Protein AF-A0A346Y794-F1 (afdb_monomer_lite)

Secondary structure (DSSP, 8-state):
--PPPP---------TT-PPPSTT-----TTTS--TTT-HHHHHS--EE-GGGTTTS-GGG--S------PPPPPPTTSHHHHHHHHHHHT-HHHHHHHHHHHHHSEEEHHHHHHHHT--GGGSHHHHHHHHHTTSEEEEEPPTT-TTSSS---EEEE--SHHHHHHHHHS-HHHHHHHHTTS--------S-HHHHHHHHHHHHHHHHH-TTEEEEEEGGG-SHHHHH--TT-------SEEEEETTS-EEEEEEE-SS-HHHHHHHHHHHHHHHTTS-HHHH-EEEEEEE---TTHHHHHHHHHHHHHHHSSTTTSEETTEEEE---HHHHHHHHHHEEEEEHHHHS-STT-B-HHHHTTEEEE-SSSSS-EEEESS-TTTS----SS------TTSB--TTTTSPPP--S-B-

Radius of gyration: 23.19 Å; chains: 1; bounding box: 61×59×86 Å

pLDDT: mean 78.86, std 18.99, range [26.39, 98.62]

Sequence (416 aa):
MSGPIATGRGTAEDSPDRYPPISAIDSYPYWKRPDPYWAAGYWSAPAVFSPRFTEHRDVDELTDATLWVQTTDLLDPASDEGAKAMRTCLRSPSVHRILSILDGLHHANTAQLVAWSASSASNRSLRFVPMFDVGLVERGRYAAGHKHVGKQTYLWKLHDGKPIRRYTGLLPPDTARRIFANLPPRHHAGGPHARHDLLTVEASLRLMEVQPAWIAASPEHATGPVALTNDKDDPGHYTGDIALWRDDGLRVVIEVCASRNLDHHAAKMEKWASWLAGRSIDDTGVVVVFLNAHRDNHRHVAGQLRKMHAEIISPGTLRRHSGQRPLADPEAVQRARSQVMVAAWEDWFPPHHAVSESAVDLVCAYTANGKTWGTVSLADAAAYPFRPTITAPKPHDWLLTPPWAGQAPLTTPNVA

Foldseek 3Di:
DDDDDDDDDDDDDDDPPDDDDPPDAPALAQLNDDDLLPQCLNVPDQWAWAVLLVVPPDPPPDPPVDDPRDDDDADDCPDPLLVVLLVLLQPDQLNLQLLLLQLQLVKEWLSLSCNLSSNHPVCSCVRVVSCCNLQQKTWIFGDPDRPPPPPGTIMIHGGPDDSNQVSLVPHDPVSSCLRNVPDPSDPCNPPSVNSQSHNLSSLQSNLQQLALQFFFKGGFCQQWQCNQQVPPPDPTPGTAGMWTAGPLGQIEGEHEDQDPPVVVVLVVLLLQLLSQLVDACQARSAAYEYEDSHDPPQVVVLVVSLLSLLQCLDAQRRAHNVDDGGHNDLSSSLRSQVRYWYHYPCVQCVDRSAGEVCSNQVKTWTDSNSPDIDIFRPSDCVRPPHNHPDDGPDDDSNTRGRPCRSHDRDPDPHHD

Structure (mmCIF, N/CA/C/O backbone):
data_AF-A0A346Y794-F1
#
_entry.id   AF-A0A346Y794-F1
#
loop_
_atom_site.group_PDB
_atom_site.id
_atom_site.type_symbol
_atom_site.label_atom_id
_atom_site.label_alt_id
_atom_site.label_comp_id
_atom_site.label_asym_id
_atom_site.label_entity_id
_atom_site.label_seq_id
_atom_site.pdbx_PDB_ins_code
_atom_site.Cartn_x
_atom_site.Cartn_y
_atom_site.Cartn_z
_atom_site.occupancy
_atom_site.B_iso_or_equiv
_atom_site.auth_seq_id
_atom_site.auth_comp_id
_atom_site.auth_asym_id
_atom_site.auth_atom_id
_atom_site.pdbx_PDB_model_num
ATOM 1 N N . MET A 1 1 ? -22.104 -35.289 -60.224 1.00 40.75 1 MET A N 1
ATOM 2 C CA . MET A 1 1 ? -21.773 -36.101 -59.036 1.00 40.75 1 MET A CA 1
ATOM 3 C C . MET A 1 1 ? -20.506 -35.522 -58.445 1.00 40.75 1 MET A C 1
ATOM 5 O O . MET A 1 1 ? -19.430 -35.772 -58.967 1.00 40.75 1 MET A O 1
ATOM 9 N N . SER A 1 2 ? -20.662 -34.677 -57.433 1.00 33.66 2 SER A N 1
ATOM 10 C CA . SER A 1 2 ? -19.569 -33.971 -56.766 1.00 33.66 2 SER A CA 1
ATOM 11 C C . SER A 1 2 ? -19.767 -34.229 -55.279 1.00 33.66 2 SER A C 1
ATOM 13 O O . SER A 1 2 ? -20.763 -33.786 -54.711 1.00 33.66 2 SER A O 1
ATOM 15 N N . GLY A 1 3 ? -18.913 -35.072 -54.700 1.00 35.12 3 GLY A N 1
ATOM 16 C CA . GLY A 1 3 ? -19.008 -35.470 -53.297 1.00 35.12 3 GLY A CA 1
ATOM 17 C C . GLY A 1 3 ? -18.611 -34.326 -52.355 1.00 35.12 3 GLY A C 1
ATOM 18 O O . GLY A 1 3 ? -17.775 -33.501 -52.730 1.00 35.12 3 GLY A O 1
ATOM 19 N N . PRO A 1 4 ? -19.192 -34.256 -51.145 1.00 35.06 4 PRO A N 1
ATOM 20 C CA . PRO A 1 4 ? -18.847 -33.236 -50.167 1.00 35.06 4 PRO A CA 1
ATOM 21 C C . PRO A 1 4 ? -17.506 -33.556 -49.494 1.00 35.06 4 PRO A C 1
ATOM 23 O O . PRO A 1 4 ? -17.241 -34.689 -49.091 1.00 35.06 4 PRO A O 1
ATOM 26 N N . ILE A 1 5 ? -16.670 -32.525 -49.372 1.00 36.62 5 ILE A N 1
ATOM 27 C CA . ILE A 1 5 ? -15.406 -32.553 -48.636 1.00 36.62 5 ILE A CA 1
ATOM 28 C C . ILE A 1 5 ? -15.714 -32.535 -47.136 1.00 36.62 5 ILE A C 1
ATOM 30 O O . ILE A 1 5 ? -16.509 -31.729 -46.653 1.00 36.62 5 ILE A O 1
ATOM 34 N N . ALA A 1 6 ? -15.076 -33.461 -46.426 1.00 31.72 6 ALA A N 1
ATOM 35 C CA . ALA A 1 6 ? -15.181 -33.675 -44.995 1.00 31.72 6 ALA A CA 1
ATOM 36 C C . ALA A 1 6 ? -14.823 -32.427 -44.169 1.00 31.72 6 ALA A C 1
ATOM 38 O O . ALA A 1 6 ? -13.842 -31.730 -44.431 1.00 31.72 6 ALA A O 1
ATOM 39 N N . THR A 1 7 ? -15.607 -32.205 -43.117 1.00 33.53 7 THR A N 1
ATOM 40 C CA . THR A 1 7 ? -15.394 -31.215 -42.063 1.00 33.53 7 THR A CA 1
ATOM 41 C C . THR A 1 7 ? -14.235 -31.639 -41.157 1.00 33.53 7 THR A C 1
ATOM 43 O O . THR A 1 7 ? -14.364 -32.501 -40.287 1.00 33.53 7 THR A O 1
ATOM 46 N N . GLY A 1 8 ? -13.072 -31.026 -41.378 1.00 28.38 8 GLY A N 1
ATOM 47 C CA . GLY A 1 8 ? -11.907 -31.119 -40.503 1.00 28.38 8 GLY A CA 1
ATOM 48 C C . GLY A 1 8 ? -12.020 -30.179 -39.300 1.00 28.38 8 GLY A C 1
ATOM 49 O O . GLY A 1 8 ? -12.382 -29.015 -39.435 1.00 28.38 8 GLY A O 1
ATOM 50 N N . ARG A 1 9 ? -11.708 -30.724 -38.122 1.00 34.09 9 ARG A N 1
ATOM 51 C CA . ARG A 1 9 ? -11.615 -30.064 -36.813 1.00 34.09 9 ARG A CA 1
ATOM 52 C C . ARG A 1 9 ? -10.536 -28.973 -36.758 1.00 34.09 9 ARG A C 1
ATOM 54 O O . ARG A 1 9 ? -9.456 -29.157 -37.308 1.00 34.09 9 ARG A O 1
ATOM 61 N N . GLY A 1 10 ? -10.786 -27.985 -35.900 1.00 26.39 10 GLY A N 1
ATOM 62 C CA . GLY A 1 10 ? -9.789 -27.145 -35.223 1.00 26.39 10 GLY A CA 1
ATOM 63 C C . GLY A 1 10 ? -10.201 -25.673 -35.233 1.00 26.39 10 GLY A C 1
ATOM 64 O O . GLY A 1 10 ? -10.697 -25.200 -36.242 1.00 26.39 10 GLY A O 1
ATOM 65 N N . THR A 1 11 ? -10.087 -24.883 -34.175 1.00 30.47 11 THR A N 1
ATOM 66 C CA . THR A 1 11 ? -9.674 -25.068 -32.776 1.00 30.47 11 THR A CA 1
ATOM 67 C C . THR A 1 11 ? -10.127 -23.799 -32.049 1.00 30.47 11 THR A C 1
ATOM 69 O O . THR A 1 11 ? -10.307 -22.759 -32.672 1.00 30.47 11 THR A O 1
ATOM 72 N N . ALA A 1 12 ? -10.332 -23.891 -30.739 1.00 35.06 12 ALA A N 1
ATOM 73 C CA . ALA A 1 12 ? -10.644 -22.763 -29.874 1.00 35.06 12 ALA A CA 1
ATOM 74 C C . ALA A 1 12 ? -9.556 -21.668 -29.925 1.00 35.06 12 ALA A C 1
ATOM 76 O O . ALA A 1 12 ? -8.529 -21.796 -29.269 1.00 35.06 12 ALA A O 1
ATOM 77 N N . GLU A 1 13 ? -9.806 -20.589 -30.659 1.00 34.88 13 GLU A N 1
ATOM 78 C CA . GLU A 1 13 ? -9.126 -19.298 -30.534 1.00 34.88 13 GLU A CA 1
ATOM 79 C C . GLU A 1 13 ? -10.203 -18.215 -30.645 1.00 34.88 13 GLU A C 1
ATOM 81 O O . GLU A 1 13 ? -10.857 -18.119 -31.676 1.00 34.88 13 GLU A O 1
ATOM 86 N N . ASP A 1 14 ? -10.450 -17.526 -29.525 1.00 30.42 14 ASP A N 1
ATOM 87 C CA . ASP A 1 14 ? -11.017 -16.165 -29.386 1.00 30.42 14 ASP A CA 1
ATOM 88 C C . ASP A 1 14 ? -11.800 -16.005 -28.073 1.00 30.42 14 ASP A C 1
ATOM 90 O O . ASP A 1 14 ? -12.976 -15.651 -28.023 1.00 30.42 14 ASP A O 1
ATOM 94 N N . SER A 1 15 ? -11.107 -16.227 -26.955 1.00 31.95 15 SER A N 1
ATOM 95 C CA . SER A 1 15 ? -11.447 -15.538 -25.712 1.00 31.95 15 SER A CA 1
ATOM 96 C C . SER A 1 15 ? -10.188 -14.829 -25.206 1.00 31.95 15 SER A C 1
ATOM 98 O O . SER A 1 15 ? -9.191 -15.506 -24.946 1.00 31.95 15 SER A O 1
ATOM 100 N N . PRO A 1 16 ? -10.201 -13.493 -25.051 1.00 30.28 16 PRO A N 1
ATOM 101 C CA . PRO A 1 16 ? -9.073 -12.734 -24.505 1.00 30.28 16 PRO A CA 1
ATOM 102 C C . PRO A 1 16 ? -8.803 -13.003 -23.007 1.00 30.28 16 PRO A C 1
ATOM 104 O O . PRO A 1 16 ? -7.878 -12.419 -22.447 1.00 30.28 16 PRO A O 1
ATOM 107 N N . ASP A 1 17 ? -9.554 -13.909 -22.366 1.00 35.59 17 ASP A N 1
ATOM 108 C CA . ASP A 1 17 ? -9.679 -13.988 -20.904 1.00 35.59 17 ASP A CA 1
ATOM 109 C C . ASP A 1 17 ? -9.124 -15.260 -20.241 1.00 35.59 17 ASP A C 1
ATOM 111 O O . ASP A 1 17 ? -9.475 -15.567 -19.101 1.00 35.59 17 ASP A O 1
ATOM 115 N N . ARG A 1 18 ? -8.220 -16.021 -20.873 1.00 31.45 18 ARG A N 1
ATOM 116 C CA . ARG A 1 18 ? -7.537 -17.126 -20.166 1.00 31.45 18 ARG A CA 1
ATOM 117 C C . ARG A 1 18 ? -6.029 -17.110 -20.362 1.00 31.45 18 ARG A C 1
ATOM 119 O O . ARG A 1 18 ? -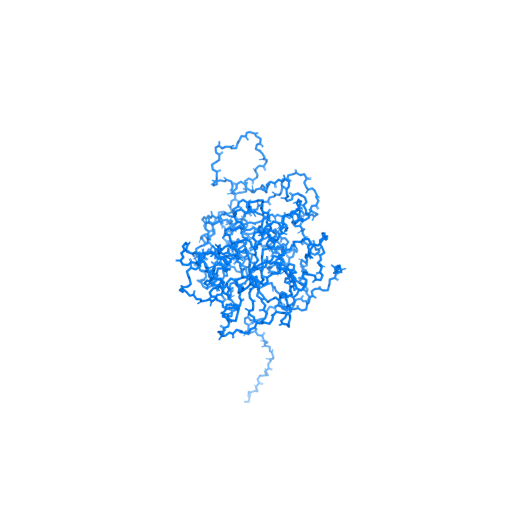5.489 -17.684 -21.302 1.00 31.45 18 ARG A O 1
ATOM 126 N N . TYR A 1 19 ? -5.351 -16.474 -19.407 1.00 36.75 19 TYR A N 1
ATOM 127 C CA . TYR A 1 19 ? -3.929 -16.695 -19.153 1.00 36.75 19 TYR A CA 1
ATOM 128 C C . TYR A 1 19 ? -3.662 -18.187 -18.880 1.00 36.75 19 TYR A C 1
ATOM 130 O O . TYR A 1 19 ? -4.534 -18.871 -18.332 1.00 36.75 19 TYR A O 1
ATOM 138 N N . PRO A 1 20 ? -2.477 -18.709 -19.246 1.00 27.05 20 PRO A N 1
ATOM 139 C CA . PRO A 1 20 ? -2.145 -20.106 -19.004 1.00 27.05 20 PRO A CA 1
ATOM 140 C C . PRO A 1 20 ? -2.235 -20.435 -17.502 1.00 27.05 20 PRO A C 1
ATOM 142 O O . PRO A 1 20 ? -1.861 -19.599 -16.674 1.00 27.05 20 PRO A O 1
ATOM 145 N N . PRO A 1 21 ? -2.714 -21.637 -17.134 1.00 31.05 21 PRO A N 1
ATOM 146 C CA . PRO A 1 21 ? -2.783 -22.065 -15.742 1.00 31.05 21 PRO A CA 1
ATOM 147 C C . PRO A 1 21 ? -1.400 -22.029 -15.072 1.00 31.05 21 PRO A C 1
ATOM 149 O O . PRO A 1 21 ? -0.384 -22.400 -15.659 1.00 31.05 21 PRO A O 1
ATOM 152 N N . ILE A 1 22 ? -1.392 -21.582 -13.813 1.00 40.31 22 ILE A N 1
ATOM 153 C CA . ILE A 1 22 ? -0.242 -21.219 -12.959 1.00 40.31 22 ILE A CA 1
ATOM 154 C C . ILE A 1 22 ? 0.614 -22.432 -12.532 1.00 40.31 22 ILE A C 1
ATOM 156 O O . ILE A 1 22 ? 1.449 -22.340 -11.643 1.00 40.31 22 ILE A O 1
ATOM 160 N N . SER A 1 23 ? 0.498 -23.591 -13.177 1.00 36.38 23 SER A N 1
ATOM 161 C CA . SER A 1 23 ? 1.198 -24.801 -12.727 1.00 36.38 23 SER A CA 1
ATOM 162 C C . SER A 1 23 ? 2.704 -24.842 -13.049 1.00 36.38 23 SER A C 1
ATOM 164 O O . SER A 1 23 ? 3.331 -25.870 -12.818 1.00 36.38 23 SER A O 1
ATOM 166 N N . ALA A 1 24 ? 3.305 -23.769 -13.584 1.00 39.31 24 ALA A N 1
ATOM 167 C CA . ALA A 1 24 ? 4.733 -23.748 -13.939 1.00 39.31 24 ALA A CA 1
ATOM 168 C C . ALA A 1 24 ? 5.420 -22.367 -13.881 1.00 39.31 24 ALA A C 1
ATOM 170 O O . ALA A 1 24 ? 6.543 -22.226 -14.369 1.00 39.31 24 ALA A O 1
ATOM 171 N N . ILE A 1 25 ? 4.784 -21.330 -13.323 1.00 46.94 25 ILE A N 1
ATOM 172 C CA . ILE A 1 25 ? 5.495 -20.063 -13.103 1.00 46.94 25 ILE A CA 1
ATOM 173 C C . ILE A 1 25 ? 6.346 -20.255 -11.852 1.00 46.94 25 ILE A C 1
ATOM 175 O O . ILE A 1 25 ? 5.801 -20.550 -10.791 1.00 46.94 25 ILE A O 1
ATOM 179 N N . ASP A 1 26 ? 7.663 -20.082 -11.986 1.00 56.00 26 ASP A N 1
ATOM 180 C CA . ASP A 1 26 ? 8.603 -19.876 -10.882 1.00 56.00 26 ASP A CA 1
ATOM 181 C C . ASP A 1 26 ? 8.125 -18.684 -10.034 1.00 56.00 26 ASP A C 1
ATOM 183 O O . ASP A 1 26 ? 8.599 -17.553 -10.189 1.00 56.00 26 ASP A O 1
ATOM 187 N N . SER A 1 27 ? 7.133 -18.911 -9.172 1.00 63.56 27 SER A N 1
ATOM 188 C CA . SER A 1 27 ? 6.670 -17.915 -8.225 1.00 63.56 27 SER A CA 1
ATOM 189 C C . SER A 1 27 ? 7.850 -17.549 -7.332 1.00 63.56 27 SER A C 1
ATOM 191 O O . SER A 1 27 ? 8.730 -18.368 -7.028 1.00 63.56 27 SER A O 1
ATOM 193 N N . TYR A 1 28 ? 7.907 -16.278 -6.953 1.00 79.56 28 TYR A N 1
ATOM 194 C CA . TYR A 1 28 ? 8.943 -15.755 -6.074 1.00 79.56 28 TYR A CA 1
ATOM 195 C C . TYR A 1 28 ? 8.303 -15.493 -4.712 1.00 79.56 28 TYR A C 1
ATOM 197 O O . TYR A 1 28 ? 8.065 -14.331 -4.395 1.00 79.56 28 TYR A O 1
ATOM 205 N N . PRO A 1 29 ? 7.958 -16.554 -3.951 1.00 85.81 29 PRO A N 1
ATOM 206 C CA . PRO A 1 29 ? 7.234 -16.447 -2.689 1.00 85.81 29 PRO A CA 1
ATOM 207 C C . PRO A 1 29 ? 8.049 -15.688 -1.645 1.00 85.81 29 PRO A C 1
ATOM 209 O 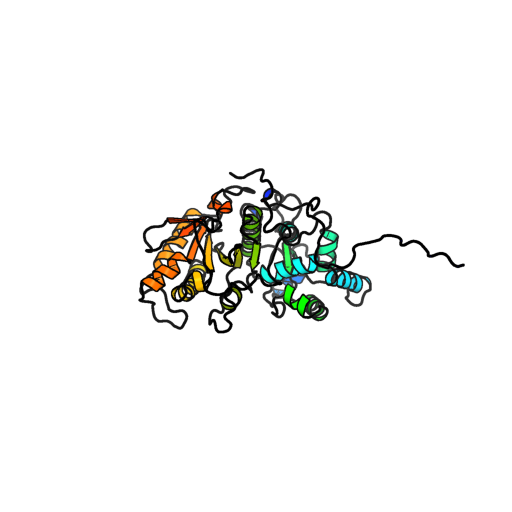O . PRO A 1 29 ? 9.271 -15.544 -1.787 1.00 85.81 29 PRO A O 1
ATOM 212 N N . TYR A 1 30 ? 7.392 -15.257 -0.566 1.00 88.25 30 TYR A N 1
ATOM 213 C CA . TYR A 1 30 ? 8.021 -14.449 0.481 1.00 88.25 30 TYR A CA 1
ATOM 214 C C . TYR A 1 30 ? 9.322 -15.029 1.032 1.00 88.25 30 TYR A C 1
ATOM 216 O O . TYR A 1 30 ? 10.261 -14.279 1.271 1.00 88.25 30 TYR A O 1
ATOM 224 N N . TRP A 1 31 ? 9.443 -16.354 1.149 1.00 86.75 31 TRP A N 1
ATOM 225 C CA . TRP A 1 31 ? 10.657 -16.995 1.667 1.00 86.75 31 TRP A CA 1
ATOM 226 C C . TRP A 1 31 ? 11.835 -17.048 0.685 1.00 86.75 31 TRP A C 1
ATOM 228 O O . TRP A 1 31 ? 12.934 -17.468 1.055 1.00 86.75 31 TRP A O 1
ATOM 238 N N . LYS A 1 32 ? 11.624 -16.657 -0.577 1.00 84.75 32 LYS A N 1
ATOM 239 C CA . LYS A 1 32 ? 12.682 -16.504 -1.588 1.00 84.75 32 LYS A CA 1
ATOM 240 C C . LYS A 1 32 ? 13.011 -15.036 -1.878 1.00 84.75 32 LYS A C 1
ATOM 242 O O . LYS A 1 32 ? 14.059 -14.778 -2.478 1.00 84.75 32 LYS A O 1
ATOM 247 N N . ARG A 1 33 ? 12.141 -14.086 -1.509 1.00 85.50 33 ARG A N 1
ATOM 248 C CA . ARG A 1 33 ? 12.360 -12.639 -1.688 1.00 85.50 33 ARG A CA 1
ATOM 249 C C . ARG A 1 33 ? 13.320 -12.099 -0.631 1.00 85.50 33 ARG A C 1
ATOM 251 O O . ARG A 1 33 ? 13.292 -12.586 0.483 1.00 85.50 33 ARG A O 1
ATOM 258 N N . PRO A 1 34 ? 14.134 -11.072 -0.927 1.00 81.88 34 PRO A N 1
ATOM 259 C CA . PRO A 1 34 ? 14.820 -10.333 0.126 1.00 81.88 34 PRO A CA 1
ATOM 260 C C . PRO A 1 34 ? 13.813 -9.768 1.126 1.00 81.88 34 PRO A C 1
ATOM 262 O O . PRO A 1 34 ? 12.819 -9.177 0.710 1.00 81.88 34 PRO A O 1
ATOM 265 N N . ASP A 1 35 ? 14.112 -9.880 2.415 1.00 86.94 35 ASP A N 1
ATOM 266 C CA . ASP A 1 35 ? 13.316 -9.273 3.475 1.00 86.94 35 ASP A CA 1
ATOM 267 C C . ASP A 1 35 ? 13.837 -7.858 3.796 1.00 86.94 35 ASP A C 1
ATOM 269 O O . ASP A 1 35 ? 14.871 -7.731 4.461 1.00 86.94 35 ASP A O 1
ATOM 273 N N . PRO A 1 36 ? 13.184 -6.777 3.323 1.00 85.81 36 PRO A N 1
ATOM 274 C CA . PRO A 1 36 ? 13.672 -5.416 3.537 1.00 85.81 36 PRO A CA 1
ATOM 275 C C . PRO A 1 36 ? 13.665 -5.008 5.016 1.00 85.81 36 PRO A C 1
ATOM 277 O O . PRO A 1 36 ? 14.462 -4.156 5.407 1.00 85.81 36 PRO A O 1
ATOM 280 N N . TYR A 1 37 ? 12.824 -5.624 5.853 1.00 88.31 37 TYR A N 1
ATOM 281 C CA . TYR A 1 37 ? 12.775 -5.327 7.282 1.00 88.31 37 TYR A CA 1
ATOM 282 C C . TYR A 1 37 ? 14.001 -5.880 8.009 1.00 88.31 37 TYR A C 1
ATOM 284 O O . TYR A 1 37 ? 14.687 -5.162 8.738 1.00 88.31 37 TYR A O 1
ATOM 292 N N . TRP A 1 38 ? 14.339 -7.141 7.750 1.00 85.12 38 TRP A N 1
ATOM 293 C CA . TRP A 1 38 ? 15.432 -7.825 8.443 1.00 85.12 38 TRP A CA 1
ATOM 294 C C . TRP A 1 38 ? 16.810 -7.609 7.802 1.00 85.12 38 TRP A C 1
ATOM 296 O O . TRP A 1 38 ? 17.843 -7.764 8.462 1.00 85.12 38 TRP A O 1
ATOM 306 N N . ALA A 1 39 ? 16.868 -7.205 6.534 1.00 79.00 39 ALA A N 1
ATOM 307 C CA . ALA A 1 39 ? 18.131 -6.973 5.852 1.00 79.00 39 ALA A CA 1
ATOM 308 C C . ALA A 1 39 ? 18.771 -5.644 6.296 1.00 79.00 39 ALA A C 1
ATOM 310 O O . ALA A 1 39 ? 18.463 -4.563 5.798 1.00 79.00 39 ALA A O 1
ATOM 311 N N . ALA A 1 40 ? 19.739 -5.735 7.215 1.00 64.75 40 ALA A N 1
ATOM 312 C CA . ALA A 1 40 ? 20.449 -4.590 7.800 1.00 64.75 40 ALA A CA 1
ATOM 313 C C . ALA A 1 40 ? 20.992 -3.584 6.765 1.00 64.75 40 ALA A C 1
ATOM 315 O O . ALA A 1 40 ? 20.998 -2.385 7.029 1.00 64.75 40 ALA A O 1
ATOM 316 N N . GLY A 1 41 ? 21.373 -4.057 5.573 1.00 61.94 41 GLY A N 1
ATOM 317 C CA . GLY A 1 41 ? 21.874 -3.208 4.491 1.00 61.94 41 GLY A CA 1
ATOM 318 C C . GLY A 1 41 ? 20.871 -2.213 3.911 1.00 61.94 41 GLY A C 1
ATOM 319 O O . GLY A 1 41 ? 21.288 -1.210 3.338 1.00 61.94 41 GLY A O 1
ATOM 320 N N . TYR A 1 42 ? 19.565 -2.439 4.087 1.00 66.06 42 TYR A N 1
ATOM 321 C CA . TYR A 1 42 ? 18.552 -1.448 3.719 1.00 66.06 42 TYR A CA 1
ATOM 322 C C . TYR A 1 42 ? 18.526 -0.271 4.694 1.00 66.06 42 TYR A C 1
ATOM 324 O O . TYR A 1 42 ? 18.141 0.824 4.298 1.00 66.06 42 TYR A O 1
ATOM 332 N N . TRP A 1 43 ? 18.951 -0.478 5.944 1.00 66.75 43 TRP A N 1
ATOM 333 C CA . TRP A 1 43 ? 18.789 0.465 7.055 1.00 66.75 43 TRP A CA 1
ATOM 334 C C . TRP A 1 43 ? 20.036 1.308 7.343 1.00 66.75 43 TRP A C 1
ATOM 336 O O . TRP A 1 43 ? 19.916 2.421 7.858 1.00 66.75 43 TRP A O 1
ATOM 346 N N . SER A 1 44 ? 21.220 0.824 6.970 1.00 58.59 44 SER A N 1
ATOM 347 C CA . SER A 1 44 ? 22.510 1.467 7.263 1.00 58.59 44 SER A CA 1
ATOM 348 C C . SER A 1 44 ? 22.923 2.560 6.276 1.00 58.59 44 SER A C 1
ATOM 350 O O . SER A 1 44 ? 23.664 3.458 6.660 1.00 58.59 44 SER A O 1
ATOM 352 N N . ALA A 1 45 ? 22.448 2.525 5.0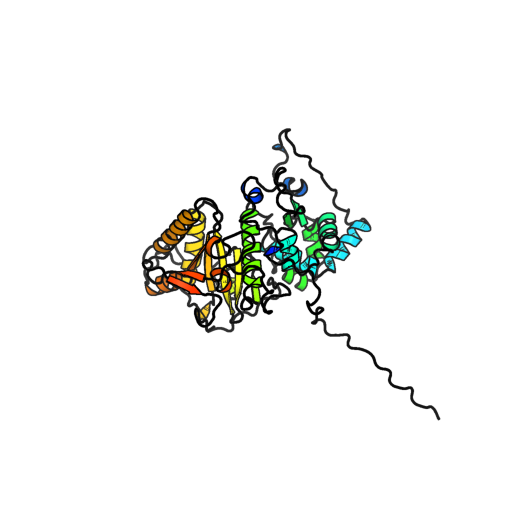29 1.00 61.19 45 ALA A N 1
ATOM 353 C CA . ALA A 1 45 ? 22.815 3.504 4.003 1.00 61.19 45 ALA A CA 1
ATOM 354 C C . ALA A 1 45 ? 21.607 3.892 3.131 1.00 61.19 45 ALA A C 1
ATOM 356 O O . ALA A 1 45 ? 20.671 3.092 2.997 1.00 61.19 45 ALA A O 1
ATOM 357 N N . PRO A 1 46 ? 21.579 5.107 2.551 1.00 61.38 46 PRO A N 1
ATOM 358 C CA . PRO A 1 46 ? 20.622 5.428 1.501 1.00 61.38 46 PRO A CA 1
ATOM 359 C C . PRO A 1 46 ? 20.898 4.565 0.260 1.00 61.38 46 PRO A C 1
ATOM 361 O O . PRO A 1 46 ? 22.037 4.171 -0.007 1.00 61.38 46 PRO A O 1
ATOM 364 N N . ALA A 1 47 ? 19.851 4.251 -0.504 1.00 61.03 47 ALA A N 1
ATOM 365 C CA . ALA A 1 47 ? 20.032 3.607 -1.799 1.00 61.03 47 ALA A CA 1
ATOM 366 C C . ALA A 1 47 ? 20.760 4.568 -2.750 1.00 61.03 47 ALA A C 1
ATOM 368 O O . ALA A 1 47 ? 20.390 5.739 -2.843 1.00 61.03 47 ALA A O 1
ATOM 369 N N . VAL A 1 48 ? 21.774 4.068 -3.461 1.00 62.88 48 VAL A N 1
ATOM 370 C CA . VAL A 1 48 ? 22.470 4.839 -4.493 1.00 62.88 48 VAL A CA 1
ATOM 371 C C . VAL A 1 48 ? 21.877 4.456 -5.833 1.00 62.88 48 VAL A C 1
ATOM 373 O O . VAL A 1 48 ? 21.971 3.321 -6.310 1.00 62.88 48 VAL A O 1
ATOM 376 N N . PHE A 1 49 ? 21.217 5.424 -6.432 1.00 62.78 49 PHE A N 1
ATOM 377 C CA . PHE A 1 49 ? 20.574 5.263 -7.712 1.00 62.78 49 PHE A CA 1
ATOM 378 C C . PHE A 1 49 ? 21.530 5.632 -8.855 1.00 62.78 49 PHE A C 1
ATOM 380 O O . PHE A 1 49 ? 22.514 6.336 -8.646 1.00 62.78 49 PHE A O 1
ATOM 387 N N . SER A 1 50 ? 21.296 5.080 -10.052 1.00 55.75 50 SER A N 1
ATOM 388 C CA . SER A 1 50 ? 22.051 5.437 -11.264 1.00 55.75 50 SER A CA 1
ATOM 389 C C . SER A 1 50 ? 22.108 6.969 -11.450 1.00 55.75 50 SER A C 1
ATOM 391 O O . SER A 1 50 ? 21.146 7.631 -11.078 1.00 55.75 50 SER A O 1
ATOM 393 N N . PRO A 1 51 ? 23.173 7.537 -12.050 1.00 45.12 51 PRO A N 1
ATOM 394 C CA . PRO A 1 51 ? 23.347 8.991 -12.217 1.00 45.12 51 PRO A CA 1
ATOM 395 C C . PRO A 1 51 ? 22.164 9.690 -12.894 1.00 45.12 51 PRO A C 1
ATOM 397 O O . PRO A 1 51 ? 21.886 10.846 -12.601 1.00 45.12 51 PRO A O 1
ATOM 400 N N . ARG A 1 52 ? 21.430 8.950 -13.738 1.00 49.09 52 ARG A N 1
ATOM 401 C CA . ARG A 1 52 ? 20.175 9.387 -14.366 1.00 49.09 52 ARG A CA 1
ATOM 402 C C . ARG A 1 52 ? 19.129 9.877 -13.345 1.00 49.09 52 ARG A C 1
ATOM 404 O O . ARG A 1 52 ? 18.382 10.798 -13.638 1.00 49.09 52 ARG A O 1
ATOM 411 N N . PHE A 1 53 ? 19.147 9.341 -12.122 1.00 51.72 53 PHE A N 1
ATOM 412 C CA . PHE A 1 53 ? 18.293 9.778 -11.015 1.00 51.72 53 PHE A CA 1
ATOM 413 C C . PHE A 1 53 ? 18.815 11.008 -10.271 1.00 51.72 53 PHE A C 1
ATOM 415 O O . PHE A 1 53 ? 18.054 11.640 -9.535 1.00 51.72 53 PHE A O 1
ATOM 422 N N . THR A 1 54 ? 20.114 11.289 -10.376 1.00 43.03 54 THR A N 1
ATOM 423 C CA . THR A 1 54 ? 20.797 12.376 -9.665 1.00 43.03 54 THR A CA 1
ATOM 424 C C . THR A 1 54 ? 20.808 13.665 -10.487 1.00 43.03 54 THR A C 1
ATOM 426 O O . THR A 1 54 ? 20.830 14.737 -9.898 1.00 43.03 54 THR A O 1
ATOM 429 N N . GLU A 1 55 ? 20.691 13.590 -11.820 1.00 41.59 55 GLU A N 1
ATOM 430 C CA . GLU A 1 55 ? 20.662 14.749 -12.739 1.00 41.59 55 GLU A CA 1
ATOM 431 C C . GLU A 1 55 ? 19.523 15.761 -12.484 1.00 41.59 55 GLU A C 1
ATOM 433 O O . GLU A 1 55 ? 19.515 16.841 -13.071 1.00 41.59 55 GLU A O 1
ATOM 438 N N . HIS A 1 56 ? 18.579 15.466 -11.583 1.00 44.78 56 HIS A N 1
ATOM 439 C CA . HIS A 1 56 ? 17.503 16.386 -11.191 1.00 44.78 56 HIS A CA 1
ATOM 440 C C . HIS A 1 56 ? 17.592 16.923 -9.751 1.00 44.78 56 HIS A C 1
ATOM 442 O O . HIS A 1 56 ? 16.663 17.583 -9.288 1.00 44.78 56 HIS A O 1
ATOM 448 N N . ARG A 1 57 ? 18.704 16.695 -9.042 1.00 40.19 57 ARG A N 1
ATOM 449 C CA . ARG A 1 57 ? 19.057 17.443 -7.824 1.00 40.19 57 ARG A CA 1
ATOM 450 C C . ARG A 1 57 ? 20.480 17.959 -7.990 1.00 40.19 57 ARG A C 1
ATOM 452 O O . ARG A 1 57 ? 21.402 17.176 -7.822 1.00 40.19 57 ARG A O 1
ATOM 459 N N . ASP A 1 58 ? 20.598 19.222 -8.400 1.00 38.78 58 ASP A N 1
ATOM 460 C CA . ASP A 1 58 ? 21.818 20.039 -8.497 1.00 38.78 58 ASP A CA 1
ATOM 461 C C . ASP A 1 58 ? 23.140 19.256 -8.470 1.00 38.78 58 ASP A C 1
ATOM 463 O O . ASP A 1 58 ? 23.708 18.935 -7.426 1.00 38.78 58 ASP A O 1
ATOM 467 N N . VAL A 1 59 ? 23.644 18.974 -9.672 1.00 44.53 59 VAL A N 1
ATOM 468 C CA . VAL A 1 59 ? 24.912 18.270 -9.930 1.00 44.53 59 VAL A CA 1
ATOM 469 C C . VAL A 1 59 ? 26.130 19.041 -9.377 1.00 44.53 59 VAL A C 1
ATOM 471 O O . VAL A 1 59 ? 27.214 18.474 -9.264 1.00 44.53 59 VAL A O 1
ATOM 474 N N . ASP A 1 60 ? 25.945 20.290 -8.943 1.00 42.97 60 ASP A N 1
ATOM 475 C CA . ASP A 1 60 ? 27.003 21.164 -8.429 1.00 42.97 60 ASP A CA 1
ATOM 476 C C . ASP A 1 60 ? 27.492 20.812 -7.003 1.00 42.97 60 ASP A C 1
ATOM 478 O O . ASP A 1 60 ? 28.491 21.368 -6.551 1.00 42.97 60 ASP A O 1
ATOM 482 N N . GLU A 1 61 ? 26.865 19.860 -6.292 1.00 42.69 61 GLU A N 1
ATOM 483 C CA . GLU A 1 61 ? 27.259 19.478 -4.916 1.00 42.69 61 GLU A CA 1
ATOM 484 C C . GLU A 1 61 ? 28.006 18.131 -4.790 1.00 42.69 61 GLU A C 1
ATOM 486 O O . GLU A 1 61 ? 28.395 17.722 -3.688 1.00 42.69 61 GLU A O 1
ATOM 491 N N . LEU A 1 62 ? 28.259 17.417 -5.892 1.00 45.31 62 LEU A N 1
ATOM 492 C CA . LEU A 1 62 ? 28.999 16.150 -5.853 1.00 45.31 62 LEU A CA 1
ATOM 493 C C . LEU A 1 62 ? 30.515 16.394 -5.752 1.00 45.31 62 LEU A C 1
ATOM 495 O O . LEU A 1 62 ? 31.238 16.385 -6.743 1.00 45.31 62 LEU A O 1
ATOM 499 N N . THR A 1 63 ? 30.994 16.588 -4.521 1.00 40.03 63 THR A N 1
ATOM 500 C CA . THR A 1 63 ? 32.430 16.636 -4.187 1.00 40.03 63 THR A CA 1
ATOM 501 C C . THR A 1 63 ? 33.160 15.320 -4.513 1.00 40.03 63 THR A C 1
ATOM 503 O O . THR A 1 63 ? 32.562 14.243 -4.481 1.00 40.03 63 THR A O 1
ATOM 506 N N . ASP A 1 64 ? 34.468 15.442 -4.792 1.00 37.53 64 ASP A N 1
ATOM 507 C CA . ASP A 1 64 ? 35.460 14.499 -5.370 1.00 37.53 64 ASP A CA 1
ATOM 508 C C . ASP A 1 64 ? 35.566 13.059 -4.805 1.00 37.53 64 ASP A C 1
ATOM 510 O O . ASP A 1 64 ? 36.445 12.289 -5.192 1.00 37.53 64 ASP A O 1
ATOM 514 N N . ALA A 1 65 ? 34.665 12.627 -3.924 1.00 37.91 65 ALA A N 1
ATOM 515 C CA . ALA A 1 65 ? 34.510 11.227 -3.519 1.00 37.91 65 ALA A CA 1
ATOM 516 C C . ALA A 1 65 ? 33.486 10.473 -4.396 1.00 37.91 65 ALA A C 1
ATOM 518 O O . ALA A 1 65 ? 32.864 9.499 -3.956 1.00 37.91 65 ALA A O 1
ATOM 519 N N . THR A 1 66 ? 33.276 10.938 -5.630 1.00 41.44 66 THR A N 1
ATOM 520 C CA . THR A 1 66 ? 32.276 10.455 -6.583 1.00 41.44 66 THR A CA 1
ATOM 521 C C . THR A 1 66 ? 32.575 9.019 -7.005 1.00 41.44 66 THR A C 1
ATOM 523 O O . THR A 1 66 ? 33.346 8.725 -7.915 1.00 41.44 66 THR A O 1
ATOM 526 N N . LEU A 1 67 ? 31.937 8.110 -6.264 1.00 39.69 67 LEU A N 1
ATOM 527 C CA . LEU A 1 67 ? 31.353 6.849 -6.706 1.00 39.69 67 LEU A CA 1
ATOM 528 C C . LEU A 1 67 ? 31.468 6.626 -8.216 1.00 39.69 67 LEU A C 1
ATOM 530 O O . LEU A 1 67 ? 31.014 7.447 -8.999 1.00 39.69 67 LEU A O 1
ATOM 534 N N . TRP A 1 68 ? 31.984 5.462 -8.603 1.00 35.69 68 TRP A N 1
ATOM 535 C CA . TRP A 1 68 ? 31.945 4.911 -9.957 1.00 35.69 68 TRP A CA 1
ATOM 536 C C . TRP A 1 68 ? 30.533 4.998 -10.564 1.00 35.69 68 TRP A C 1
ATOM 538 O O . TRP A 1 68 ? 29.699 4.099 -10.432 1.00 35.69 68 TRP A O 1
ATOM 548 N N . VAL A 1 69 ? 30.272 6.128 -11.207 1.00 40.66 69 VAL A N 1
ATOM 549 C CA . VAL A 1 69 ? 29.026 6.533 -11.842 1.00 40.66 69 VAL A CA 1
ATOM 550 C C . VAL A 1 69 ? 29.083 5.965 -13.254 1.00 40.66 69 VAL A C 1
ATOM 552 O O . VAL A 1 69 ? 29.738 6.499 -14.140 1.00 40.66 69 VAL A O 1
ATOM 555 N N . GLN A 1 70 ? 28.432 4.822 -13.462 1.00 42.38 70 GLN A N 1
ATOM 556 C CA . GLN A 1 70 ? 28.230 4.292 -14.806 1.00 42.38 70 GLN A CA 1
ATOM 557 C C . GLN A 1 70 ? 26.978 4.964 -15.379 1.00 42.38 70 GLN A C 1
ATOM 559 O O . GLN A 1 70 ? 25.854 4.500 -15.155 1.00 42.38 70 GLN A O 1
ATOM 564 N N . THR A 1 71 ? 27.158 6.091 -16.068 1.00 47.16 71 THR A N 1
ATOM 565 C CA . THR A 1 71 ? 26.146 6.599 -16.996 1.00 47.16 71 THR A CA 1
ATOM 566 C C . THR A 1 71 ? 26.004 5.554 -18.098 1.00 47.16 71 THR A C 1
ATOM 568 O O . THR A 1 71 ? 26.965 5.153 -18.745 1.00 47.16 71 THR A O 1
ATOM 571 N N . THR A 1 72 ? 24.813 4.981 -18.227 1.00 56.09 72 THR A N 1
ATOM 572 C CA . THR A 1 72 ? 24.462 4.253 -19.450 1.00 56.09 72 THR A CA 1
ATOM 573 C C . THR A 1 72 ? 23.755 5.274 -20.326 1.00 56.09 72 THR A C 1
ATOM 575 O O . THR A 1 72 ? 22.898 5.995 -19.807 1.00 56.09 72 THR A O 1
ATOM 578 N N . ASP A 1 73 ? 24.065 5.360 -21.612 1.00 66.12 73 ASP A N 1
ATOM 579 C CA . ASP A 1 73 ? 23.279 6.183 -22.534 1.00 66.12 73 ASP A CA 1
ATOM 580 C C . ASP A 1 73 ? 21.925 5.516 -22.780 1.00 66.12 73 ASP A C 1
ATOM 582 O O . ASP A 1 73 ? 21.810 4.287 -22.784 1.00 66.12 73 ASP A O 1
ATOM 586 N N . LEU A 1 74 ? 20.857 6.311 -22.856 1.00 74.50 74 LEU A N 1
ATOM 587 C CA . LEU A 1 74 ? 19.560 5.789 -23.287 1.00 74.50 74 LEU A CA 1
ATOM 588 C C . LEU A 1 74 ? 19.681 5.373 -24.749 1.00 74.50 74 LEU A C 1
ATOM 590 O O . LEU A 1 74 ? 20.331 6.067 -25.531 1.00 74.50 74 LEU A O 1
ATOM 594 N N . LEU A 1 75 ? 19.026 4.278 -25.132 1.00 78.25 75 LEU A N 1
ATOM 595 C CA . LEU A 1 75 ? 18.898 3.974 -26.551 1.00 78.25 75 LEU A CA 1
ATOM 596 C C . LEU A 1 75 ? 18.156 5.129 -27.215 1.00 78.25 75 LEU A C 1
ATOM 598 O O . LEU A 1 75 ? 17.050 5.481 -26.792 1.00 78.25 75 LEU A O 1
ATOM 602 N N . ASP A 1 76 ? 18.761 5.698 -28.259 1.00 79.25 76 ASP A N 1
ATOM 603 C CA . ASP A 1 76 ? 18.118 6.730 -29.061 1.00 79.25 76 ASP A CA 1
ATOM 604 C C . ASP A 1 76 ? 16.776 6.175 -29.561 1.00 79.25 76 ASP A C 1
ATOM 606 O O . ASP A 1 76 ? 16.757 5.157 -30.264 1.00 79.25 76 ASP A O 1
ATOM 610 N N . PRO A 1 77 ? 15.638 6.803 -29.226 1.00 77.19 77 PRO A N 1
ATOM 611 C CA . PRO A 1 77 ? 14.343 6.356 -29.708 1.00 77.19 77 PRO A CA 1
ATOM 612 C C . PRO A 1 77 ? 14.196 6.355 -31.237 1.00 77.19 77 PRO A C 1
ATOM 614 O O . PRO A 1 77 ? 13.237 5.759 -31.732 1.00 77.19 77 PRO A O 1
ATOM 617 N N . ALA A 1 78 ? 15.062 7.069 -31.967 1.00 80.62 78 ALA A N 1
ATOM 618 C CA . ALA A 1 78 ? 15.125 7.056 -33.428 1.00 80.62 78 ALA A CA 1
ATOM 619 C C . ALA A 1 78 ? 15.964 5.892 -33.986 1.00 80.62 78 ALA A C 1
ATOM 621 O O . ALA A 1 78 ? 15.816 5.553 -35.158 1.00 80.62 78 ALA A O 1
ATOM 622 N N . SER A 1 79 ? 16.799 5.252 -33.161 1.00 90.69 79 SER A N 1
ATOM 623 C CA . SER A 1 79 ? 17.531 4.045 -33.552 1.00 90.69 79 SER A CA 1
ATOM 624 C C . SER A 1 79 ? 16.602 2.831 -33.659 1.00 90.69 79 SER A C 1
ATOM 626 O O . SER A 1 79 ? 15.600 2.719 -32.943 1.00 90.69 79 SER A O 1
ATOM 628 N N . ASP A 1 80 ? 16.968 1.868 -34.509 1.00 91.69 80 ASP A N 1
ATOM 629 C CA . ASP A 1 80 ? 16.235 0.604 -34.647 1.00 91.69 80 ASP A CA 1
ATOM 630 C C . ASP A 1 80 ? 16.153 -0.170 -33.323 1.00 91.69 80 ASP A C 1
ATOM 632 O O . ASP A 1 80 ? 15.116 -0.765 -33.003 1.00 91.69 80 ASP A O 1
ATOM 636 N N . GLU A 1 81 ? 17.224 -0.133 -32.527 1.00 90.00 81 GLU A N 1
ATOM 637 C CA . GLU A 1 81 ? 17.302 -0.789 -31.221 1.00 90.00 81 GLU A CA 1
ATOM 638 C C . GLU A 1 81 ? 16.363 -0.133 -30.203 1.00 90.00 81 GLU A C 1
ATOM 640 O O . GLU A 1 81 ? 15.556 -0.829 -29.579 1.00 90.00 81 GLU A O 1
ATOM 645 N N . GLY A 1 82 ? 16.382 1.201 -30.095 1.00 89.00 82 GLY A N 1
ATOM 646 C CA . GLY A 1 82 ? 15.478 1.953 -29.221 1.00 89.00 82 GLY A CA 1
ATOM 647 C C . GLY A 1 82 ? 14.010 1.782 -29.616 1.00 89.00 82 GLY A C 1
ATOM 648 O O . GLY A 1 82 ? 13.156 1.507 -28.767 1.00 89.00 82 GLY A O 1
ATOM 649 N N . ALA A 1 83 ? 13.703 1.832 -30.916 1.00 91.06 83 ALA A N 1
ATOM 650 C CA . ALA A 1 83 ? 12.360 1.575 -31.430 1.00 91.06 83 ALA A CA 1
ATOM 651 C C . ALA A 1 83 ? 11.892 0.135 -31.144 1.00 91.06 83 ALA A C 1
ATOM 653 O O . ALA A 1 83 ? 10.736 -0.092 -30.770 1.00 91.06 83 ALA A O 1
ATOM 654 N N . LYS A 1 84 ? 12.775 -0.863 -31.287 1.00 93.94 84 LYS A N 1
ATOM 655 C CA . LYS A 1 84 ? 12.482 -2.268 -30.959 1.00 93.94 84 LYS A CA 1
ATOM 656 C C . LYS A 1 84 ? 12.234 -2.464 -29.462 1.00 93.94 84 LYS A C 1
ATOM 658 O O . LYS A 1 84 ? 11.261 -3.134 -29.103 1.00 93.94 84 LYS A O 1
ATOM 663 N N . ALA A 1 85 ? 13.058 -1.875 -28.601 1.00 92.25 85 ALA A N 1
ATOM 664 C CA . ALA A 1 85 ? 12.890 -1.948 -27.154 1.00 92.25 85 ALA A CA 1
ATOM 665 C C . ALA A 1 85 ? 11.580 -1.272 -26.705 1.00 92.25 85 ALA A C 1
ATOM 667 O O . ALA A 1 85 ? 10.788 -1.891 -25.995 1.00 92.25 85 ALA A O 1
ATOM 668 N N . MET A 1 86 ? 11.263 -0.080 -27.225 1.00 94.38 86 MET A N 1
ATOM 669 C CA . MET A 1 86 ? 10.003 0.618 -26.937 1.00 94.38 86 MET A CA 1
ATOM 670 C C . MET A 1 86 ? 8.775 -0.199 -27.371 1.00 94.38 86 MET A C 1
ATOM 672 O O . MET A 1 86 ? 7.837 -0.375 -26.593 1.00 94.38 86 MET A O 1
ATOM 676 N N . ARG A 1 87 ? 8.786 -0.773 -28.585 1.00 94.38 87 ARG A N 1
ATOM 677 C CA . ARG A 1 87 ? 7.709 -1.670 -29.055 1.00 94.38 87 ARG A CA 1
ATOM 678 C C . ARG A 1 87 ? 7.554 -2.907 -28.172 1.00 94.38 87 ARG A C 1
ATOM 680 O O . ARG A 1 87 ? 6.435 -3.373 -27.975 1.00 94.38 87 ARG A O 1
ATOM 687 N N . THR A 1 88 ? 8.662 -3.435 -27.654 1.00 92.94 88 THR A N 1
ATOM 688 C CA . THR A 1 88 ? 8.648 -4.566 -26.717 1.00 92.94 88 THR A CA 1
ATOM 689 C C . THR A 1 88 ? 7.945 -4.181 -25.417 1.00 92.94 88 THR A C 1
ATOM 691 O O . THR A 1 88 ? 7.104 -4.941 -24.941 1.00 92.94 88 THR A O 1
ATOM 694 N N . CYS A 1 89 ? 8.228 -2.990 -24.879 1.00 93.75 89 CYS A N 1
ATOM 695 C CA . CYS A 1 89 ? 7.562 -2.469 -23.686 1.00 93.75 89 CYS A CA 1
ATOM 696 C C . CYS A 1 89 ? 6.052 -2.280 -23.905 1.00 93.75 89 CYS A C 1
ATOM 698 O O . CYS A 1 89 ? 5.268 -2.815 -23.130 1.00 93.75 89 CYS A O 1
ATOM 700 N N . LEU A 1 90 ? 5.652 -1.613 -24.995 1.00 93.81 90 LEU A N 1
ATOM 701 C CA . LEU A 1 90 ? 4.245 -1.305 -25.316 1.00 93.81 90 LEU A CA 1
ATOM 702 C C . LEU A 1 90 ? 3.354 -2.542 -25.516 1.00 93.81 90 LEU A C 1
ATOM 704 O O . LEU A 1 90 ? 2.138 -2.467 -25.373 1.00 93.81 90 LEU A O 1
ATOM 708 N N . ARG A 1 91 ? 3.941 -3.677 -25.909 1.00 91.81 91 ARG A N 1
ATOM 709 C CA . ARG A 1 91 ? 3.209 -4.924 -26.192 1.00 91.81 91 ARG A CA 1
ATOM 710 C C . ARG A 1 91 ? 3.204 -5.901 -25.021 1.00 91.81 91 ARG A C 1
ATOM 712 O O . ARG A 1 91 ? 2.674 -6.998 -25.165 1.00 91.81 91 ARG A O 1
ATOM 719 N N . SER A 1 92 ? 3.837 -5.562 -23.898 1.00 89.69 92 SER A N 1
ATOM 720 C CA . SER A 1 92 ? 4.097 -6.508 -22.813 1.00 89.69 92 SER A CA 1
ATOM 721 C C . SER A 1 92 ? 3.188 -6.248 -21.606 1.00 89.69 92 SER A C 1
ATOM 723 O O . SER A 1 92 ? 3.443 -5.314 -20.842 1.00 89.69 92 SER A O 1
ATOM 725 N N . PRO A 1 93 ? 2.187 -7.113 -21.337 1.00 86.88 93 PRO A N 1
ATOM 726 C CA . PRO A 1 93 ? 1.338 -6.988 -20.150 1.00 86.88 93 PRO A CA 1
ATOM 727 C C . PRO A 1 93 ? 2.134 -6.989 -18.839 1.00 86.88 93 PRO A C 1
ATOM 729 O O . PRO A 1 93 ? 1.795 -6.277 -17.899 1.00 86.88 93 PRO A O 1
ATOM 732 N N . SER A 1 94 ? 3.235 -7.746 -18.774 1.00 85.38 94 SER A N 1
ATOM 733 C CA . SER A 1 94 ? 4.126 -7.750 -17.609 1.00 85.38 94 SER A CA 1
ATOM 734 C C . SER A 1 94 ? 4.806 -6.398 -17.394 1.00 85.38 94 SER A C 1
ATOM 736 O O . SER A 1 94 ? 4.944 -5.975 -16.253 1.00 85.38 94 SER A O 1
ATOM 738 N N . VAL A 1 95 ? 5.203 -5.705 -18.471 1.00 90.25 95 VAL A N 1
ATOM 739 C CA . VAL A 1 95 ? 5.766 -4.347 -18.371 1.00 90.25 95 VAL A CA 1
ATOM 740 C C . VAL A 1 95 ? 4.704 -3.389 -17.846 1.00 90.25 95 VAL A C 1
ATOM 742 O O . VAL A 1 95 ? 4.992 -2.625 -16.935 1.00 90.25 95 VAL A O 1
ATOM 745 N N . HIS A 1 96 ? 3.464 -3.485 -18.331 1.00 90.62 96 HIS A N 1
ATOM 746 C CA . HIS A 1 96 ? 2.357 -2.644 -17.859 1.00 90.62 96 HIS A CA 1
ATOM 747 C C . HIS A 1 96 ? 2.110 -2.824 -16.356 1.00 90.62 96 HIS A C 1
ATOM 749 O O . HIS A 1 96 ? 1.998 -1.840 -15.631 1.00 90.62 96 HIS A O 1
ATOM 755 N N . ARG A 1 97 ? 2.109 -4.075 -15.874 1.00 88.06 97 ARG A N 1
ATOM 756 C CA . ARG A 1 97 ? 1.994 -4.383 -14.439 1.00 88.06 97 ARG A CA 1
ATOM 757 C C . ARG A 1 97 ? 3.161 -3.813 -13.640 1.00 88.06 97 ARG A C 1
ATOM 759 O O . ARG A 1 97 ? 2.929 -3.169 -12.629 1.00 88.06 97 ARG A O 1
ATOM 766 N N . ILE A 1 98 ? 4.401 -4.007 -14.102 1.00 90.69 98 ILE A N 1
ATOM 767 C CA . ILE A 1 98 ? 5.597 -3.446 -13.450 1.00 90.69 98 ILE A CA 1
ATOM 768 C C . ILE A 1 98 ? 5.487 -1.925 -13.330 1.00 90.69 98 ILE A C 1
ATOM 770 O O . ILE A 1 98 ? 5.730 -1.387 -12.255 1.00 90.69 98 ILE A O 1
ATOM 774 N N . LEU A 1 99 ? 5.101 -1.240 -14.407 1.00 91.44 99 LEU A N 1
ATOM 775 C CA . LEU A 1 99 ? 4.945 0.212 -14.396 1.00 91.44 99 LEU A CA 1
ATOM 776 C C . LEU A 1 99 ? 3.826 0.660 -13.450 1.00 91.44 99 LEU A C 1
ATOM 778 O O . LEU A 1 99 ? 4.026 1.630 -12.737 1.00 91.44 99 LEU A O 1
ATOM 782 N N . SER A 1 100 ? 2.705 -0.064 -13.387 1.00 88.94 100 SER A N 1
ATOM 783 C CA . SER A 1 100 ? 1.602 0.237 -12.462 1.00 88.94 100 SER A CA 1
ATOM 784 C C . SER A 1 100 ? 2.015 0.089 -10.993 1.00 88.94 100 SER A C 1
ATOM 786 O O . SER A 1 100 ? 1.714 0.950 -10.170 1.00 88.94 100 SER A O 1
ATOM 788 N N . ILE A 1 101 ? 2.791 -0.950 -10.666 1.00 90.12 101 ILE A N 1
ATOM 789 C CA . ILE A 1 101 ? 3.346 -1.135 -9.316 1.00 90.12 101 ILE A CA 1
ATOM 790 C C . ILE A 1 101 ? 4.293 0.016 -8.966 1.00 90.12 101 ILE A C 1
ATOM 792 O O . ILE A 1 101 ? 4.234 0.540 -7.861 1.00 90.12 101 ILE A O 1
ATOM 796 N N . LEU A 1 102 ? 5.168 0.414 -9.894 1.00 90.94 102 LEU A N 1
ATOM 797 C CA . LEU A 1 102 ? 6.133 1.488 -9.654 1.00 90.94 102 LEU A CA 1
ATOM 798 C C . LEU A 1 102 ? 5.495 2.887 -9.654 1.00 90.94 102 LEU A C 1
ATOM 800 O O . LEU A 1 102 ? 6.006 3.758 -8.964 1.00 90.94 102 LEU A O 1
ATOM 804 N N . ASP A 1 103 ? 4.400 3.111 -10.383 1.00 88.75 103 ASP A N 1
ATOM 805 C CA . ASP A 1 103 ? 3.594 4.342 -10.290 1.00 88.75 103 ASP A CA 1
ATOM 806 C C . ASP A 1 103 ? 2.882 4.435 -8.939 1.00 88.75 103 ASP A C 1
ATOM 808 O O . ASP A 1 103 ? 2.770 5.498 -8.333 1.00 88.75 103 ASP A O 1
ATOM 812 N N . GLY A 1 104 ? 2.397 3.290 -8.467 1.00 87.69 104 GLY A N 1
ATOM 813 C CA . GLY A 1 104 ? 1.566 3.197 -7.286 1.00 87.69 104 GLY A CA 1
ATOM 814 C C . GLY A 1 104 ? 2.300 3.113 -5.954 1.00 87.69 104 GLY A C 1
ATOM 815 O O . GLY A 1 104 ? 1.782 3.593 -4.951 1.00 87.69 104 GLY A O 1
ATOM 816 N N . LEU A 1 105 ? 3.465 2.466 -5.942 1.00 89.00 105 LEU A N 1
ATOM 817 C CA . LEU A 1 105 ? 4.253 2.166 -4.741 1.00 89.00 105 LEU A CA 1
ATOM 818 C C . LEU A 1 105 ? 5.666 2.757 -4.808 1.00 89.00 105 LEU A C 1
ATOM 820 O O . LEU A 1 105 ? 6.466 2.507 -3.914 1.00 89.00 105 LEU A O 1
ATOM 824 N N . HIS A 1 106 ? 5.976 3.529 -5.857 1.00 88.50 106 HIS A N 1
ATOM 825 C CA . HIS A 1 106 ? 7.224 4.270 -6.108 1.00 88.50 106 HIS A CA 1
ATOM 826 C C . HIS A 1 106 ? 8.481 3.421 -6.288 1.00 88.50 106 HIS A C 1
ATOM 828 O O . HIS A 1 106 ? 9.152 3.521 -7.315 1.00 88.50 106 HIS A O 1
ATOM 834 N N . HIS A 1 107 ? 8.817 2.582 -5.309 1.00 88.88 107 HIS A N 1
ATOM 835 C CA . HIS A 1 107 ? 10.017 1.759 -5.296 1.00 88.88 107 HIS A CA 1
ATOM 836 C C . HIS A 1 107 ? 9.699 0.294 -5.025 1.00 88.88 107 HIS A C 1
ATOM 838 O O . HIS A 1 107 ? 9.011 -0.053 -4.072 1.00 88.88 107 HIS A O 1
ATOM 844 N N . ALA A 1 108 ? 10.309 -0.591 -5.808 1.00 90.31 108 ALA A N 1
ATOM 845 C CA . ALA A 1 108 ? 10.263 -2.022 -5.547 1.00 90.31 108 ALA A CA 1
ATOM 846 C C . ALA A 1 108 ? 11.568 -2.694 -5.969 1.00 90.31 108 ALA A C 1
ATOM 848 O O . ALA A 1 108 ? 12.247 -2.272 -6.913 1.00 90.31 108 ALA A O 1
ATOM 849 N N . ASN A 1 109 ? 11.937 -3.768 -5.276 1.00 87.62 109 ASN A N 1
ATOM 850 C CA . ASN A 1 109 ? 13.060 -4.586 -5.706 1.00 87.62 109 ASN A CA 1
ATOM 851 C C . ASN A 1 109 ? 12.639 -5.555 -6.826 1.00 87.62 109 ASN A C 1
ATOM 853 O O . ASN A 1 109 ? 11.461 -5.824 -7.066 1.00 87.62 109 ASN A O 1
ATOM 857 N N . THR A 1 110 ? 13.629 -6.112 -7.522 1.00 86.38 110 THR A N 1
ATOM 858 C CA . THR A 1 110 ? 13.390 -7.030 -8.654 1.00 86.38 110 THR A CA 1
ATOM 859 C C . THR A 1 110 ? 12.500 -8.226 -8.281 1.00 86.38 110 THR A C 1
ATOM 861 O O . THR A 1 110 ? 11.670 -8.643 -9.084 1.00 86.38 110 THR A O 1
ATOM 864 N N . ALA A 1 111 ? 12.672 -8.784 -7.080 1.00 86.19 111 ALA A N 1
ATOM 865 C CA . ALA A 1 111 ? 11.945 -9.967 -6.628 1.00 86.19 111 ALA A CA 1
ATOM 866 C C . ALA A 1 111 ? 10.474 -9.652 -6.311 1.00 86.19 111 ALA A C 1
ATOM 868 O O . ALA A 1 111 ? 9.588 -10.422 -6.672 1.00 86.19 111 ALA A O 1
ATOM 869 N N . GLN A 1 112 ? 10.213 -8.491 -5.713 1.00 90.56 112 GLN A N 1
ATOM 870 C CA . GLN A 1 112 ? 8.866 -7.979 -5.463 1.00 90.56 112 GLN A CA 1
ATOM 871 C C . GLN A 1 112 ? 8.114 -7.693 -6.767 1.00 90.56 112 GLN A C 1
ATOM 873 O O . GLN A 1 112 ? 6.968 -8.106 -6.922 1.00 90.56 112 GLN A O 1
ATOM 878 N N . LEU A 1 113 ? 8.770 -7.053 -7.742 1.00 90.38 113 LEU A N 1
ATOM 879 C CA . LEU A 1 113 ? 8.167 -6.787 -9.053 1.00 90.38 113 LEU A CA 1
ATOM 880 C C . LEU A 1 113 ? 7.845 -8.073 -9.810 1.00 90.38 113 LEU A C 1
ATOM 882 O O . LEU A 1 113 ? 6.807 -8.169 -10.460 1.00 90.38 113 LEU A O 1
ATOM 886 N N . VAL A 1 114 ? 8.717 -9.074 -9.718 1.00 87.31 114 VAL A N 1
ATOM 887 C CA . VAL A 1 114 ? 8.471 -10.416 -10.255 1.00 87.31 114 VAL A CA 1
ATOM 888 C C . VAL A 1 114 ? 7.241 -11.056 -9.596 1.00 87.31 114 VAL A C 1
ATOM 890 O O . VAL A 1 114 ? 6.363 -11.531 -10.318 1.00 87.31 114 VAL A O 1
ATOM 893 N N . ALA A 1 115 ? 7.140 -11.004 -8.262 1.00 87.31 115 ALA A N 1
ATOM 894 C CA . ALA A 1 115 ? 6.029 -11.586 -7.505 1.00 87.31 115 ALA A CA 1
ATOM 895 C C . ALA A 1 115 ? 4.676 -10.944 -7.853 1.00 87.31 115 ALA A C 1
ATOM 897 O O . ALA A 1 115 ? 3.718 -11.658 -8.150 1.00 87.31 115 ALA A O 1
ATOM 898 N N . TRP A 1 116 ? 4.619 -9.611 -7.906 1.00 87.25 116 TRP A N 1
ATOM 899 C CA . TRP A 1 116 ? 3.416 -8.870 -8.289 1.00 87.25 116 TRP A CA 1
ATOM 900 C C . TRP A 1 116 ? 3.022 -9.078 -9.758 1.00 87.25 116 TRP A C 1
ATOM 902 O O . TRP A 1 116 ? 1.850 -9.254 -10.082 1.00 87.25 116 TRP A O 1
ATOM 912 N N . SER A 1 117 ? 3.991 -9.039 -10.679 1.00 84.06 117 SER A N 1
ATOM 913 C CA . SER A 1 117 ? 3.698 -9.016 -12.122 1.00 84.06 117 SER A CA 1
ATOM 914 C C . SER A 1 117 ? 3.471 -10.392 -12.751 1.00 84.06 117 SER A C 1
ATOM 916 O O . SER A 1 117 ? 3.099 -10.448 -13.927 1.00 84.06 117 SER A O 1
ATOM 918 N N . ALA A 1 118 ? 3.684 -11.485 -12.005 1.00 74.31 118 ALA A N 1
ATOM 919 C CA . ALA A 1 118 ? 3.772 -12.852 -12.536 1.00 74.31 118 ALA A CA 1
ATOM 920 C C . ALA A 1 118 ? 4.947 -13.078 -13.505 1.00 74.31 118 ALA A C 1
ATOM 922 O O . ALA A 1 118 ? 4.945 -14.042 -14.273 1.00 74.31 118 ALA A O 1
ATOM 923 N N . SER A 1 119 ? 5.924 -12.170 -13.551 1.00 71.94 119 SER A N 1
ATOM 924 C CA . SER A 1 119 ? 7.048 -12.305 -14.479 1.00 71.94 119 SER A CA 1
ATOM 925 C C . SER A 1 119 ? 7.941 -13.457 -14.041 1.00 71.94 119 SER A C 1
ATOM 927 O O . SER A 1 119 ? 8.314 -13.525 -12.880 1.00 71.94 119 SER A O 1
ATOM 929 N N . SER A 1 120 ? 8.359 -14.336 -14.953 1.00 71.88 120 SER A N 1
ATOM 930 C CA . SER A 1 120 ? 9.339 -15.365 -14.586 1.00 71.88 120 SER A CA 1
ATOM 931 C C . SER A 1 120 ? 10.660 -14.728 -14.134 1.00 71.88 120 SER A C 1
ATOM 933 O O . SER A 1 120 ? 11.213 -13.857 -14.817 1.00 71.88 120 SER A O 1
ATOM 935 N N . ALA A 1 121 ? 11.206 -15.220 -13.020 1.00 67.38 121 ALA A N 1
ATOM 936 C CA . ALA A 1 121 ? 12.516 -14.816 -12.523 1.00 67.38 121 ALA A CA 1
ATOM 937 C C . ALA A 1 121 ? 13.642 -15.077 -13.537 1.00 67.38 121 ALA A C 1
ATOM 939 O O . ALA A 1 121 ? 14.589 -14.288 -13.613 1.00 67.38 121 ALA A O 1
ATOM 940 N N . SER A 1 122 ? 13.529 -16.143 -14.341 1.00 66.81 122 SER A N 1
ATOM 941 C CA . SER A 1 122 ? 14.500 -16.483 -15.389 1.00 66.81 122 SER A CA 1
ATOM 942 C C . SER A 1 122 ? 14.450 -15.517 -16.578 1.00 66.81 122 SER A C 1
ATOM 944 O O . SER A 1 122 ? 15.473 -15.275 -17.211 1.00 66.81 122 SER A O 1
ATOM 946 N N . ASN A 1 123 ? 13.304 -14.867 -16.809 1.00 70.31 123 ASN A N 1
ATOM 947 C CA . ASN A 1 123 ? 13.082 -13.933 -17.918 1.00 70.31 123 ASN A CA 1
ATOM 948 C C . ASN A 1 123 ? 13.155 -12.458 -17.507 1.00 70.31 123 ASN A C 1
ATOM 950 O O . ASN A 1 123 ? 12.785 -11.578 -18.286 1.00 70.31 123 ASN A O 1
ATOM 954 N N . ARG A 1 124 ? 13.643 -12.156 -16.299 1.00 74.19 124 ARG A N 1
ATOM 955 C CA . ARG A 1 124 ? 13.711 -10.780 -15.787 1.00 74.19 124 ARG A CA 1
ATOM 956 C C . ARG A 1 124 ? 14.457 -9.833 -16.738 1.00 74.19 124 ARG A C 1
ATOM 958 O O . ARG A 1 124 ? 13.991 -8.727 -16.995 1.00 74.19 124 ARG A O 1
ATOM 965 N N . SER A 1 125 ? 15.573 -10.266 -17.329 1.00 76.06 125 SER A N 1
ATOM 966 C CA . SER A 1 125 ? 16.349 -9.437 -18.263 1.00 76.06 125 SER A CA 1
ATOM 967 C C . SER A 1 125 ? 15.531 -9.029 -19.490 1.00 76.06 125 SER A C 1
ATOM 969 O O . SER A 1 125 ? 15.591 -7.872 -19.886 1.00 76.06 125 SER A O 1
ATOM 971 N N . LEU A 1 126 ? 14.678 -9.915 -20.017 1.00 81.12 126 LEU A N 1
ATOM 972 C CA . LEU A 1 126 ? 13.809 -9.652 -21.175 1.00 81.12 126 LEU A CA 1
ATOM 973 C C . LEU A 1 126 ? 12.731 -8.584 -20.922 1.00 81.12 126 LEU A C 1
ATOM 975 O O . LEU A 1 126 ? 12.001 -8.221 -21.846 1.00 81.12 126 LEU A O 1
ATOM 979 N N . ARG A 1 127 ? 12.571 -8.129 -19.675 1.00 84.81 127 ARG A N 1
ATOM 980 C CA . ARG A 1 127 ? 11.590 -7.111 -19.275 1.00 84.81 127 ARG A CA 1
ATOM 981 C C . ARG A 1 127 ? 12.279 -5.864 -18.746 1.00 84.81 127 ARG A C 1
ATOM 983 O O . ARG A 1 127 ? 12.064 -4.782 -19.274 1.00 84.81 127 ARG A O 1
ATOM 990 N N . PHE A 1 128 ? 13.162 -6.030 -17.767 1.00 87.00 128 PHE A N 1
ATOM 991 C CA . PHE A 1 128 ? 13.829 -4.909 -17.114 1.00 87.00 128 PHE A CA 1
ATOM 992 C C . PHE A 1 128 ? 14.854 -4.208 -18.007 1.00 87.00 128 PHE A C 1
ATOM 994 O O . PHE A 1 128 ? 14.967 -2.989 -17.924 1.00 87.00 128 PHE A O 1
ATOM 1001 N N . VAL A 1 129 ? 15.584 -4.943 -18.858 1.00 86.31 129 VAL A N 1
ATOM 1002 C CA . VAL A 1 129 ? 16.602 -4.338 -19.736 1.00 86.31 129 VAL A CA 1
ATOM 1003 C C . VAL A 1 129 ? 15.946 -3.407 -20.761 1.00 86.31 129 VAL A C 1
ATOM 1005 O O . VAL A 1 129 ? 16.256 -2.224 -20.713 1.00 86.31 129 VAL A O 1
ATOM 1008 N N . PRO A 1 130 ? 14.939 -3.831 -21.558 1.00 89.94 130 PRO A N 1
ATOM 1009 C CA . PRO A 1 130 ? 14.251 -2.912 -22.468 1.00 89.94 130 PRO A CA 1
ATOM 1010 C C . PRO A 1 130 ? 13.650 -1.682 -21.778 1.00 89.94 130 PRO A C 1
ATOM 1012 O O . PRO A 1 130 ? 13.738 -0.582 -22.313 1.00 89.94 130 PRO A O 1
ATOM 1015 N N . MET A 1 131 ? 13.059 -1.848 -20.586 1.00 91.25 131 MET A N 1
ATOM 1016 C CA . MET A 1 131 ? 12.492 -0.729 -19.824 1.00 91.25 131 MET A CA 1
ATOM 1017 C C . MET A 1 131 ? 13.569 0.266 -19.375 1.00 91.25 131 MET A C 1
ATOM 1019 O O . MET A 1 131 ? 13.330 1.470 -19.410 1.00 91.25 131 MET A O 1
ATOM 1023 N N . PHE A 1 132 ? 14.736 -0.223 -18.951 1.00 88.12 132 PHE A N 1
ATOM 1024 C CA . PHE A 1 132 ? 15.869 0.605 -18.538 1.00 88.12 132 PHE A CA 1
ATOM 1025 C C . PHE A 1 132 ? 16.552 1.292 -19.728 1.00 88.12 132 PHE A C 1
ATOM 1027 O O . PHE A 1 132 ? 16.896 2.474 -19.657 1.00 88.12 132 PHE A O 1
ATOM 1034 N N . ASP A 1 133 ? 16.719 0.561 -20.827 1.00 86.00 133 ASP A N 1
ATOM 1035 C CA . ASP A 1 133 ? 17.393 1.020 -22.040 1.00 86.00 133 ASP A CA 1
ATOM 1036 C C . ASP A 1 133 ? 16.632 2.168 -22.707 1.00 86.00 133 ASP A C 1
ATOM 1038 O O . ASP A 1 133 ? 17.243 3.137 -23.149 1.00 86.00 133 ASP A O 1
ATOM 1042 N N . VAL A 1 134 ? 15.295 2.101 -22.716 1.00 89.50 134 VAL A N 1
ATOM 1043 C CA . VAL A 1 134 ? 14.435 3.183 -23.230 1.00 89.50 134 VAL A CA 1
ATOM 1044 C C . VAL A 1 134 ? 13.985 4.170 -22.154 1.00 89.50 134 VAL A C 1
ATOM 1046 O O . VAL A 1 134 ? 13.150 5.025 -22.429 1.00 89.50 134 VAL A O 1
ATOM 1049 N N . GLY A 1 135 ? 14.515 4.063 -20.933 1.00 86.88 135 GLY A N 1
ATOM 1050 C CA . GLY A 1 135 ? 14.330 5.064 -19.880 1.00 86.88 135 GLY A CA 1
ATOM 1051 C C . GLY A 1 135 ? 12.930 5.134 -19.276 1.00 86.88 135 GLY A C 1
ATOM 1052 O O . GLY A 1 135 ? 12.528 6.201 -18.833 1.00 86.88 135 GLY A O 1
ATOM 1053 N N . LEU A 1 136 ? 12.166 4.039 -19.265 1.00 89.94 136 LEU A N 1
ATOM 1054 C CA . LEU A 1 136 ? 10.873 3.978 -18.558 1.00 89.94 136 LEU A CA 1
ATOM 1055 C C . LEU A 1 136 ? 11.055 3.800 -17.055 1.00 89.94 136 LEU A C 1
ATOM 1057 O O . LEU A 1 136 ? 10.276 4.306 -16.251 1.00 89.94 136 LEU A O 1
ATOM 1061 N N . VAL A 1 137 ? 12.082 3.042 -16.691 1.00 88.38 137 VAL A N 1
ATOM 1062 C CA . VAL A 1 137 ? 12.493 2.823 -15.312 1.00 88.38 137 VAL A CA 1
ATOM 1063 C C . VAL A 1 137 ? 13.949 3.154 -15.192 1.00 88.38 137 VAL A C 1
ATOM 1065 O O . VAL A 1 137 ? 14.713 3.120 -16.161 1.00 88.38 137 VAL A O 1
ATOM 1068 N N . GLU A 1 138 ? 14.354 3.370 -13.964 1.00 84.31 138 GLU A N 1
ATOM 1069 C CA . GLU A 1 138 ? 15.752 3.518 -13.670 1.00 84.31 138 GLU A CA 1
ATOM 1070 C C . GLU A 1 138 ? 16.144 2.595 -12.505 1.00 84.31 138 GLU A C 1
ATOM 1072 O O . GLU A 1 138 ? 15.304 2.047 -11.782 1.00 84.31 138 GLU A O 1
ATOM 1077 N N . ARG A 1 139 ? 17.440 2.287 -12.424 1.00 83.19 139 ARG A N 1
ATOM 1078 C CA . ARG A 1 139 ? 17.983 1.187 -11.622 1.00 83.19 139 ARG A CA 1
ATOM 1079 C C . ARG A 1 139 ? 18.891 1.696 -10.505 1.00 83.19 139 ARG A C 1
ATOM 1081 O O . ARG A 1 139 ? 19.865 2.397 -10.772 1.00 83.19 139 ARG A O 1
ATOM 1088 N N . GLY A 1 140 ? 18.613 1.298 -9.270 1.00 77.44 140 GLY A N 1
ATOM 1089 C CA . GLY A 1 140 ? 19.432 1.570 -8.092 1.00 77.44 140 GLY A CA 1
ATOM 1090 C C . GLY A 1 140 ? 20.149 0.342 -7.546 1.00 77.44 140 GLY A C 1
ATOM 1091 O O . GLY A 1 140 ? 19.766 -0.807 -7.796 1.00 77.44 140 GLY A O 1
ATOM 1092 N N . ARG A 1 141 ? 21.217 0.602 -6.790 1.00 71.62 141 ARG A N 1
ATOM 1093 C CA . ARG A 1 141 ? 21.985 -0.386 -6.031 1.00 71.62 141 ARG A CA 1
ATOM 1094 C C . ARG A 1 141 ? 22.065 0.054 -4.569 1.00 71.62 141 ARG A C 1
ATOM 1096 O O . ARG A 1 141 ? 22.085 1.239 -4.251 1.00 71.62 141 ARG A O 1
ATOM 1103 N N . TYR A 1 142 ? 22.148 -0.913 -3.667 1.00 67.25 142 TYR A N 1
ATOM 1104 C CA . TYR A 1 142 ? 22.481 -0.632 -2.272 1.00 67.25 142 TYR A CA 1
ATOM 1105 C C . TYR A 1 142 ? 23.976 -0.309 -2.158 1.00 67.25 142 TYR A C 1
ATOM 1107 O O . TYR A 1 142 ? 24.777 -0.824 -2.944 1.00 67.25 142 TYR A O 1
ATOM 1115 N N . ALA A 1 143 ? 24.349 0.549 -1.204 1.00 58.25 143 ALA A N 1
ATOM 1116 C CA . ALA A 1 143 ? 25.741 0.936 -0.987 1.00 58.25 143 ALA A CA 1
ATOM 1117 C C . ALA A 1 143 ? 26.656 -0.295 -0.791 1.00 58.25 143 ALA A C 1
ATOM 1119 O O . ALA A 1 143 ? 26.259 -1.310 -0.203 1.00 58.25 143 ALA A O 1
ATOM 1120 N N . ALA A 1 144 ? 27.878 -0.217 -1.330 1.00 46.69 144 ALA A N 1
ATOM 1121 C CA . ALA A 1 144 ? 28.844 -1.313 -1.338 1.00 46.69 144 ALA A CA 1
ATOM 1122 C C . ALA A 1 144 ? 29.215 -1.748 0.095 1.00 46.69 144 ALA A C 1
ATOM 1124 O O . ALA A 1 144 ? 29.582 -0.924 0.922 1.00 46.69 144 ALA A O 1
ATOM 1125 N N . GLY A 1 145 ? 29.122 -3.052 0.379 1.00 48.12 145 GLY A N 1
ATOM 1126 C CA . GLY A 1 145 ? 29.422 -3.640 1.697 1.00 48.12 145 GLY A CA 1
ATOM 1127 C C . GLY A 1 145 ? 28.405 -4.694 2.142 1.00 48.12 145 GLY A C 1
ATOM 1128 O O . GLY A 1 145 ? 28.741 -5.630 2.863 1.00 48.12 145 GLY A O 1
ATOM 1129 N N . HIS A 1 146 ? 27.180 -4.632 1.622 1.00 49.22 146 HIS A N 1
ATOM 1130 C CA . HIS A 1 146 ? 26.121 -5.578 1.970 1.00 49.22 146 HIS A CA 1
ATOM 1131 C C . HIS A 1 146 ? 26.095 -6.775 1.010 1.00 49.22 146 HIS A C 1
ATOM 1133 O O . HIS A 1 146 ? 25.238 -6.894 0.139 1.00 49.22 146 HIS A O 1
ATOM 1139 N N . LYS A 1 147 ? 27.051 -7.697 1.186 1.00 43.50 147 LYS A N 1
ATOM 1140 C CA . LYS A 1 147 ? 27.134 -8.975 0.445 1.00 43.50 147 LYS A CA 1
ATOM 1141 C C . LYS A 1 147 ? 26.028 -9.989 0.809 1.00 43.50 147 LYS A C 1
ATOM 1143 O O . LYS A 1 147 ? 26.028 -11.093 0.274 1.00 43.50 147 LYS A O 1
ATOM 1148 N N . HIS A 1 148 ? 25.095 -9.642 1.700 1.00 43.56 148 HIS A N 1
ATOM 1149 C CA . HIS A 1 148 ? 24.137 -10.590 2.286 1.00 43.56 148 HIS A CA 1
ATOM 1150 C C . HIS A 1 148 ? 22.785 -10.721 1.584 1.00 43.56 148 HIS A C 1
ATOM 1152 O O . HIS A 1 148 ? 22.033 -11.627 1.927 1.00 43.56 148 HIS A O 1
ATOM 1158 N N . VAL A 1 149 ? 22.479 -9.919 0.562 1.00 47.75 149 VAL A N 1
ATOM 1159 C CA . VAL A 1 149 ? 21.322 -10.225 -0.291 1.00 47.75 149 VAL A CA 1
ATOM 1160 C C . VAL A 1 149 ? 21.820 -11.116 -1.422 1.00 47.75 149 VAL A C 1
ATOM 1162 O O . VAL A 1 149 ? 22.306 -10.633 -2.446 1.00 47.75 149 VAL A O 1
ATOM 1165 N N . GLY A 1 150 ? 21.819 -12.428 -1.178 1.00 42.38 150 GLY A N 1
ATOM 1166 C CA . GLY A 1 150 ? 22.250 -13.434 -2.144 1.00 42.38 150 GLY A CA 1
ATOM 1167 C C . GLY A 1 150 ? 21.619 -13.168 -3.513 1.00 42.38 150 GLY A C 1
ATOM 1168 O O . GLY A 1 150 ? 20.404 -13.241 -3.656 1.00 42.38 150 GLY A O 1
ATOM 1169 N N . LYS A 1 151 ? 22.469 -12.869 -4.508 1.00 53.16 151 LYS A N 1
ATOM 1170 C CA . LYS A 1 151 ? 22.132 -12.349 -5.850 1.00 53.16 151 LYS A CA 1
ATOM 1171 C C . LYS A 1 151 ? 21.639 -10.895 -5.789 1.00 53.16 151 LYS A C 1
ATOM 1173 O O . LYS A 1 151 ? 20.533 -10.634 -5.341 1.00 53.16 151 LYS A O 1
ATOM 1178 N N . GLN A 1 152 ? 22.452 -9.957 -6.292 1.00 53.22 152 GLN A N 1
ATOM 1179 C CA . GLN A 1 152 ? 22.130 -8.524 -6.363 1.00 53.22 152 GLN A CA 1
ATOM 1180 C C . GLN A 1 152 ? 20.676 -8.292 -6.804 1.00 53.22 152 GLN A C 1
ATOM 1182 O O . GLN A 1 152 ? 20.328 -8.510 -7.967 1.00 53.22 152 GLN A O 1
ATOM 1187 N N . THR A 1 153 ? 19.827 -7.848 -5.883 1.00 64.81 153 THR A N 1
ATOM 1188 C CA . THR A 1 153 ? 18.505 -7.336 -6.225 1.00 64.81 153 THR A CA 1
ATOM 1189 C C . THR A 1 153 ? 18.645 -5.857 -6.516 1.00 64.81 153 THR A C 1
ATOM 1191 O O . THR A 1 153 ? 19.019 -5.083 -5.639 1.00 64.81 153 THR A O 1
ATOM 1194 N N . TYR A 1 154 ? 18.378 -5.464 -7.758 1.00 78.94 154 TYR A N 1
ATOM 1195 C CA . TYR A 1 154 ? 18.271 -4.052 -8.087 1.00 78.94 154 TYR A CA 1
ATOM 1196 C C . TYR A 1 154 ? 16.994 -3.477 -7.489 1.00 78.94 154 TYR A C 1
ATOM 1198 O O . TYR A 1 154 ? 15.965 -4.167 -7.432 1.00 78.94 154 TYR A O 1
ATOM 1206 N N . LEU A 1 155 ? 17.099 -2.218 -7.079 1.00 83.62 155 LEU A N 1
ATOM 1207 C CA . LEU A 1 155 ? 15.975 -1.363 -6.743 1.00 83.62 155 LEU A CA 1
ATOM 1208 C C . LEU A 1 155 ? 15.515 -0.652 -8.013 1.00 83.62 155 LEU A C 1
ATOM 1210 O O . LEU A 1 155 ? 16.351 -0.214 -8.804 1.00 83.62 155 LEU A O 1
ATOM 1214 N N . TRP A 1 156 ? 14.212 -0.538 -8.210 1.00 87.94 156 TRP A N 1
ATOM 1215 C CA . TRP A 1 156 ? 13.627 0.097 -9.384 1.00 87.94 156 TRP A CA 1
ATOM 1216 C C . TRP A 1 156 ? 12.634 1.165 -8.953 1.00 87.94 156 TRP A C 1
ATOM 1218 O O . TRP A 1 156 ? 11.966 0.997 -7.935 1.00 87.94 156 TRP A O 1
ATOM 1228 N N . LYS A 1 157 ? 12.533 2.224 -9.753 1.00 88.00 157 LYS A N 1
ATOM 1229 C CA . LYS A 1 157 ? 11.437 3.199 -9.724 1.00 88.00 157 LYS A CA 1
ATOM 1230 C C . LYS A 1 157 ? 11.148 3.685 -11.141 1.00 88.00 157 LYS A C 1
ATOM 1232 O O . LYS A 1 157 ? 11.959 3.452 -12.048 1.00 88.00 157 LYS A O 1
ATOM 1237 N N . LEU A 1 158 ? 10.001 4.329 -11.332 1.00 87.38 158 LEU A N 1
ATOM 1238 C CA . LEU A 1 158 ? 9.688 4.986 -12.598 1.00 87.38 158 LEU A CA 1
ATOM 1239 C C . LEU A 1 158 ? 10.651 6.139 -12.870 1.00 87.38 158 LEU A C 1
ATOM 1241 O O . LEU A 1 158 ? 11.019 6.882 -11.961 1.00 87.38 158 LEU A O 1
ATOM 1245 N N . HIS A 1 159 ? 11.019 6.287 -14.139 1.00 82.75 159 HIS A N 1
ATOM 1246 C CA . HIS A 1 159 ? 11.702 7.483 -14.601 1.00 82.75 159 HIS A CA 1
ATOM 1247 C C . HIS A 1 159 ? 10.712 8.646 -14.662 1.00 82.75 159 HIS A C 1
ATOM 1249 O O . HIS A 1 159 ? 9.665 8.522 -15.295 1.00 82.75 159 HIS A O 1
ATOM 1255 N N . ASP A 1 160 ? 11.072 9.807 -14.117 1.00 75.25 160 ASP A N 1
ATOM 1256 C CA . ASP A 1 160 ? 10.286 11.038 -14.276 1.00 75.25 160 ASP A CA 1
ATOM 1257 C C . ASP A 1 160 ? 10.870 11.897 -15.405 1.00 75.25 160 ASP A C 1
ATOM 1259 O O . ASP A 1 160 ? 11.731 12.747 -15.201 1.00 75.25 160 ASP A O 1
ATOM 1263 N N . GLY A 1 161 ? 10.487 11.612 -16.653 1.00 78.75 161 GLY A N 1
ATOM 1264 C CA . GLY A 1 161 ? 11.107 12.284 -17.795 1.00 78.75 161 GLY A CA 1
ATOM 1265 C C . GLY A 1 161 ? 10.396 12.136 -19.130 1.00 78.75 161 GLY A C 1
ATOM 1266 O O . GLY A 1 161 ? 9.289 11.611 -19.250 1.00 78.75 161 GLY A O 1
ATOM 1267 N N . LYS A 1 162 ? 11.047 12.635 -20.185 1.00 84.50 162 LYS A N 1
ATOM 1268 C CA . LYS A 1 162 ? 10.530 12.539 -21.559 1.00 84.50 162 LYS A CA 1
ATOM 1269 C C . LYS A 1 162 ? 10.215 11.095 -21.987 1.00 84.50 162 LYS A C 1
ATOM 1271 O O . LYS A 1 162 ? 9.195 10.931 -22.660 1.00 84.50 162 LYS A O 1
ATOM 1276 N N . PRO A 1 163 ? 11.000 10.060 -21.621 1.00 86.75 163 PRO A N 1
ATOM 1277 C CA . PRO A 1 163 ? 10.711 8.713 -22.094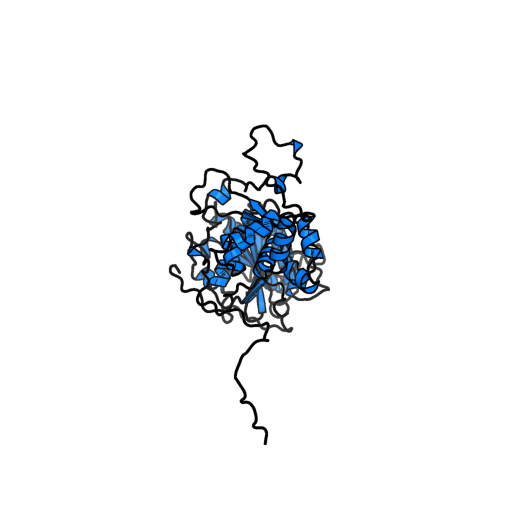 1.00 86.75 163 PRO A CA 1
ATOM 1278 C C . PRO A 1 163 ? 9.404 8.132 -21.543 1.00 86.75 163 PRO A C 1
ATOM 1280 O O . PRO A 1 163 ? 8.621 7.608 -22.336 1.00 86.75 163 PRO A O 1
ATOM 1283 N N . ILE A 1 164 ? 9.102 8.294 -20.244 1.00 86.12 164 ILE A N 1
ATOM 1284 C CA . ILE A 1 164 ? 7.820 7.824 -19.688 1.00 86.12 164 ILE A CA 1
ATOM 1285 C C . ILE A 1 164 ? 6.640 8.579 -20.312 1.00 86.12 164 ILE A C 1
ATOM 1287 O O . ILE A 1 164 ? 5.658 7.960 -20.703 1.00 86.12 164 ILE A O 1
ATOM 1291 N N . ARG A 1 165 ? 6.764 9.899 -20.534 1.00 86.12 165 ARG A N 1
ATOM 1292 C CA . ARG A 1 165 ? 5.718 10.699 -21.200 1.00 86.12 165 ARG A CA 1
ATOM 1293 C C . ARG A 1 165 ? 5.468 10.242 -22.635 1.00 86.12 165 ARG A C 1
ATOM 1295 O O . ARG A 1 165 ? 4.318 10.133 -23.053 1.00 86.12 165 ARG A O 1
ATOM 1302 N N . ARG A 1 166 ? 6.537 9.943 -23.380 1.00 89.12 166 ARG A N 1
ATOM 1303 C CA . ARG A 1 166 ? 6.440 9.374 -24.730 1.00 89.12 166 ARG A CA 1
ATOM 1304 C C . ARG A 1 166 ? 5.747 8.018 -24.699 1.00 89.12 166 ARG A C 1
ATOM 1306 O O . ARG A 1 166 ? 4.864 7.785 -25.510 1.00 89.12 166 ARG A O 1
ATOM 1313 N N . TYR A 1 167 ? 6.135 7.147 -23.774 1.00 91.94 167 TYR A N 1
ATOM 1314 C CA . TYR A 1 167 ? 5.511 5.840 -23.607 1.00 91.94 167 TYR A CA 1
ATOM 1315 C C . TYR A 1 167 ? 4.013 5.958 -23.317 1.00 91.94 167 TYR A C 1
ATOM 1317 O O . TYR A 1 167 ? 3.215 5.366 -24.036 1.00 91.94 167 TYR A O 1
ATOM 1325 N N . THR A 1 168 ? 3.619 6.791 -22.349 1.00 90.44 168 THR A N 1
ATOM 1326 C CA . THR A 1 168 ? 2.209 7.034 -22.017 1.00 90.44 168 THR A CA 1
ATOM 1327 C C . THR A 1 168 ? 1.430 7.590 -23.210 1.00 90.44 168 THR A C 1
ATOM 1329 O O . THR A 1 168 ? 0.320 7.136 -23.467 1.00 90.44 168 THR A O 1
ATOM 1332 N N . GLY A 1 169 ? 2.019 8.505 -23.990 1.00 90.69 169 GLY A N 1
ATOM 1333 C CA . GLY A 1 169 ? 1.399 9.053 -25.203 1.00 90.69 169 GLY A CA 1
ATOM 1334 C C . GLY A 1 169 ? 1.258 8.061 -26.366 1.00 90.69 169 GLY A C 1
ATOM 1335 O O . GLY A 1 169 ? 0.509 8.329 -27.300 1.00 90.69 169 GLY A O 1
ATOM 1336 N N . LEU A 1 170 ? 1.961 6.924 -26.324 1.00 93.06 170 LEU A N 1
ATOM 1337 C CA . LEU A 1 170 ? 1.860 5.849 -27.318 1.00 93.06 170 LEU A CA 1
ATOM 1338 C C . LEU A 1 170 ? 0.874 4.743 -26.911 1.00 93.06 170 LEU A C 1
ATOM 1340 O O . LEU A 1 170 ? 0.595 3.853 -27.717 1.00 93.06 170 LEU A O 1
ATOM 1344 N N . LEU A 1 171 ? 0.361 4.763 -25.679 1.00 92.88 171 LEU A N 1
ATOM 1345 C CA . LEU A 1 171 ? -0.603 3.777 -25.200 1.00 92.88 171 LEU A CA 1
ATOM 1346 C C . LEU A 1 171 ? -2.039 4.139 -25.608 1.00 92.88 171 LEU A C 1
ATOM 1348 O O . LEU A 1 171 ? -2.398 5.318 -25.623 1.00 92.88 171 LEU A O 1
ATOM 1352 N N . PRO A 1 172 ? -2.912 3.138 -25.837 1.00 91.62 172 PRO A N 1
ATOM 1353 C CA . PRO A 1 172 ? -4.351 3.370 -25.858 1.00 91.62 172 PRO A CA 1
ATOM 1354 C C . PRO A 1 172 ? -4.813 4.037 -24.548 1.00 91.62 172 PRO A C 1
ATOM 1356 O O . PRO A 1 172 ? -4.327 3.639 -23.481 1.00 91.62 172 PRO A O 1
ATOM 1359 N N . PRO A 1 173 ? -5.777 4.980 -24.581 1.00 88.06 173 PRO A N 1
ATOM 1360 C CA . PRO A 1 173 ? -6.220 5.707 -23.387 1.00 88.06 173 PRO A CA 1
ATOM 1361 C C . PRO A 1 173 ? -6.624 4.804 -22.215 1.00 88.06 173 PRO A C 1
ATOM 1363 O O . PRO A 1 173 ? -6.256 5.071 -21.073 1.00 88.06 173 PRO A O 1
ATOM 1366 N N . ASP A 1 174 ? -7.310 3.694 -22.489 1.00 86.06 174 ASP A N 1
ATOM 1367 C CA . ASP A 1 174 ? -7.728 2.750 -21.446 1.00 86.06 174 ASP A CA 1
ATOM 1368 C C . ASP A 1 174 ? -6.550 1.972 -20.852 1.00 86.06 174 ASP A C 1
ATOM 1370 O O . ASP A 1 174 ? -6.526 1.682 -19.659 1.00 86.06 174 ASP A O 1
ATOM 1374 N N . THR A 1 175 ? -5.525 1.676 -21.655 1.00 87.38 175 THR A N 1
ATOM 1375 C CA . THR A 1 175 ? -4.300 1.043 -21.148 1.00 87.38 175 THR A CA 1
ATOM 1376 C C . THR A 1 175 ? -3.498 2.015 -20.292 1.00 87.3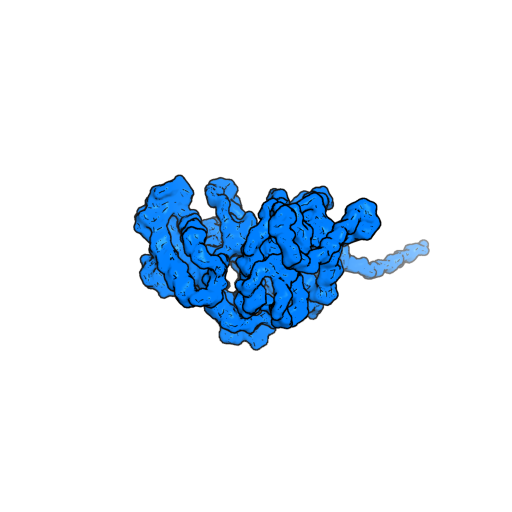8 175 THR A C 1
ATOM 1378 O O . THR A 1 175 ? -3.074 1.648 -19.201 1.00 87.38 175 THR A O 1
ATOM 1381 N N . ALA A 1 176 ? -3.341 3.266 -20.737 1.00 87.56 176 ALA A N 1
ATOM 1382 C CA . ALA A 1 176 ? -2.698 4.306 -19.938 1.00 87.56 176 ALA A CA 1
ATOM 1383 C C . ALA A 1 176 ? -3.429 4.509 -18.600 1.00 87.56 176 ALA A C 1
ATOM 1385 O O . ALA A 1 176 ? -2.794 4.543 -17.549 1.00 87.56 176 ALA A O 1
ATOM 1386 N N . ARG A 1 177 ? -4.768 4.543 -18.625 1.00 82.75 177 ARG A N 1
ATOM 1387 C CA . ARG A 1 177 ? -5.612 4.610 -17.425 1.00 82.75 177 ARG A CA 1
ATOM 1388 C C . ARG A 1 177 ? -5.394 3.439 -16.479 1.00 82.75 177 ARG A C 1
ATOM 1390 O O . ARG A 1 177 ? -5.360 3.653 -15.277 1.00 82.75 177 ARG A O 1
ATOM 1397 N N . ARG A 1 178 ? -5.271 2.216 -16.993 1.00 82.94 178 ARG A N 1
ATOM 1398 C CA . ARG A 1 178 ? -5.039 1.030 -16.156 1.00 82.94 178 ARG A CA 1
ATOM 1399 C C . ARG A 1 178 ? -3.668 1.038 -15.487 1.00 82.94 178 ARG A C 1
ATOM 1401 O O . ARG A 1 178 ? -3.533 0.506 -14.396 1.00 82.94 178 ARG A O 1
ATOM 1408 N N . ILE A 1 179 ? -2.665 1.633 -16.132 1.00 85.12 179 ILE A N 1
ATOM 1409 C CA . ILE A 1 179 ? -1.304 1.691 -15.588 1.00 85.12 179 ILE A CA 1
ATOM 1410 C C . ILE A 1 179 ? -1.156 2.841 -14.586 1.00 85.12 179 ILE A C 1
ATOM 1412 O O . ILE A 1 179 ? -0.573 2.628 -13.531 1.00 85.12 179 ILE A O 1
ATOM 1416 N N . PHE A 1 180 ? -1.691 4.023 -14.909 1.00 83.81 180 PHE A N 1
ATOM 1417 C CA . PHE A 1 180 ? -1.439 5.281 -14.186 1.00 83.81 180 PHE A CA 1
ATOM 1418 C C . PHE A 1 180 ? -2.700 5.883 -13.526 1.00 83.81 180 PHE A C 1
ATOM 1420 O O . PHE A 1 180 ? -2.731 7.061 -13.187 1.00 83.81 180 PHE A O 1
ATOM 1427 N N . ALA A 1 181 ? -3.800 5.127 -13.434 1.00 74.62 181 ALA A N 1
ATOM 1428 C CA . ALA A 1 181 ? -5.079 5.529 -12.824 1.00 74.62 181 ALA A CA 1
ATOM 1429 C C . ALA A 1 181 ? -5.648 6.897 -13.276 1.00 74.62 181 ALA A C 1
ATOM 1431 O O . ALA A 1 181 ? -6.193 7.648 -12.470 1.00 74.62 181 ALA A O 1
ATOM 1432 N N . ASN A 1 182 ? -5.554 7.229 -14.575 1.00 62.19 182 ASN A N 1
ATOM 1433 C CA . ASN A 1 182 ? -5.920 8.542 -15.163 1.00 62.19 182 ASN A CA 1
ATOM 1434 C C . ASN A 1 182 ? -5.144 9.744 -14.617 1.00 62.19 182 ASN A C 1
ATOM 1436 O O . ASN A 1 182 ? -5.466 10.891 -14.934 1.00 62.19 182 ASN A O 1
ATOM 1440 N N . LEU A 1 183 ? -4.122 9.506 -13.813 1.00 62.16 183 LEU A N 1
ATOM 1441 C CA . LEU A 1 183 ? -3.242 10.554 -13.364 1.00 62.16 183 LEU A CA 1
ATOM 1442 C C . LEU A 1 183 ? -2.189 10.727 -14.464 1.00 62.16 183 LEU A C 1
ATOM 1444 O O . LEU A 1 183 ? -1.712 9.731 -15.019 1.00 62.16 183 LEU A O 1
ATOM 1448 N N . PRO A 1 184 ? -1.823 11.967 -14.838 1.00 59.78 184 PRO A N 1
ATOM 1449 C CA . PRO A 1 184 ? -0.556 12.137 -15.536 1.00 59.78 184 PRO A CA 1
ATOM 1450 C C . PRO A 1 184 ? 0.499 11.422 -14.680 1.00 59.78 184 PRO A C 1
ATOM 1452 O O . PRO A 1 184 ? 0.424 11.607 -13.459 1.00 59.78 184 PRO A O 1
ATOM 1455 N N . PRO A 1 185 ? 1.392 10.585 -15.264 1.00 58.00 185 PRO A N 1
ATOM 1456 C CA . PRO A 1 185 ? 2.388 9.835 -14.499 1.00 58.00 185 PRO A CA 1
ATOM 1457 C C . PRO A 1 185 ? 3.000 10.804 -13.507 1.00 58.00 185 PRO A C 1
ATOM 1459 O O . PRO A 1 185 ? 3.539 11.843 -13.909 1.00 58.00 185 PRO A O 1
ATOM 1462 N N . ARG A 1 186 ? 2.699 10.577 -12.225 1.00 55.69 186 ARG A N 1
ATOM 1463 C CA . ARG A 1 186 ? 2.811 11.657 -11.255 1.00 55.69 186 ARG A CA 1
ATOM 1464 C C . ARG A 1 186 ? 4.288 12.007 -11.168 1.00 55.69 186 ARG A C 1
ATOM 1466 O O . ARG A 1 186 ? 5.124 11.124 -11.015 1.00 55.69 186 ARG A O 1
ATOM 1473 N N . HIS A 1 187 ? 4.597 13.301 -11.175 1.00 46.94 187 HIS A N 1
ATOM 1474 C CA . HIS A 1 187 ? 5.928 13.839 -10.867 1.00 46.94 187 HIS A CA 1
ATOM 1475 C C . HIS A 1 187 ? 6.351 13.590 -9.407 1.00 46.94 187 HIS A C 1
ATOM 1477 O O . HIS A 1 187 ? 7.179 14.302 -8.841 1.00 46.94 187 HIS A O 1
ATOM 1483 N N . HIS A 1 188 ? 5.777 12.581 -8.752 1.00 47.31 188 HIS A N 1
ATOM 1484 C CA . HIS A 1 188 ? 6.320 12.015 -7.536 1.00 47.31 188 HIS A CA 1
ATOM 1485 C C . HIS A 1 188 ? 7.507 11.155 -7.955 1.00 47.31 188 HIS A C 1
ATOM 1487 O O . HIS A 1 188 ? 7.471 9.932 -7.885 1.00 47.31 188 HIS A O 1
ATOM 1493 N N . ALA A 1 189 ? 8.567 11.814 -8.434 1.00 45.09 189 ALA A N 1
ATOM 1494 C CA . ALA A 1 189 ? 9.900 11.252 -8.424 1.00 45.09 189 ALA A CA 1
ATOM 1495 C C . ALA A 1 189 ? 10.074 10.638 -7.036 1.00 45.09 189 ALA A C 1
ATOM 1497 O O . ALA A 1 189 ? 10.102 11.387 -6.057 1.00 45.09 189 ALA A O 1
ATOM 1498 N N . GLY A 1 190 ? 10.050 9.298 -6.969 1.00 46.34 190 GLY A N 1
ATOM 1499 C CA . GLY A 1 190 ? 9.911 8.554 -5.722 1.00 46.34 190 GLY A CA 1
ATOM 1500 C C . GLY A 1 190 ? 10.716 9.231 -4.624 1.00 46.34 190 GLY A C 1
ATOM 1501 O O . GLY A 1 190 ? 11.921 9.460 -4.793 1.00 46.34 190 GLY A O 1
ATOM 1502 N N . GLY A 1 191 ? 10.023 9.649 -3.561 1.00 52.16 191 GLY A N 1
ATOM 1503 C CA . GLY A 1 191 ? 10.639 10.394 -2.471 1.00 52.16 191 GLY A CA 1
ATOM 1504 C C . GLY A 1 191 ? 11.823 9.622 -1.873 1.00 52.16 191 GLY A C 1
ATOM 1505 O O . GLY A 1 191 ? 12.039 8.450 -2.184 1.00 52.16 191 GLY A O 1
ATOM 1506 N N . PRO A 1 192 ? 12.595 10.211 -0.948 1.00 58.53 192 PRO A N 1
ATOM 1507 C CA . PRO A 1 192 ? 13.713 9.530 -0.276 1.00 58.53 192 PRO A CA 1
ATOM 1508 C C . PRO A 1 192 ? 13.280 8.333 0.608 1.00 58.53 192 PRO A C 1
ATOM 1510 O O . PRO A 1 192 ? 14.056 7.839 1.424 1.00 58.53 192 PRO A O 1
ATOM 1513 N N . HIS A 1 193 ? 12.045 7.854 0.462 1.00 78.75 193 HIS A N 1
ATOM 1514 C CA . HIS A 1 193 ? 11.371 6.886 1.309 1.00 78.75 193 HIS A CA 1
ATOM 1515 C C . HIS A 1 193 ? 11.412 5.460 0.749 1.00 78.75 193 HIS A C 1
ATOM 1517 O O . HIS A 1 193 ? 10.625 4.628 1.170 1.00 78.75 193 HIS A O 1
ATOM 1523 N N . ALA A 1 194 ? 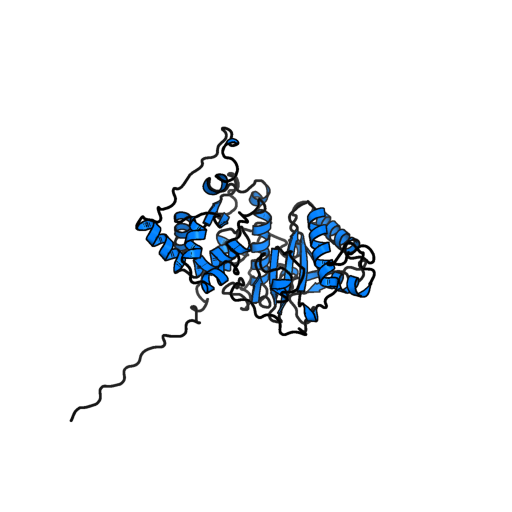12.390 5.119 -0.098 1.00 81.56 194 ALA A N 1
ATOM 1524 C CA . ALA A 1 194 ? 12.513 3.775 -0.675 1.00 81.56 194 ALA A CA 1
ATOM 1525 C C . ALA A 1 194 ? 12.412 2.629 0.355 1.00 81.56 194 ALA A C 1
ATOM 1527 O O . ALA A 1 194 ? 11.925 1.554 0.034 1.00 81.56 194 ALA A O 1
ATOM 1528 N N . ARG A 1 195 ? 12.849 2.836 1.607 1.00 83.31 195 ARG A N 1
ATOM 1529 C CA . ARG A 1 195 ? 12.666 1.853 2.695 1.00 83.31 195 ARG A CA 1
ATOM 1530 C C . ARG A 1 195 ? 11.191 1.616 3.022 1.00 83.31 195 ARG A C 1
ATOM 1532 O O . ARG A 1 195 ? 10.772 0.472 3.123 1.00 83.31 195 ARG A O 1
ATOM 1539 N N . HIS A 1 196 ? 10.439 2.698 3.194 1.00 88.06 196 HIS A N 1
ATOM 1540 C CA . HIS A 1 196 ? 9.002 2.694 3.472 1.00 88.06 196 HIS A CA 1
ATOM 1541 C C . HIS A 1 196 ? 8.234 2.002 2.347 1.00 88.06 196 HIS A C 1
ATOM 1543 O O . HIS A 1 196 ? 7.438 1.102 2.599 1.00 88.06 196 HIS A O 1
ATOM 1549 N N . ASP A 1 197 ? 8.568 2.339 1.108 1.00 90.62 197 ASP A N 1
ATOM 1550 C CA . ASP A 1 197 ? 7.951 1.770 -0.089 1.00 90.62 197 ASP A CA 1
ATOM 1551 C C . ASP A 1 197 ? 8.218 0.262 -0.189 1.00 90.62 197 ASP A C 1
ATOM 1553 O O . ASP A 1 197 ? 7.299 -0.539 -0.341 1.00 90.62 197 ASP A O 1
ATOM 1557 N N . LEU A 1 198 ? 9.471 -0.159 0.013 1.00 90.44 198 LEU A N 1
ATOM 1558 C CA . LEU A 1 198 ? 9.844 -1.574 0.010 1.00 90.44 198 LEU A CA 1
ATOM 1559 C C . LEU A 1 198 ? 9.130 -2.383 1.098 1.00 90.44 198 LEU A C 1
ATOM 1561 O O . LEU A 1 198 ? 8.779 -3.537 0.850 1.00 90.44 198 LEU A O 1
ATOM 1565 N N . LEU A 1 199 ? 8.936 -1.801 2.285 1.00 93.19 199 LEU A N 1
ATOM 1566 C CA . LEU A 1 199 ? 8.184 -2.422 3.378 1.00 93.19 199 LEU A CA 1
ATOM 1567 C C . LEU A 1 199 ? 6.697 -2.521 3.038 1.00 93.19 199 LEU A C 1
ATOM 1569 O O . LEU A 1 199 ? 6.105 -3.572 3.253 1.00 93.19 199 LEU A O 1
ATOM 1573 N N . THR A 1 200 ? 6.118 -1.477 2.448 1.00 94.94 200 THR A N 1
ATOM 1574 C CA . THR A 1 200 ? 4.721 -1.455 1.985 1.00 94.94 200 THR A CA 1
ATOM 1575 C C . THR A 1 200 ? 4.471 -2.541 0.936 1.00 94.94 200 THR A C 1
ATOM 1577 O O . THR A 1 200 ? 3.534 -3.339 1.049 1.00 94.94 200 THR A O 1
ATOM 1580 N N . VAL A 1 201 ? 5.357 -2.633 -0.061 1.00 94.31 201 VAL A N 1
ATOM 1581 C CA . VAL A 1 201 ? 5.312 -3.659 -1.110 1.00 94.31 201 VAL A CA 1
ATOM 1582 C C . VAL A 1 201 ? 5.459 -5.061 -0.514 1.00 94.31 201 VAL A C 1
ATOM 1584 O O . VAL A 1 201 ? 4.745 -5.975 -0.917 1.00 94.31 201 VAL A O 1
ATOM 1587 N N . GLU A 1 202 ? 6.376 -5.261 0.436 1.00 94.00 202 GLU A N 1
ATOM 1588 C CA . GLU A 1 202 ? 6.588 -6.585 1.026 1.00 94.00 202 GLU A CA 1
ATOM 1589 C C . GLU A 1 202 ? 5.438 -7.009 1.943 1.00 94.00 202 GLU A C 1
ATOM 1591 O O . GLU A 1 202 ? 5.010 -8.159 1.864 1.00 94.00 202 GLU A O 1
ATOM 1596 N N . ALA A 1 203 ? 4.924 -6.105 2.782 1.00 95.38 203 ALA A N 1
ATOM 1597 C CA . ALA A 1 203 ? 3.802 -6.400 3.668 1.00 95.38 203 ALA A CA 1
ATOM 1598 C C . ALA A 1 203 ? 2.571 -6.814 2.858 1.00 95.38 203 ALA A C 1
ATOM 1600 O O . ALA A 1 203 ? 1.999 -7.870 3.111 1.00 95.38 203 ALA A O 1
ATOM 1601 N N . SER A 1 204 ? 2.213 -6.031 1.838 1.00 95.19 204 SER A N 1
ATOM 1602 C CA . SER A 1 204 ? 1.069 -6.339 0.973 1.00 95.19 204 SER A CA 1
ATOM 1603 C C . SER A 1 204 ? 1.224 -7.670 0.240 1.00 95.19 204 SER A C 1
ATOM 1605 O O . SER A 1 204 ? 0.309 -8.488 0.292 1.00 95.19 204 SER A O 1
ATOM 1607 N N . LEU A 1 205 ? 2.390 -7.941 -0.364 1.00 93.69 205 LEU A N 1
ATOM 1608 C CA . LEU A 1 205 ? 2.659 -9.238 -0.992 1.00 93.69 205 LEU A CA 1
ATOM 1609 C C . LEU A 1 205 ? 2.498 -10.389 -0.003 1.00 93.69 205 LEU A C 1
ATOM 1611 O O . LEU A 1 205 ? 1.795 -11.343 -0.309 1.00 93.69 205 LEU A O 1
ATOM 1615 N N . ARG A 1 206 ? 3.130 -10.313 1.174 1.00 93.56 206 ARG A N 1
ATOM 1616 C CA . ARG A 1 206 ? 3.075 -11.395 2.167 1.00 93.56 206 ARG A CA 1
ATOM 1617 C C . ARG A 1 206 ? 1.658 -11.677 2.622 1.00 93.56 206 ARG A C 1
ATOM 1619 O O . ARG A 1 206 ? 1.257 -12.832 2.603 1.00 93.56 206 ARG A O 1
ATOM 1626 N N . LEU A 1 207 ? 0.920 -10.637 3.002 1.00 94.25 207 LEU A N 1
ATOM 1627 C CA . LEU A 1 207 ? -0.455 -10.767 3.479 1.00 94.25 207 LEU A CA 1
ATOM 1628 C C . LEU A 1 207 ? -1.345 -11.413 2.419 1.00 94.25 207 LEU A C 1
ATOM 1630 O O . LEU A 1 207 ? -2.074 -12.352 2.719 1.00 94.25 207 LEU A O 1
ATOM 1634 N N . MET A 1 208 ? -1.229 -10.971 1.166 1.00 92.88 208 MET A N 1
ATOM 1635 C CA . MET A 1 208 ? -1.978 -11.570 0.067 1.00 92.88 208 MET A CA 1
ATOM 1636 C C . MET A 1 208 ? -1.542 -13.022 -0.206 1.00 92.88 208 MET A C 1
ATOM 1638 O O . MET A 1 208 ? -2.388 -13.857 -0.506 1.00 92.88 208 MET A O 1
ATOM 1642 N N . GLU A 1 209 ? -0.248 -13.353 -0.107 1.00 90.62 209 GLU A N 1
ATOM 1643 C CA . GLU A 1 209 ? 0.267 -14.710 -0.386 1.00 90.62 209 GLU A CA 1
ATOM 1644 C C . GLU A 1 209 ? -0.234 -15.768 0.597 1.00 90.62 209 GLU A C 1
ATOM 1646 O O . GLU A 1 209 ? -0.343 -16.942 0.234 1.00 90.62 209 GLU A O 1
ATOM 1651 N N . VAL A 1 210 ? -0.484 -15.367 1.844 1.00 91.00 210 VAL A N 1
ATOM 1652 C CA . VAL A 1 210 ? -0.825 -16.291 2.933 1.00 91.00 210 VAL A CA 1
ATOM 1653 C C . VAL A 1 210 ? -2.312 -16.334 3.253 1.00 91.00 210 VAL A C 1
ATOM 1655 O O . VAL A 1 210 ? -2.742 -17.247 3.953 1.00 91.00 210 VAL A O 1
ATOM 1658 N N . GLN A 1 211 ? -3.096 -15.389 2.731 1.00 91.38 211 GLN A N 1
ATOM 1659 C CA . GLN A 1 211 ? -4.520 -15.284 3.017 1.00 91.38 211 GLN A CA 1
ATOM 1660 C C . GLN A 1 211 ? -5.339 -15.065 1.728 1.00 91.38 211 GLN A C 1
ATOM 1662 O O . GLN A 1 211 ? -5.334 -13.959 1.180 1.00 91.38 211 GLN A O 1
ATOM 1667 N N . PRO A 1 212 ? -6.080 -16.087 1.247 1.00 89.31 212 PRO A N 1
ATOM 1668 C CA . PRO A 1 212 ? -6.873 -16.015 0.017 1.00 89.31 212 PRO A CA 1
ATOM 1669 C C . PRO A 1 212 ? -8.019 -15.005 0.062 1.00 89.31 212 PRO A C 1
ATOM 1671 O O . PRO A 1 212 ? -8.492 -14.605 -0.999 1.00 89.31 212 PRO A O 1
ATOM 1674 N N . ALA A 1 213 ? -8.462 -14.581 1.250 1.00 90.31 213 ALA A N 1
ATOM 1675 C CA . ALA A 1 213 ? -9.509 -13.570 1.374 1.00 90.31 213 ALA A CA 1
ATOM 1676 C C . ALA A 1 213 ? -9.122 -12.242 0.692 1.00 90.31 213 ALA A C 1
ATOM 1678 O O . ALA A 1 213 ? -10.002 -11.496 0.265 1.00 90.31 213 ALA A O 1
ATOM 1679 N N . TRP A 1 214 ? -7.822 -11.950 0.546 1.00 92.62 214 TRP A N 1
ATOM 1680 C CA . TRP A 1 214 ? -7.340 -10.755 -0.145 1.00 92.62 214 TRP A CA 1
ATOM 1681 C C . TRP A 1 214 ? -7.278 -10.969 -1.661 1.00 92.62 214 TRP A C 1
ATOM 1683 O O . TRP A 1 214 ? -6.413 -11.674 -2.185 1.00 92.62 214 TRP A O 1
ATOM 1693 N N . ILE A 1 215 ? -8.176 -10.306 -2.386 1.00 91.12 215 ILE A N 1
ATOM 1694 C CA . ILE A 1 215 ? -8.341 -10.486 -3.835 1.00 91.12 215 ILE A CA 1
ATOM 1695 C C . ILE A 1 215 ? -7.598 -9.436 -4.670 1.00 91.12 215 ILE A C 1
ATOM 1697 O O . ILE A 1 215 ? -7.329 -9.657 -5.852 1.00 91.12 215 ILE A O 1
ATOM 1701 N N . ALA A 1 216 ? -7.263 -8.285 -4.084 1.00 91.62 216 ALA A N 1
ATOM 1702 C CA . ALA A 1 216 ? -6.592 -7.187 -4.776 1.00 91.62 216 ALA A CA 1
ATOM 1703 C C . ALA A 1 216 ? -5.938 -6.204 -3.794 1.00 91.62 216 ALA A C 1
ATOM 1705 O O . ALA A 1 216 ? -6.228 -6.224 -2.596 1.00 91.62 216 ALA A O 1
ATOM 1706 N N . ALA A 1 217 ? -5.105 -5.301 -4.315 1.00 93.00 217 ALA A N 1
ATOM 1707 C CA . ALA A 1 217 ? -4.620 -4.140 -3.584 1.00 93.00 217 ALA A CA 1
ATOM 1708 C C . ALA A 1 217 ? -4.721 -2.841 -4.399 1.00 93.00 217 ALA A C 1
ATOM 1710 O O . ALA A 1 217 ? -4.410 -2.812 -5.591 1.00 93.00 217 ALA A O 1
ATOM 1711 N N . SER A 1 218 ? -5.112 -1.749 -3.742 1.00 91.31 218 SER A N 1
ATOM 1712 C CA . SER A 1 218 ? -5.019 -0.392 -4.278 1.00 91.31 218 SER A CA 1
ATOM 1713 C C . SER A 1 218 ? -3.636 0.195 -4.010 1.00 91.31 218 SER A C 1
ATOM 1715 O O . SER A 1 218 ? -3.238 0.239 -2.845 1.00 91.31 218 SER A O 1
ATOM 1717 N N . PRO A 1 219 ? -2.933 0.709 -5.030 1.00 90.06 219 PRO A N 1
ATOM 1718 C CA . PRO A 1 219 ? -1.725 1.504 -4.819 1.00 90.06 219 PRO A CA 1
ATOM 1719 C C . PRO A 1 219 ? -2.023 2.842 -4.125 1.00 90.06 219 PRO A C 1
ATOM 1721 O O . PRO A 1 219 ? -3.181 3.257 -4.074 1.00 90.06 219 PRO A O 1
ATOM 1724 N N . GLU A 1 220 ? -0.990 3.558 -3.661 1.00 90.75 220 GLU A N 1
ATOM 1725 C CA . GLU A 1 220 ? -1.122 4.774 -2.839 1.00 90.75 220 GLU A CA 1
ATOM 1726 C C . GLU A 1 220 ? -2.086 5.806 -3.442 1.00 90.75 220 GLU A C 1
ATOM 1728 O O . GLU A 1 220 ? -2.989 6.301 -2.774 1.00 90.75 220 GLU A O 1
ATOM 1733 N N . HIS A 1 221 ? -1.969 6.114 -4.735 1.00 85.00 221 HIS A N 1
ATOM 1734 C CA . HIS A 1 221 ? -2.812 7.127 -5.383 1.00 85.00 221 HIS A CA 1
ATOM 1735 C C . HIS A 1 221 ? -4.313 6.777 -5.414 1.00 85.00 221 HIS A C 1
ATOM 1737 O O . HIS A 1 221 ? -5.139 7.610 -5.787 1.00 85.00 221 HIS A O 1
ATOM 1743 N N . ALA A 1 222 ? -4.651 5.552 -5.030 1.00 87.31 222 ALA A N 1
ATOM 1744 C CA . ALA A 1 222 ? -5.957 4.934 -5.089 1.00 87.31 222 ALA A CA 1
ATOM 1745 C C . ALA A 1 222 ? -6.475 4.457 -3.717 1.00 87.31 222 ALA A C 1
ATOM 1747 O O . ALA A 1 222 ? -7.474 3.738 -3.632 1.00 87.31 222 ALA A O 1
ATOM 1748 N N . THR A 1 223 ? -5.808 4.847 -2.635 1.00 91.69 223 THR A N 1
ATOM 1749 C CA . THR A 1 223 ? -6.238 4.562 -1.259 1.00 91.69 223 THR A CA 1
ATOM 1750 C C . THR A 1 223 ? -6.972 5.733 -0.615 1.00 91.69 223 THR A C 1
ATOM 1752 O O . THR A 1 223 ? -7.339 5.651 0.550 1.00 91.69 223 THR A O 1
ATOM 1755 N N . GLY A 1 224 ? -7.157 6.849 -1.324 1.00 90.75 224 GLY A N 1
ATOM 1756 C CA . GLY A 1 224 ? -7.866 8.001 -0.775 1.00 90.75 224 GLY A CA 1
ATOM 1757 C C . GLY A 1 224 ? -9.376 7.761 -0.662 1.00 90.75 224 GLY A C 1
ATOM 1758 O O . GLY A 1 224 ? -9.913 6.944 -1.415 1.00 90.75 224 GLY A O 1
ATOM 1759 N N . PRO A 1 225 ? -10.085 8.499 0.213 1.00 90.75 225 PRO A N 1
ATOM 1760 C CA . PRO A 1 225 ? -11.529 8.368 0.411 1.00 90.75 225 PRO A CA 1
ATOM 1761 C C . PRO A 1 225 ? -12.353 8.261 -0.874 1.00 90.75 225 PRO A C 1
ATOM 1763 O O . PRO A 1 225 ? -13.060 7.274 -1.052 1.00 90.75 225 PRO A O 1
ATOM 1766 N N . VAL A 1 226 ? -12.172 9.197 -1.814 1.00 88.44 226 VAL A N 1
ATOM 1767 C CA . VAL A 1 226 ? -12.866 9.207 -3.116 1.00 88.44 226 VAL A CA 1
ATOM 1768 C C . VAL A 1 226 ? -12.664 7.899 -3.889 1.00 88.44 226 VAL A C 1
ATOM 1770 O O . VAL A 1 226 ? -13.605 7.364 -4.468 1.00 88.44 226 VAL A O 1
ATOM 1773 N N . ALA A 1 227 ? -11.438 7.368 -3.911 1.00 86.25 227 ALA A N 1
ATOM 1774 C CA . ALA A 1 227 ? -11.116 6.147 -4.648 1.00 86.25 227 ALA A CA 1
ATOM 1775 C C . ALA A 1 227 ? -11.680 4.892 -3.964 1.00 86.25 227 ALA A C 1
ATOM 1777 O O . ALA A 1 227 ? -12.087 3.952 -4.642 1.00 86.25 227 ALA A O 1
ATOM 1778 N N . LEU A 1 228 ? -11.735 4.880 -2.630 1.00 88.56 228 LEU A N 1
ATOM 1779 C CA . LEU A 1 228 ? -12.248 3.745 -1.865 1.00 88.56 228 LEU A CA 1
ATOM 1780 C C . LEU A 1 228 ? -13.780 3.690 -1.858 1.00 88.56 228 LEU A C 1
ATOM 1782 O O . LEU A 1 228 ? -14.350 2.605 -1.938 1.00 88.56 228 LEU A O 1
ATOM 1786 N N . THR A 1 229 ? -14.468 4.830 -1.797 1.00 87.00 229 THR A N 1
ATOM 1787 C CA . THR A 1 229 ? -15.939 4.875 -1.713 1.00 87.00 229 THR A CA 1
ATOM 1788 C C . THR A 1 229 ? -16.623 5.149 -3.050 1.00 87.00 229 THR A C 1
ATOM 1790 O O . THR A 1 229 ? -17.825 4.924 -3.162 1.00 87.00 229 THR A O 1
ATOM 1793 N N . ASN A 1 230 ? -15.880 5.597 -4.070 1.00 84.12 230 ASN A N 1
ATOM 1794 C CA . ASN A 1 230 ? -16.416 6.149 -5.322 1.00 84.12 230 ASN A CA 1
ATOM 1795 C C . ASN A 1 230 ? -17.333 7.376 -5.102 1.00 84.12 230 ASN A C 1
ATOM 1797 O O . ASN A 1 230 ? -18.119 7.739 -5.981 1.00 84.12 230 ASN A O 1
ATOM 1801 N N . ASP A 1 231 ? -17.221 8.027 -3.941 1.00 85.75 231 ASP A N 1
ATOM 1802 C CA . ASP A 1 231 ? -17.884 9.291 -3.636 1.00 85.75 231 ASP A CA 1
ATOM 1803 C C . ASP A 1 231 ? -17.027 10.450 -4.159 1.00 85.75 231 ASP A C 1
ATOM 1805 O O . ASP A 1 231 ? -16.006 10.812 -3.575 1.00 85.75 231 ASP A O 1
ATOM 1809 N N . LYS A 1 232 ? -17.424 11.010 -5.305 1.00 83.94 232 LYS A N 1
ATOM 1810 C CA . LYS A 1 232 ? -16.697 12.104 -5.971 1.00 83.94 232 LYS A CA 1
ATOM 1811 C C . LYS A 1 232 ? -16.767 13.423 -5.211 1.00 83.94 232 LYS A C 1
ATOM 1813 O O . LYS A 1 232 ? -15.923 14.283 -5.455 1.00 83.94 232 LYS A O 1
ATOM 1818 N N . ASP A 1 233 ? -17.749 13.564 -4.328 1.00 84.25 233 ASP A N 1
ATOM 1819 C CA . ASP A 1 233 ? -17.948 14.763 -3.524 1.00 84.25 233 ASP A CA 1
ATOM 1820 C C . ASP A 1 233 ? -17.240 14.645 -2.163 1.00 84.25 233 ASP A C 1
ATOM 1822 O O . ASP A 1 233 ? -17.327 15.556 -1.334 1.00 84.25 233 ASP A O 1
ATOM 1826 N N . ASP A 1 234 ? -16.498 13.551 -1.927 1.00 83.75 234 ASP A N 1
ATOM 1827 C CA . ASP A 1 234 ? -15.767 13.368 -0.682 1.00 83.75 234 ASP A CA 1
ATOM 1828 C C . ASP A 1 234 ? -14.619 14.397 -0.565 1.00 83.75 234 ASP A C 1
ATOM 1830 O O . ASP A 1 234 ? -13.719 14.452 -1.411 1.00 83.75 234 ASP A O 1
ATOM 1834 N N . PRO A 1 235 ? -14.596 15.209 0.507 1.00 78.25 235 PRO A N 1
ATOM 1835 C CA . PRO A 1 235 ? -13.575 16.236 0.719 1.00 78.25 235 PRO A CA 1
ATOM 1836 C C . PRO A 1 235 ? -12.200 15.673 1.138 1.00 78.25 235 PRO A C 1
ATOM 1838 O O . PRO A 1 235 ? -11.298 16.433 1.501 1.00 78.25 235 PRO A O 1
ATOM 1841 N N . GLY A 1 236 ? -12.031 14.353 1.223 1.00 77.69 236 GLY A N 1
ATOM 1842 C CA . GLY A 1 236 ? -10.781 13.698 1.592 1.00 77.69 236 GLY A CA 1
ATOM 1843 C C . GLY A 1 236 ? -9.757 13.677 0.454 1.00 77.69 236 GLY A C 1
ATOM 1844 O O . GLY A 1 236 ? -9.858 12.875 -0.469 1.00 77.69 236 GLY A O 1
ATOM 1845 N N . HIS A 1 237 ? -8.715 14.510 0.552 1.00 80.31 237 HIS A N 1
ATOM 1846 C CA . HIS A 1 237 ? -7.616 14.583 -0.431 1.00 80.31 237 HIS A CA 1
ATOM 1847 C C . HIS A 1 237 ? -6.296 13.969 0.061 1.00 80.31 237 HIS A C 1
ATOM 1849 O O . HIS A 1 237 ? -5.213 14.431 -0.293 1.00 80.31 237 HIS A O 1
ATOM 1855 N N . TYR A 1 238 ? -6.369 12.960 0.922 1.00 88.31 238 TYR A N 1
ATOM 1856 C CA . TYR A 1 238 ? -5.200 12.249 1.434 1.00 88.31 238 TYR A CA 1
ATOM 1857 C C . TYR A 1 238 ? -5.267 10.769 1.054 1.00 88.31 238 TYR A C 1
ATOM 1859 O O . TYR A 1 238 ? -6.326 10.262 0.690 1.00 88.31 238 TYR A O 1
ATOM 1867 N N . THR A 1 239 ? -4.124 10.100 1.127 1.00 92.12 239 THR A N 1
ATOM 1868 C CA . THR A 1 239 ? -3.920 8.706 0.731 1.00 92.12 239 THR A CA 1
ATOM 1869 C C . THR A 1 239 ? -3.199 7.958 1.846 1.00 92.12 239 THR A C 1
ATOM 1871 O O . THR A 1 239 ? -2.405 8.552 2.580 1.00 92.12 239 THR A O 1
ATOM 1874 N N . GLY A 1 240 ? -3.492 6.665 1.972 1.00 94.25 240 GLY A N 1
ATOM 1875 C CA . GLY A 1 240 ? -2.643 5.710 2.683 1.00 94.25 240 GLY A CA 1
ATOM 1876 C C . GLY A 1 240 ? -1.688 4.989 1.737 1.00 94.25 240 GLY A C 1
ATOM 1877 O O . GLY A 1 240 ? -1.800 5.126 0.521 1.00 94.25 240 GLY A O 1
ATOM 1878 N N . ASP A 1 241 ? -0.756 4.210 2.275 1.00 94.75 241 ASP A N 1
ATOM 1879 C CA . ASP A 1 241 ? 0.345 3.667 1.469 1.00 94.75 241 ASP A CA 1
ATOM 1880 C C . ASP A 1 241 ? -0.109 2.536 0.525 1.00 94.75 241 ASP A C 1
ATOM 1882 O O . ASP A 1 241 ? 0.339 2.443 -0.617 1.00 94.75 241 ASP A O 1
ATOM 1886 N N . ILE A 1 242 ? -1.034 1.686 0.979 1.00 95.69 242 ILE A N 1
ATOM 1887 C CA . ILE A 1 242 ? -1.675 0.623 0.187 1.00 95.69 242 ILE A CA 1
ATOM 1888 C C . ILE A 1 242 ? -3.031 0.266 0.803 1.00 95.69 242 ILE A C 1
ATOM 1890 O O . ILE A 1 242 ? -3.217 0.456 2.001 1.00 95.69 242 ILE A O 1
ATOM 1894 N N . ALA A 1 243 ? -3.984 -0.254 0.027 1.00 96.38 243 ALA A N 1
ATOM 1895 C CA . ALA A 1 243 ? -5.224 -0.804 0.584 1.00 96.38 243 ALA A CA 1
ATOM 1896 C C . ALA A 1 243 ? -5.482 -2.224 0.086 1.00 96.38 243 ALA A C 1
ATOM 1898 O O . ALA A 1 243 ? -5.553 -2.435 -1.118 1.00 96.38 243 ALA A O 1
ATOM 1899 N N . LEU A 1 244 ? -5.640 -3.191 0.987 1.00 96.19 244 LEU A N 1
ATOM 1900 C CA . LEU A 1 244 ? -5.991 -4.571 0.644 1.00 96.19 244 LEU A CA 1
ATOM 1901 C C . LEU A 1 244 ? -7.507 -4.724 0.538 1.00 96.19 244 LEU A C 1
ATOM 1903 O O . LEU A 1 244 ? -8.237 -4.204 1.378 1.00 96.19 244 LEU A O 1
ATOM 1907 N N . TRP A 1 245 ? -7.970 -5.453 -0.472 1.00 94.19 245 TRP A N 1
ATOM 1908 C CA . TRP A 1 245 ? -9.386 -5.723 -0.709 1.00 94.19 245 TRP A CA 1
ATOM 1909 C C . TRP A 1 245 ? -9.723 -7.147 -0.311 1.00 94.19 245 TRP A C 1
ATOM 1911 O O . TRP A 1 245 ? -9.174 -8.089 -0.889 1.00 94.19 245 TRP A O 1
ATOM 1921 N N . ARG A 1 246 ? -10.637 -7.290 0.645 1.00 93.94 246 ARG A N 1
ATOM 1922 C CA . ARG A 1 246 ? -11.263 -8.564 0.983 1.00 93.94 246 ARG A CA 1
ATOM 1923 C C . ARG A 1 246 ? -12.333 -8.911 -0.055 1.00 93.94 246 ARG A C 1
ATOM 1925 O O . ARG A 1 246 ? -12.877 -8.024 -0.717 1.00 93.94 246 ARG A O 1
ATOM 1932 N N . ASP A 1 247 ? -12.628 -10.191 -0.212 1.00 91.25 247 ASP A N 1
ATOM 1933 C CA . ASP A 1 247 ? -13.623 -10.708 -1.157 1.00 91.25 247 ASP A CA 1
ATOM 1934 C C . ASP A 1 247 ? -15.052 -10.173 -0.933 1.00 91.25 247 ASP A C 1
ATOM 1936 O O . ASP A 1 247 ? -15.798 -9.994 -1.897 1.00 91.25 247 ASP A O 1
ATOM 1940 N N . ASP A 1 248 ? -15.409 -9.840 0.308 1.00 91.56 248 ASP A N 1
ATOM 1941 C CA . ASP A 1 248 ? -16.678 -9.204 0.682 1.00 91.56 248 ASP A CA 1
ATOM 1942 C C . ASP A 1 248 ? -16.719 -7.679 0.460 1.00 91.56 248 ASP A C 1
ATOM 1944 O O . ASP A 1 248 ? -17.745 -7.035 0.688 1.00 91.56 248 ASP A O 1
ATOM 1948 N N . GLY A 1 249 ? -15.618 -7.095 -0.017 1.00 91.44 249 GLY A N 1
ATOM 1949 C CA . GLY A 1 249 ? -15.499 -5.674 -0.321 1.00 91.44 249 GLY A CA 1
ATOM 1950 C C . GLY A 1 249 ? -14.954 -4.813 0.817 1.00 91.44 249 GLY A C 1
ATOM 1951 O O . GLY A 1 249 ? -14.846 -3.603 0.615 1.00 91.44 249 GLY A O 1
ATOM 1952 N N . LEU A 1 250 ? -14.578 -5.381 1.972 1.00 94.94 250 LEU A N 1
ATOM 1953 C CA . LEU A 1 250 ? -13.822 -4.648 2.994 1.00 94.94 250 LEU A CA 1
ATOM 1954 C C . LEU A 1 250 ? -12.473 -4.183 2.413 1.00 94.94 250 LEU A C 1
ATOM 1956 O O . LEU A 1 250 ? -11.757 -4.955 1.777 1.00 94.94 250 LEU A O 1
ATOM 1960 N N . ARG A 1 251 ? -12.097 -2.927 2.662 1.00 95.75 251 ARG A N 1
ATOM 1961 C CA . ARG A 1 251 ? -10.800 -2.346 2.307 1.00 95.75 251 ARG A CA 1
ATOM 1962 C C . ARG A 1 251 ? -10.013 -2.023 3.560 1.00 95.75 251 ARG A C 1
ATOM 1964 O O . ARG A 1 251 ? -10.433 -1.202 4.376 1.00 95.75 251 ARG A O 1
ATOM 1971 N N . VAL A 1 252 ? -8.838 -2.625 3.672 1.00 97.88 252 VAL A N 1
ATOM 1972 C CA . VAL A 1 252 ? -7.903 -2.362 4.761 1.00 97.88 252 VAL A CA 1
ATOM 1973 C C . VAL A 1 252 ? -6.768 -1.499 4.237 1.00 97.88 252 VAL A C 1
ATOM 1975 O O . VAL A 1 252 ? -5.867 -1.990 3.560 1.00 97.88 252 VAL A O 1
ATOM 1978 N N . VAL A 1 253 ? -6.822 -0.205 4.536 1.00 98.12 253 VAL A N 1
ATOM 1979 C CA . VAL A 1 253 ? -5.737 0.740 4.264 1.00 98.12 253 VAL A CA 1
ATOM 1980 C C . VAL A 1 253 ? -4.609 0.480 5.253 1.00 98.12 253 VAL A C 1
ATOM 1982 O O . VAL A 1 253 ? -4.837 0.460 6.457 1.00 98.12 253 VAL A O 1
ATOM 1985 N N . ILE A 1 254 ? -3.391 0.305 4.763 1.00 98.25 254 ILE A N 1
ATOM 1986 C CA . ILE A 1 254 ? -2.192 0.129 5.577 1.00 98.25 254 ILE A CA 1
ATOM 1987 C C . ILE A 1 254 ? -1.354 1.402 5.477 1.00 98.25 254 ILE A C 1
ATOM 1989 O O . ILE A 1 254 ? -1.027 1.867 4.387 1.00 98.25 254 ILE A O 1
ATOM 1993 N N . GLU A 1 255 ? -1.005 1.940 6.640 1.00 97.56 255 GLU A N 1
ATOM 1994 C CA . GLU A 1 255 ? -0.088 3.060 6.833 1.00 97.56 255 GLU A CA 1
ATOM 1995 C C . GLU A 1 255 ? 1.174 2.530 7.519 1.00 97.56 255 GLU A C 1
ATOM 1997 O O . GLU A 1 255 ? 1.153 2.154 8.693 1.00 97.56 255 GLU A O 1
ATOM 2002 N N . VAL A 1 256 ? 2.286 2.459 6.795 1.00 96.12 256 VAL A N 1
ATOM 2003 C CA . VAL A 1 256 ? 3.553 1.931 7.298 1.00 96.12 256 VAL A CA 1
ATOM 2004 C C . VAL A 1 256 ? 4.270 2.992 8.134 1.00 96.12 256 VAL A C 1
ATOM 2006 O O . VAL A 1 256 ? 4.755 4.019 7.668 1.00 96.12 256 VAL A O 1
ATOM 2009 N N . CYS A 1 257 ? 4.421 2.728 9.424 1.00 94.12 257 CYS A N 1
ATOM 2010 C CA . CYS A 1 257 ? 5.132 3.595 10.352 1.00 94.12 257 CYS A CA 1
ATOM 2011 C C . CYS A 1 257 ? 6.601 3.168 10.475 1.00 94.12 257 CYS A C 1
ATOM 2013 O O . CYS A 1 257 ? 6.996 2.551 11.464 1.00 94.12 257 CYS A O 1
ATOM 2015 N N . ALA A 1 258 ? 7.422 3.490 9.469 1.00 87.62 258 ALA A N 1
ATOM 2016 C CA . ALA A 1 258 ? 8.871 3.223 9.491 1.00 87.62 258 ALA A CA 1
ATOM 2017 C C . ALA A 1 258 ? 9.722 4.420 9.978 1.00 87.62 258 ALA A C 1
ATOM 2019 O O . ALA A 1 258 ? 10.895 4.261 10.317 1.00 87.62 258 ALA A O 1
ATOM 2020 N N . SER A 1 259 ? 9.149 5.630 10.009 1.00 81.75 259 SER A N 1
ATOM 2021 C CA . SER A 1 259 ? 9.823 6.865 10.445 1.00 81.75 259 SER A CA 1
ATOM 2022 C C . SER A 1 259 ? 9.683 7.112 11.950 1.00 81.75 259 SER A C 1
ATOM 2024 O O . SER A 1 259 ? 8.656 6.782 12.542 1.00 81.75 259 SER A O 1
ATOM 2026 N N . ARG A 1 260 ? 10.683 7.780 12.547 1.00 75.12 260 ARG A N 1
ATOM 2027 C CA . ARG A 1 260 ? 10.643 8.303 13.930 1.00 75.12 260 ARG A CA 1
ATOM 2028 C C . ARG A 1 260 ? 9.809 9.579 14.080 1.00 75.12 260 ARG A C 1
ATOM 2030 O O . ARG A 1 260 ? 9.601 10.030 15.201 1.00 75.12 260 ARG A O 1
ATOM 2037 N N . ASN A 1 261 ? 9.363 10.180 12.976 1.00 84.81 261 ASN A N 1
ATOM 2038 C CA . ASN A 1 261 ? 8.530 11.378 13.013 1.00 84.81 261 ASN A CA 1
ATOM 2039 C C . ASN A 1 261 ? 7.093 11.018 13.427 1.00 84.81 261 ASN A C 1
ATOM 2041 O O . ASN A 1 261 ? 6.251 10.711 12.585 1.00 84.81 261 ASN A O 1
ATOM 2045 N N . LEU A 1 262 ? 6.840 11.042 14.735 1.00 85.88 262 LEU A N 1
ATOM 2046 C CA . LEU A 1 262 ? 5.529 10.754 15.315 1.00 85.88 262 LEU A CA 1
ATOM 2047 C C . LEU A 1 262 ? 4.472 11.798 14.937 1.00 85.88 262 LEU A C 1
ATOM 2049 O O . LEU A 1 262 ? 3.310 11.430 14.794 1.00 85.88 262 LEU A O 1
ATOM 2053 N N . ASP A 1 263 ? 4.853 13.056 14.710 1.00 88.69 263 ASP A N 1
ATOM 2054 C CA . ASP A 1 263 ? 3.907 14.120 14.348 1.00 88.69 263 ASP A CA 1
ATOM 2055 C C . ASP A 1 263 ? 3.274 13.864 12.975 1.00 88.69 263 ASP A C 1
ATOM 2057 O O . ASP A 1 263 ? 2.087 14.113 12.764 1.00 88.69 263 ASP A O 1
ATOM 2061 N N . HIS A 1 264 ? 4.044 13.295 12.043 1.00 88.81 264 HIS A N 1
ATOM 2062 C CA . HIS A 1 264 ? 3.521 12.874 10.741 1.00 88.81 264 HIS A CA 1
ATOM 2063 C C . HIS A 1 264 ? 2.493 11.744 10.871 1.00 88.81 264 HIS A C 1
ATOM 2065 O O . HIS A 1 264 ? 1.431 11.798 10.247 1.00 88.81 264 HIS A O 1
ATOM 2071 N N . HIS A 1 265 ? 2.775 10.746 11.716 1.00 91.94 265 HIS A N 1
ATOM 2072 C CA . HIS A 1 265 ? 1.837 9.649 11.991 1.00 91.94 265 HIS A CA 1
ATOM 2073 C C . HIS A 1 265 ? 0.570 10.168 12.671 1.00 91.94 265 HIS A C 1
ATOM 2075 O O . HIS A 1 265 ? -0.530 9.792 12.275 1.00 91.94 265 HIS A O 1
ATOM 2081 N N . ALA A 1 266 ? 0.717 11.094 13.622 1.00 93.56 266 ALA A N 1
ATOM 2082 C CA . ALA A 1 266 ? -0.389 11.757 14.299 1.00 93.56 266 ALA A CA 1
ATOM 2083 C C . ALA A 1 266 ? -1.291 12.501 13.307 1.00 93.56 266 ALA A C 1
ATOM 2085 O O . ALA A 1 266 ? -2.506 12.314 13.315 1.00 93.56 266 ALA A O 1
ATOM 2086 N N . ALA A 1 267 ? -0.703 13.280 12.396 1.00 92.19 267 ALA A N 1
ATOM 2087 C CA . ALA A 1 267 ? -1.451 14.016 11.384 1.00 92.19 267 ALA A CA 1
ATOM 2088 C C . ALA A 1 267 ? -2.207 13.090 10.414 1.00 92.19 267 ALA A C 1
ATOM 2090 O O . ALA A 1 267 ? -3.347 13.383 10.048 1.00 92.19 267 ALA A O 1
ATOM 2091 N N . LYS A 1 268 ? -1.606 11.966 9.992 1.00 93.88 268 LYS A N 1
ATOM 2092 C CA . LYS A 1 268 ? -2.297 10.949 9.176 1.00 93.88 268 LYS A CA 1
ATOM 2093 C C . LYS A 1 268 ? -3.440 10.290 9.957 1.00 93.88 268 LYS A C 1
ATOM 2095 O O . LYS A 1 268 ? -4.544 10.161 9.434 1.00 93.88 268 LYS A O 1
ATOM 2100 N N . MET A 1 269 ? -3.197 9.926 11.214 1.00 96.12 269 MET A N 1
ATOM 2101 C CA . MET A 1 269 ? -4.188 9.297 12.088 1.00 96.12 269 MET A CA 1
ATOM 2102 C C . MET A 1 269 ? -5.383 10.210 12.356 1.00 96.12 269 MET A C 1
ATOM 2104 O O . MET A 1 269 ? -6.523 9.763 12.252 1.00 96.12 269 MET A O 1
ATOM 2108 N N . GLU A 1 270 ? -5.141 11.494 12.624 1.00 94.75 270 GLU A N 1
ATOM 2109 C CA . GLU A 1 270 ? -6.197 12.491 12.794 1.00 94.75 270 GLU A CA 1
ATOM 2110 C C . GLU A 1 270 ? -7.042 12.625 11.523 1.00 94.75 270 GLU A C 1
ATOM 2112 O O . GLU A 1 270 ? -8.267 12.594 11.615 1.00 94.75 270 GLU A O 1
ATOM 2117 N N . LYS A 1 271 ? -6.427 12.716 10.335 1.00 93.38 271 LYS A N 1
ATOM 2118 C CA . LYS A 1 271 ? -7.151 12.815 9.052 1.00 93.38 271 LYS A CA 1
ATOM 2119 C C . LYS A 1 271 ? -8.080 11.623 8.821 1.00 93.38 271 LYS A C 1
ATOM 2121 O O . LYS A 1 271 ? -9.269 11.824 8.567 1.00 93.38 271 LYS A O 1
ATOM 2126 N N . TRP A 1 272 ? -7.555 10.406 8.963 1.00 95.94 272 TRP A N 1
ATOM 2127 C CA . TRP A 1 272 ? -8.334 9.176 8.818 1.00 95.94 272 TRP A CA 1
ATOM 2128 C C . TRP A 1 272 ? -9.465 9.096 9.842 1.00 95.94 272 TRP A C 1
ATOM 2130 O O . TRP A 1 272 ? -10.624 8.905 9.476 1.00 95.94 272 TRP A O 1
ATOM 2140 N N . ALA A 1 273 ? -9.158 9.319 11.121 1.00 95.25 273 ALA A N 1
ATOM 2141 C CA . ALA A 1 273 ? -10.149 9.285 12.190 1.00 95.25 273 ALA A CA 1
ATOM 2142 C C . ALA A 1 273 ? -11.253 10.336 11.992 1.00 95.25 273 ALA A C 1
ATOM 2144 O O . ALA A 1 273 ? -12.429 10.044 12.195 1.00 95.25 273 ALA A O 1
ATOM 2145 N N . SER A 1 274 ? -10.892 11.542 11.549 1.00 93.12 274 SER A N 1
ATOM 2146 C CA . SER A 1 274 ? -11.834 12.643 11.303 1.00 93.12 274 SER A CA 1
ATOM 2147 C C . SER A 1 274 ? -12.827 12.310 10.191 1.00 93.12 274 SER A C 1
ATOM 2149 O O . SER A 1 274 ? -13.993 12.702 10.256 1.00 93.12 274 SER A O 1
ATOM 2151 N N . TRP A 1 275 ? -12.371 11.593 9.163 1.00 92.62 275 TRP A N 1
ATOM 2152 C CA . TRP A 1 275 ? -13.208 11.145 8.052 1.00 92.62 275 TRP A CA 1
ATOM 2153 C C . TRP A 1 275 ? -14.116 9.972 8.439 1.00 92.62 275 TRP A C 1
ATOM 2155 O O . TRP A 1 275 ? -15.311 10.000 8.129 1.00 92.62 275 TRP A O 1
ATOM 2165 N N . LEU A 1 276 ? -13.570 8.995 9.172 1.00 93.62 276 LEU A N 1
ATOM 2166 C CA . LEU A 1 276 ? -14.286 7.807 9.650 1.00 93.62 276 LEU A CA 1
ATOM 2167 C C . LEU A 1 276 ? -15.317 8.134 10.735 1.00 93.62 276 LEU A C 1
ATOM 2169 O O . LEU A 1 276 ? -16.343 7.473 10.828 1.00 93.62 276 LEU A O 1
ATOM 2173 N N . ALA A 1 277 ? -15.106 9.183 11.533 1.00 93.06 277 ALA A N 1
ATOM 2174 C CA . ALA A 1 277 ? -16.026 9.540 12.612 1.00 93.06 277 ALA A CA 1
ATOM 2175 C C . ALA A 1 277 ? -17.474 9.765 12.133 1.00 93.06 277 ALA A C 1
ATOM 2177 O O . ALA A 1 277 ? -18.429 9.447 12.843 1.00 93.06 277 ALA A O 1
ATOM 2178 N N . GLY A 1 278 ? -17.640 10.297 10.920 1.00 87.00 278 GLY A N 1
ATOM 2179 C CA . GLY A 1 278 ? -18.947 10.571 10.323 1.00 87.00 278 GLY A CA 1
ATOM 2180 C C . GLY A 1 278 ? -19.521 9.441 9.468 1.00 87.00 278 GLY A C 1
ATOM 2181 O O . GLY A 1 278 ? -20.538 9.671 8.822 1.00 87.00 278 GLY A O 1
ATOM 2182 N N . ARG A 1 279 ? -18.874 8.271 9.394 1.00 89.69 279 ARG A N 1
ATOM 2183 C CA . ARG A 1 279 ? -19.210 7.223 8.419 1.00 89.69 279 ARG A CA 1
ATOM 2184 C C . ARG A 1 279 ? -19.213 5.849 9.069 1.00 89.69 279 ARG A C 1
ATOM 2186 O O . ARG A 1 279 ? -18.280 5.507 9.785 1.00 89.69 279 ARG A O 1
ATOM 2193 N N . SER A 1 280 ? -20.256 5.057 8.837 1.00 90.81 280 SER A N 1
ATOM 2194 C CA . SER A 1 280 ? -20.267 3.686 9.341 1.00 90.81 280 SER A CA 1
ATOM 2195 C C . SER A 1 280 ? -19.332 2.787 8.526 1.00 90.81 280 SER A C 1
ATOM 2197 O O . SER A 1 280 ? -18.974 3.089 7.378 1.00 90.81 280 SER A O 1
ATOM 2199 N N . ILE A 1 281 ? -18.931 1.665 9.128 1.00 92.38 281 ILE A N 1
ATOM 2200 C CA . ILE A 1 281 ? -18.197 0.626 8.408 1.00 92.38 281 ILE A CA 1
ATOM 2201 C C . ILE A 1 281 ? -19.039 0.062 7.264 1.00 92.38 281 ILE A C 1
ATOM 2203 O O . ILE A 1 281 ? -18.491 -0.167 6.198 1.00 92.38 281 ILE A O 1
ATOM 2207 N N . ASP A 1 282 ? -20.355 -0.067 7.434 1.00 91.88 282 ASP A N 1
ATOM 2208 C CA . ASP A 1 282 ? -21.251 -0.603 6.406 1.00 91.88 282 ASP A CA 1
ATOM 2209 C C . ASP A 1 282 ? -21.380 0.334 5.189 1.00 91.88 282 ASP A C 1
ATOM 2211 O O . ASP A 1 282 ? -21.548 -0.137 4.064 1.00 91.88 282 ASP A O 1
ATOM 2215 N N . ASP A 1 283 ? -21.216 1.647 5.387 1.00 89.12 283 ASP A N 1
ATOM 2216 C CA . ASP A 1 283 ? -21.264 2.639 4.302 1.00 89.12 283 ASP A CA 1
ATOM 2217 C C . ASP A 1 283 ? -19.950 2.737 3.522 1.00 89.12 283 ASP A C 1
ATOM 2219 O O . ASP A 1 283 ? -19.946 3.000 2.321 1.00 89.12 283 ASP A O 1
ATOM 2223 N N . THR A 1 284 ? -18.814 2.566 4.199 1.00 89.88 284 THR A N 1
ATOM 2224 C CA . THR A 1 284 ? -17.490 2.794 3.589 1.00 89.88 284 THR A CA 1
ATOM 2225 C C . THR A 1 284 ? -16.762 1.507 3.240 1.00 89.88 284 THR A C 1
ATOM 2227 O O . THR A 1 284 ? -16.030 1.452 2.249 1.00 89.88 284 THR A O 1
ATOM 2230 N N . GLY A 1 285 ? -16.922 0.481 4.068 1.00 93.25 285 GLY A N 1
ATOM 2231 C CA . GLY A 1 285 ? -16.088 -0.709 4.075 1.00 93.25 285 GLY A CA 1
ATOM 2232 C C . GLY A 1 285 ? -14.616 -0.397 4.331 1.00 93.25 285 GLY A C 1
ATOM 2233 O O . GLY A 1 285 ? -13.782 -1.129 3.824 1.00 93.25 285 GLY A O 1
ATOM 2234 N N . VAL A 1 286 ? -14.263 0.695 5.025 1.00 95.44 286 VAL A N 1
ATOM 2235 C CA . VAL A 1 286 ? -12.857 1.095 5.221 1.00 95.44 286 VAL A CA 1
ATOM 2236 C C . VAL A 1 286 ? -12.408 0.923 6.670 1.00 95.44 286 VAL A C 1
ATOM 2238 O O . VAL A 1 286 ? -13.029 1.442 7.602 1.00 95.44 286 VAL A O 1
ATOM 2241 N N . VAL A 1 287 ? -11.271 0.247 6.828 1.00 97.56 287 VAL A N 1
ATOM 2242 C CA . VAL A 1 287 ? -10.468 0.163 8.056 1.00 97.56 287 VAL A CA 1
ATOM 2243 C C . VAL A 1 287 ? -9.060 0.659 7.740 1.00 97.56 287 VAL A C 1
ATOM 2245 O O . VAL A 1 287 ? -8.545 0.413 6.652 1.00 97.56 287 VAL A O 1
ATOM 2248 N N . VAL A 1 288 ? -8.429 1.358 8.679 1.00 98.31 288 VAL A N 1
ATOM 2249 C CA . VAL A 1 288 ? -7.075 1.903 8.540 1.00 98.31 288 VAL A CA 1
ATOM 2250 C C . VAL A 1 288 ? -6.182 1.285 9.602 1.00 98.31 288 VAL A C 1
ATOM 2252 O O . VAL A 1 288 ? -6.480 1.369 10.790 1.00 98.31 288 VAL A O 1
ATOM 2255 N N . VAL A 1 289 ? -5.067 0.693 9.192 1.00 98.62 289 VAL A N 1
ATOM 2256 C CA . VAL A 1 289 ? -4.105 0.022 10.065 1.00 98.62 289 VAL A CA 1
ATOM 2257 C C . VAL A 1 289 ? -2.777 0.763 10.019 1.00 98.62 289 VAL A C 1
ATOM 2259 O O . VAL A 1 289 ? -2.097 0.778 8.996 1.00 98.62 289 VAL A O 1
ATOM 2262 N N . PHE A 1 290 ? -2.373 1.329 11.152 1.00 98.19 290 PHE A N 1
ATOM 2263 C CA . PHE A 1 290 ? -1.031 1.873 11.348 1.00 98.19 290 PHE A CA 1
ATOM 2264 C C . PHE A 1 290 ? -0.079 0.732 11.716 1.00 98.19 290 PHE A C 1
ATOM 2266 O O . PHE A 1 290 ? -0.095 0.228 12.842 1.00 98.19 290 PHE A O 1
ATOM 2273 N N . LEU A 1 291 ? 0.735 0.302 10.753 1.00 97.88 291 LEU A N 1
ATOM 2274 C CA . LEU A 1 291 ? 1.687 -0.792 10.898 1.00 97.88 291 LEU A CA 1
ATOM 2275 C C . LEU A 1 291 ? 3.027 -0.264 11.408 1.00 97.88 291 LEU A C 1
ATOM 2277 O O . LEU A 1 291 ? 3.792 0.342 10.661 1.00 97.88 291 LEU A O 1
ATOM 2281 N N . ASN A 1 292 ? 3.366 -0.544 12.664 1.00 96.38 292 ASN A N 1
ATOM 2282 C CA . ASN A 1 292 ? 4.694 -0.254 13.191 1.00 96.38 292 ASN A CA 1
ATOM 2283 C C . ASN A 1 292 ? 5.755 -1.083 12.457 1.00 96.38 292 ASN A C 1
ATOM 2285 O O . ASN A 1 292 ? 5.903 -2.273 12.725 1.00 96.38 292 ASN A O 1
ATOM 2289 N N . ALA A 1 293 ? 6.528 -0.446 11.584 1.00 93.88 293 ALA A N 1
ATOM 2290 C CA . ALA A 1 293 ? 7.656 -1.057 10.888 1.00 93.88 293 ALA A CA 1
ATOM 2291 C C . ALA A 1 293 ? 8.997 -0.479 11.362 1.00 93.88 293 ALA A C 1
ATOM 2293 O O . ALA A 1 293 ? 10.019 -0.604 10.685 1.00 93.88 293 ALA A O 1
ATOM 2294 N N . HIS A 1 294 ? 9.014 0.154 12.537 1.00 89.38 294 HIS A N 1
ATOM 2295 C CA . HIS A 1 294 ? 10.246 0.611 13.149 1.00 89.38 294 HIS A CA 1
ATOM 2296 C C . HIS A 1 294 ? 10.973 -0.579 13.788 1.00 89.38 294 HIS A C 1
ATOM 2298 O O . HIS A 1 294 ? 10.400 -1.299 14.609 1.00 89.38 294 HIS A O 1
ATOM 2304 N N . ARG A 1 295 ? 12.232 -0.795 13.394 1.00 84.44 295 ARG A N 1
ATOM 2305 C CA . ARG A 1 295 ? 13.044 -1.930 13.853 1.00 84.44 295 ARG A CA 1
ATOM 2306 C C . ARG A 1 295 ? 13.686 -1.675 15.216 1.00 84.44 295 ARG A C 1
ATOM 2308 O O . ARG A 1 295 ? 13.493 -2.439 16.154 1.00 84.44 295 ARG A O 1
ATOM 2315 N N . ASP A 1 296 ? 14.417 -0.572 15.363 1.00 81.88 296 ASP A N 1
ATOM 2316 C CA . ASP A 1 296 ? 15.042 -0.253 16.653 1.00 81.88 296 ASP A CA 1
ATOM 2317 C C . ASP A 1 296 ? 13.955 0.142 17.662 1.00 81.88 296 ASP A C 1
ATOM 2319 O O . ASP A 1 296 ? 13.071 0.924 17.336 1.00 81.88 296 ASP A O 1
ATOM 2323 N N . ASN A 1 297 ? 13.986 -0.340 18.902 1.00 83.38 297 ASN A N 1
ATOM 2324 C CA . ASN A 1 297 ? 12.965 0.013 19.903 1.00 83.38 297 ASN A CA 1
ATOM 2325 C C . ASN A 1 297 ? 11.514 -0.284 19.458 1.00 83.38 297 ASN A C 1
ATOM 2327 O O . ASN A 1 297 ? 10.594 0.436 19.852 1.00 83.38 297 ASN A O 1
ATOM 2331 N N . HIS A 1 298 ? 11.297 -1.343 18.668 1.00 88.44 298 HIS A N 1
ATOM 2332 C CA . HIS A 1 298 ? 9.992 -1.724 18.115 1.00 88.44 298 HIS A CA 1
ATOM 2333 C C . HIS A 1 298 ? 8.842 -1.632 19.137 1.00 88.44 298 HIS A C 1
ATOM 2335 O O . HIS A 1 298 ? 7.847 -0.941 18.913 1.00 88.44 298 HIS A O 1
ATOM 2341 N N . ARG A 1 299 ? 9.025 -2.236 20.320 1.00 90.06 299 ARG A N 1
ATOM 2342 C CA . ARG A 1 299 ? 8.040 -2.224 21.419 1.00 90.06 299 ARG A CA 1
ATOM 2343 C C . ARG A 1 299 ? 7.707 -0.819 21.932 1.00 90.06 299 ARG A C 1
ATOM 2345 O O . ARG A 1 299 ? 6.561 -0.552 22.282 1.00 90.06 299 ARG A O 1
ATOM 2352 N N . HIS A 1 300 ? 8.694 0.076 21.986 1.00 91.00 300 HIS A N 1
ATOM 2353 C CA . HIS A 1 300 ? 8.486 1.453 22.432 1.00 91.00 300 HIS A CA 1
ATOM 2354 C C . HIS A 1 300 ? 7.627 2.228 21.429 1.00 91.00 300 HIS A C 1
ATOM 2356 O O . HIS A 1 300 ? 6.641 2.846 21.825 1.00 91.00 300 HIS A O 1
ATOM 2362 N N . VAL A 1 301 ? 7.952 2.131 20.135 1.00 90.81 301 VAL A N 1
ATOM 2363 C CA . VAL A 1 301 ? 7.194 2.798 19.063 1.00 90.81 301 VAL A CA 1
ATOM 2364 C C . VAL A 1 301 ? 5.761 2.264 18.991 1.00 90.81 301 VAL A C 1
ATOM 2366 O O . VAL A 1 301 ? 4.824 3.051 18.882 1.00 90.81 301 VAL A O 1
ATOM 2369 N N . ALA A 1 302 ? 5.555 0.954 19.166 1.00 91.56 302 ALA A N 1
ATOM 2370 C CA . ALA A 1 302 ? 4.214 0.372 19.265 1.00 91.56 302 ALA A CA 1
ATOM 2371 C C . ALA A 1 302 ? 3.399 0.989 20.421 1.00 91.56 302 ALA A C 1
ATOM 2373 O O . ALA A 1 302 ? 2.230 1.339 20.250 1.00 91.56 302 ALA A O 1
ATOM 2374 N N . GLY A 1 303 ? 4.022 1.177 21.591 1.00 92.94 303 GLY A N 1
ATOM 2375 C CA . GLY A 1 303 ? 3.403 1.863 22.728 1.00 92.94 303 GLY A CA 1
ATOM 2376 C C . GLY A 1 303 ? 3.063 3.327 22.431 1.00 92.94 303 GLY A C 1
ATOM 2377 O O . GLY A 1 303 ? 1.985 3.792 22.802 1.00 92.94 303 GLY A O 1
ATOM 2378 N N . GLN A 1 304 ? 3.940 4.041 21.719 1.00 94.25 304 GLN A N 1
ATOM 2379 C CA . GLN A 1 304 ? 3.703 5.426 21.299 1.00 94.25 304 GLN A CA 1
ATOM 2380 C C . GLN A 1 304 ? 2.547 5.543 20.303 1.00 94.25 304 GLN A C 1
ATOM 2382 O O . GLN A 1 304 ? 1.715 6.429 20.470 1.00 94.25 304 GLN A O 1
ATOM 2387 N N . LEU A 1 305 ? 2.435 4.636 19.328 1.00 94.69 305 LEU A N 1
ATOM 2388 C CA . LEU A 1 305 ? 1.307 4.615 18.389 1.00 94.69 305 LEU A CA 1
ATOM 2389 C C . LEU A 1 305 ? -0.024 4.351 19.102 1.00 94.69 305 LEU A C 1
ATOM 2391 O O . LEU A 1 305 ? -1.011 5.028 18.828 1.00 94.69 305 LEU A O 1
ATOM 2395 N N . ARG A 1 306 ? -0.057 3.427 20.073 1.00 95.00 306 ARG A N 1
ATOM 2396 C CA . ARG A 1 306 ? -1.257 3.188 20.896 1.00 95.00 306 ARG A CA 1
ATOM 2397 C C . ARG A 1 306 ? -1.625 4.410 21.739 1.00 95.00 306 ARG A C 1
ATOM 2399 O O . ARG A 1 306 ? -2.797 4.773 21.817 1.00 95.00 306 ARG A O 1
ATOM 2406 N N . LYS A 1 307 ? -0.637 5.065 22.353 1.00 94.19 307 LYS A N 1
ATOM 2407 C CA . LYS A 1 307 ? -0.851 6.305 23.112 1.00 94.19 307 LYS A CA 1
ATOM 2408 C C . LYS A 1 307 ? -1.415 7.410 22.211 1.00 94.19 307 LYS A C 1
ATOM 2410 O O . LYS A 1 307 ? -2.448 7.983 22.534 1.00 94.19 307 LYS A O 1
ATOM 2415 N N . MET A 1 308 ? -0.787 7.630 21.060 1.00 94.56 308 MET A N 1
ATOM 2416 C CA . MET A 1 308 ? -1.208 8.592 20.042 1.00 94.56 308 MET A CA 1
ATOM 2417 C C . MET A 1 308 ? -2.644 8.332 19.573 1.00 94.56 308 MET A C 1
ATOM 2419 O O . MET A 1 308 ? -3.454 9.251 19.557 1.00 94.56 308 MET A O 1
ATOM 2423 N N . HIS A 1 309 ? -2.990 7.076 19.286 1.00 96.00 309 HIS A N 1
ATOM 2424 C CA . HIS A 1 309 ? -4.354 6.671 18.948 1.00 96.00 309 HIS A CA 1
ATOM 2425 C C . HIS A 1 309 ? -5.363 7.048 20.036 1.00 96.00 309 HIS A C 1
ATOM 2427 O O . HIS A 1 309 ? -6.401 7.643 19.747 1.00 96.00 309 HIS A O 1
ATOM 2433 N N . ALA A 1 310 ? -5.065 6.724 21.297 1.00 94.25 310 ALA A N 1
ATOM 2434 C CA . ALA A 1 310 ? -5.953 7.034 22.414 1.00 94.25 310 ALA A CA 1
ATOM 2435 C C . ALA A 1 310 ? -6.129 8.548 22.636 1.00 94.25 310 ALA A C 1
ATOM 2437 O O . ALA A 1 310 ? -7.227 8.976 22.992 1.00 94.25 310 ALA A O 1
ATOM 2438 N N . GLU A 1 311 ? -5.073 9.338 22.421 1.00 93.19 311 GLU A N 1
ATOM 2439 C CA . GLU A 1 311 ? -5.068 10.794 22.599 1.00 93.19 311 GLU A CA 1
ATOM 2440 C C . GLU A 1 311 ? -5.788 11.520 21.455 1.00 93.19 311 GLU A C 1
ATOM 2442 O O . GLU A 1 311 ? -6.716 12.290 21.708 1.00 93.19 311 GLU A O 1
ATOM 2447 N N . ILE A 1 312 ? -5.407 11.250 20.203 1.00 93.75 312 ILE A N 1
ATOM 2448 C CA . ILE A 1 312 ? -5.945 11.927 19.011 1.00 93.75 312 ILE A CA 1
ATOM 2449 C C . ILE A 1 312 ? -7.415 11.592 18.818 1.00 93.75 312 ILE A C 1
ATOM 2451 O O . ILE A 1 312 ? -8.244 12.475 18.600 1.00 93.75 312 ILE A O 1
ATOM 2455 N N . ILE A 1 313 ? -7.754 10.309 18.918 1.00 94.31 313 ILE A N 1
ATOM 2456 C CA . ILE A 1 313 ? -9.110 9.833 18.690 1.00 94.31 313 ILE A CA 1
ATOM 2457 C C . ILE A 1 313 ? -9.830 9.842 20.035 1.00 94.31 313 ILE A C 1
ATOM 2459 O O . ILE A 1 313 ? -10.140 8.797 20.597 1.00 94.31 313 ILE A O 1
ATOM 2463 N N . SER A 1 314 ? -10.050 11.023 20.612 1.00 92.12 314 SER A N 1
ATOM 2464 C CA . SER A 1 314 ? -10.768 11.189 21.880 1.00 92.12 314 SER A CA 1
ATOM 2465 C C . SER A 1 314 ? -11.808 12.313 21.821 1.00 92.12 314 SER A C 1
ATOM 2467 O O . SER A 1 314 ? -11.673 13.232 21.002 1.00 92.12 314 SER A O 1
ATOM 2469 N N . PRO A 1 315 ? -12.874 12.249 22.650 1.00 88.56 315 PRO A N 1
ATOM 2470 C CA . PRO A 1 315 ? -13.895 13.293 22.678 1.00 88.56 315 PRO A CA 1
ATOM 2471 C C . PRO A 1 315 ? -13.283 14.646 23.034 1.00 88.56 315 PRO A C 1
ATOM 2473 O O . PRO A 1 315 ? -12.603 14.773 24.049 1.00 88.56 315 PRO A O 1
ATOM 2476 N N . GLY A 1 316 ? -13.530 15.657 22.200 1.00 83.81 316 GLY A N 1
ATOM 2477 C CA . GLY A 1 316 ? -12.981 17.000 22.401 1.00 83.81 316 GLY A CA 1
ATOM 2478 C C . GLY A 1 316 ? -11.546 17.208 21.896 1.00 83.81 316 GLY A C 1
ATOM 2479 O O . GLY A 1 316 ? -11.098 18.354 21.882 1.00 83.81 316 GLY A O 1
ATOM 2480 N N . THR A 1 317 ? -10.865 16.162 21.413 1.00 88.25 317 THR A N 1
ATOM 2481 C CA . THR A 1 317 ? -9.557 16.280 20.741 1.00 88.25 317 THR A CA 1
ATOM 2482 C C . THR A 1 317 ? -9.667 16.043 19.244 1.00 88.25 317 THR A C 1
ATOM 2484 O O . THR A 1 317 ? -9.162 16.857 18.472 1.00 88.25 317 THR A O 1
ATOM 2487 N N . LEU A 1 318 ? -10.359 14.974 18.829 1.00 88.69 318 LEU A N 1
ATOM 2488 C CA . LEU A 1 318 ? -10.538 14.659 17.413 1.00 88.69 318 LEU A CA 1
ATOM 2489 C C . LEU A 1 318 ? -11.246 15.821 16.717 1.00 88.69 318 LEU A C 1
ATOM 2491 O O . LEU A 1 318 ? -12.304 16.249 17.172 1.00 88.69 318 LEU A O 1
ATOM 2495 N N . ARG A 1 319 ? -10.697 16.340 15.622 1.00 85.25 319 ARG A N 1
ATOM 2496 C CA . ARG A 1 319 ? -11.305 17.452 14.881 1.00 85.25 319 ARG A CA 1
ATOM 2497 C C . ARG A 1 319 ? -12.272 16.932 13.821 1.00 85.25 319 ARG A C 1
ATOM 2499 O O . ARG A 1 319 ? -12.182 15.798 13.371 1.00 85.25 319 ARG A O 1
ATOM 2506 N N . ARG A 1 320 ? -13.252 17.746 13.425 1.00 75.81 320 ARG A N 1
ATOM 2507 C CA . ARG A 1 320 ? -14.101 17.407 12.272 1.00 75.81 320 ARG A CA 1
ATOM 2508 C C . ARG A 1 320 ? -13.288 17.531 10.987 1.00 75.81 320 ARG A C 1
ATOM 2510 O O . ARG A 1 320 ? -12.561 18.499 10.811 1.00 75.81 320 ARG A O 1
ATOM 2517 N N . HIS A 1 321 ? -13.503 16.632 10.029 1.00 67.19 321 HIS A N 1
ATOM 2518 C CA . HIS A 1 321 ? -12.847 16.747 8.718 1.00 67.19 321 HIS A CA 1
ATOM 2519 C C . HIS A 1 321 ? -13.144 18.093 8.026 1.00 67.19 321 HIS A C 1
ATOM 2521 O O . HIS A 1 321 ? -12.280 18.674 7.381 1.00 67.19 321 HIS A O 1
ATOM 2527 N N . SER A 1 322 ? -14.349 18.643 8.224 1.00 60.81 322 SER A N 1
ATOM 2528 C CA . SER A 1 322 ? -14.792 19.920 7.648 1.00 60.81 322 SER A CA 1
ATOM 2529 C C . SER A 1 322 ? -14.384 21.174 8.446 1.00 60.81 322 SER A C 1
ATOM 2531 O O . SER A 1 322 ? -14.903 22.256 8.169 1.00 60.81 322 SER A O 1
ATOM 2533 N N . GLY A 1 323 ? -13.517 21.077 9.465 1.00 60.59 323 GLY A N 1
ATOM 2534 C CA . GLY A 1 323 ? -13.039 22.268 10.175 1.00 60.59 323 GLY A CA 1
ATOM 2535 C C . GLY A 1 323 ? -12.282 22.028 11.483 1.00 60.59 323 GLY A C 1
ATOM 2536 O O . GLY A 1 323 ? -12.210 20.937 12.022 1.00 60.59 323 GLY A O 1
ATOM 2537 N N . GLN A 1 324 ? -11.761 23.107 12.067 1.00 66.88 324 GLN A N 1
ATOM 2538 C CA . GLN A 1 324 ? -10.932 23.070 13.285 1.00 66.88 324 GLN A CA 1
ATOM 2539 C C . GLN A 1 324 ? -11.712 22.755 14.579 1.00 66.88 324 GLN A C 1
ATOM 2541 O O . GLN A 1 324 ? -11.117 22.715 15.654 1.00 66.88 324 GLN A O 1
ATOM 2546 N N . ARG A 1 325 ? -13.041 22.581 14.515 1.00 72.31 325 ARG A N 1
ATOM 2547 C CA . ARG A 1 325 ? -13.858 22.355 15.715 1.00 72.31 325 ARG A CA 1
ATOM 2548 C C . ARG A 1 325 ? -13.715 20.909 16.193 1.00 72.31 325 ARG A C 1
ATOM 2550 O O . ARG A 1 325 ? -13.920 19.999 15.383 1.00 72.31 325 ARG A O 1
ATOM 2557 N N . PRO A 1 326 ? -13.442 20.696 17.491 1.00 79.56 326 PRO A N 1
ATOM 2558 C CA . PRO A 1 326 ? -13.457 19.365 18.065 1.00 79.56 326 PRO A CA 1
ATOM 2559 C C . PRO A 1 326 ? -14.803 18.663 17.883 1.00 79.56 326 PRO A C 1
ATOM 2561 O O . PRO A 1 326 ? -15.879 19.264 17.964 1.00 79.56 326 PRO A O 1
ATOM 2564 N N . LEU A 1 327 ? -14.725 17.364 17.649 1.00 81.19 327 LEU A N 1
ATOM 2565 C CA . LEU A 1 327 ? -15.829 16.436 17.622 1.00 81.19 327 LEU A CA 1
ATOM 2566 C C . LEU A 1 327 ? -16.158 16.056 19.072 1.00 81.19 327 LEU A C 1
ATOM 2568 O O . LEU A 1 327 ? -15.381 15.394 19.760 1.00 81.19 327 LEU A O 1
ATOM 2572 N N . ALA A 1 328 ? -17.310 16.524 19.544 1.00 77.50 328 ALA A N 1
ATOM 2573 C CA . ALA A 1 328 ? -17.798 16.232 20.891 1.00 77.50 328 ALA A CA 1
ATOM 2574 C C . ALA A 1 328 ? -18.694 14.984 20.952 1.00 77.50 328 ALA A C 1
ATOM 2576 O O . ALA A 1 328 ? -18.972 14.510 22.046 1.00 77.50 328 ALA A O 1
ATOM 2577 N N . ASP A 1 329 ? -19.148 14.472 19.802 1.00 87.88 329 ASP A N 1
ATOM 2578 C CA . ASP A 1 329 ? -20.037 13.311 19.710 1.00 87.88 329 ASP A CA 1
ATOM 2579 C C . ASP A 1 329 ? -19.287 12.013 20.080 1.00 87.88 329 ASP A C 1
ATOM 2581 O O . ASP A 1 329 ? -18.409 11.584 19.320 1.00 87.88 329 ASP A O 1
ATOM 2585 N N . PRO A 1 330 ? -19.606 11.376 21.226 1.00 89.31 330 PRO A N 1
ATOM 2586 C CA . PRO A 1 330 ? -18.918 10.170 21.673 1.00 89.31 330 PRO A CA 1
ATOM 2587 C C . PRO A 1 330 ? -19.103 8.978 20.732 1.00 89.31 330 PRO A C 1
ATOM 2589 O O . PRO A 1 330 ? -18.178 8.175 20.602 1.00 89.31 330 PRO A O 1
ATOM 2592 N N . GLU A 1 331 ? -20.253 8.862 20.059 1.00 90.62 331 GLU A N 1
ATOM 2593 C CA . GLU A 1 331 ? -20.523 7.740 19.156 1.00 90.62 331 GLU A CA 1
ATOM 2594 C C . GLU A 1 331 ? -19.648 7.823 17.910 1.00 90.62 331 GLU A C 1
ATOM 2596 O O . GLU A 1 331 ? -19.048 6.834 17.496 1.00 90.62 331 GLU A O 1
ATOM 2601 N N . ALA A 1 332 ? -19.518 9.020 17.339 1.00 91.75 332 ALA A N 1
ATOM 2602 C CA . ALA A 1 332 ? -18.649 9.270 16.199 1.00 91.75 332 ALA A CA 1
ATOM 2603 C C . ALA A 1 332 ? -17.164 9.016 16.534 1.00 91.75 332 ALA A C 1
ATOM 2605 O O . ALA A 1 332 ? -16.449 8.398 15.744 1.00 91.75 332 ALA A O 1
ATOM 2606 N N . VAL A 1 333 ? -16.704 9.400 17.735 1.00 93.44 333 VAL A N 1
ATOM 2607 C CA . VAL A 1 333 ? -15.351 9.050 18.213 1.00 93.44 333 VAL A CA 1
ATOM 2608 C C . VAL A 1 333 ? -15.190 7.535 18.353 1.00 93.44 333 VAL A C 1
ATOM 2610 O O . VAL A 1 333 ? -14.191 6.984 17.895 1.00 93.44 333 VAL A O 1
ATOM 2613 N N . GLN A 1 334 ? -16.153 6.847 18.972 1.00 92.62 334 GLN A N 1
ATOM 2614 C CA . GLN A 1 334 ? -16.111 5.392 19.138 1.00 92.62 334 GLN A CA 1
ATOM 2615 C C . GLN A 1 334 ? -16.049 4.669 17.786 1.00 92.62 334 GLN A C 1
ATOM 2617 O O . GLN A 1 334 ? -15.263 3.734 17.632 1.00 92.62 334 GLN A O 1
ATOM 2622 N N . ARG A 1 335 ? -16.819 5.141 16.798 1.00 91.62 335 ARG A N 1
ATOM 2623 C CA . ARG A 1 335 ? -16.794 4.651 15.414 1.00 91.62 335 ARG A CA 1
ATOM 2624 C C . ARG A 1 335 ? -15.391 4.751 14.821 1.00 91.62 335 ARG A C 1
ATOM 2626 O O . ARG A 1 335 ? -14.811 3.730 14.457 1.00 91.62 335 ARG A O 1
ATOM 2633 N N . ALA A 1 336 ? -14.799 5.949 14.848 1.00 94.44 336 ALA A N 1
ATOM 2634 C CA . ALA A 1 336 ? -13.448 6.181 14.343 1.00 94.44 336 ALA A CA 1
ATOM 2635 C C . ALA A 1 336 ? -12.412 5.266 15.017 1.00 94.44 336 ALA A C 1
ATOM 2637 O O . ALA A 1 336 ? -11.601 4.651 14.332 1.00 94.44 336 ALA A O 1
ATOM 2638 N N . ARG A 1 337 ? -12.475 5.099 16.344 1.00 94.81 337 ARG A N 1
ATOM 2639 C CA . ARG A 1 337 ? -11.559 4.205 17.075 1.00 94.81 337 ARG A CA 1
ATOM 2640 C C . ARG A 1 337 ? -11.700 2.726 16.712 1.00 94.81 337 ARG A C 1
ATOM 2642 O O . ARG A 1 337 ? -10.757 1.962 16.872 1.00 94.81 337 ARG A O 1
ATOM 2649 N N . SER A 1 338 ? -12.890 2.299 16.298 1.00 92.38 338 SER A N 1
ATOM 2650 C CA . SER A 1 338 ? -13.128 0.912 15.882 1.00 92.38 338 SER A CA 1
ATOM 2651 C C . SER A 1 338 ? -12.658 0.620 14.454 1.00 92.38 338 SER A C 1
ATOM 2653 O O . SER A 1 338 ? -12.548 -0.545 14.083 1.00 92.38 338 SER A O 1
ATOM 2655 N N . GLN A 1 339 ? -12.380 1.664 13.668 1.00 96.06 339 GLN A N 1
ATOM 2656 C CA . GLN A 1 339 ? -11.956 1.571 12.269 1.00 96.06 339 GLN A CA 1
ATOM 2657 C C . GLN A 1 339 ? -10.509 2.034 12.051 1.00 96.06 339 GLN A C 1
ATOM 2659 O O . GLN A 1 339 ? -9.936 1.732 11.011 1.00 96.06 339 GLN A O 1
ATOM 2664 N N . VAL A 1 340 ? -9.897 2.731 13.012 1.00 97.75 340 VAL A N 1
ATOM 2665 C CA . VAL A 1 340 ? -8.454 2.998 13.038 1.00 97.75 340 VAL A CA 1
ATOM 2666 C C . VAL A 1 340 ? -7.801 2.029 14.014 1.00 97.75 340 VAL A C 1
ATOM 2668 O O . VAL A 1 340 ? -8.163 1.965 15.183 1.00 97.75 340 VAL A O 1
ATOM 2671 N N . MET A 1 341 ? -6.840 1.253 13.535 1.00 98.06 341 MET A N 1
ATOM 2672 C CA . MET A 1 341 ? -6.206 0.174 14.282 1.00 98.06 341 MET A CA 1
ATOM 2673 C C . MET A 1 341 ? -4.686 0.288 14.217 1.00 98.06 341 MET A C 1
ATOM 2675 O O . MET A 1 341 ? -4.122 1.020 13.401 1.00 98.06 341 MET A O 1
ATOM 2679 N N . VAL A 1 342 ? -4.008 -0.447 15.094 1.00 97.69 342 VAL A N 1
ATOM 2680 C CA . VAL A 1 342 ? -2.546 -0.491 15.164 1.00 97.69 342 VAL A CA 1
ATOM 2681 C C . VAL A 1 342 ? -2.087 -1.937 15.041 1.00 97.69 342 VAL A C 1
ATOM 2683 O O . VAL A 1 342 ? -2.619 -2.820 15.708 1.00 97.69 342 VAL A O 1
ATOM 2686 N N . ALA A 1 343 ? -1.063 -2.174 14.235 1.00 97.62 343 ALA A N 1
ATOM 2687 C CA . ALA A 1 343 ? -0.397 -3.466 14.124 1.00 97.62 343 ALA A CA 1
ATOM 2688 C C . ALA A 1 343 ? 1.118 -3.295 14.249 1.00 97.62 343 ALA A C 1
ATOM 2690 O O . ALA A 1 343 ? 1.638 -2.174 14.233 1.00 97.62 343 ALA A O 1
ATOM 2691 N N . ALA A 1 344 ? 1.838 -4.404 14.377 1.00 96.19 344 ALA A N 1
ATOM 2692 C CA . ALA A 1 344 ? 3.288 -4.398 14.463 1.00 96.19 344 ALA A CA 1
ATOM 2693 C C . ALA A 1 344 ? 3.890 -5.379 13.459 1.00 96.19 344 ALA A C 1
ATOM 2695 O O . ALA A 1 344 ? 3.431 -6.509 13.323 1.00 96.19 344 ALA A O 1
ATOM 2696 N N . TRP A 1 345 ? 4.940 -4.941 12.763 1.00 95.75 345 TRP A N 1
ATOM 2697 C CA . TRP A 1 345 ? 5.631 -5.769 11.783 1.00 95.75 345 TRP A CA 1
ATOM 2698 C C . TRP A 1 345 ? 6.153 -7.061 12.403 1.00 95.75 345 TRP A C 1
ATOM 2700 O O . TRP A 1 345 ? 5.991 -8.115 11.803 1.00 95.75 345 TRP A O 1
ATOM 2710 N N . GLU A 1 346 ? 6.751 -7.004 13.596 1.00 95.00 346 GLU A N 1
ATOM 2711 C CA . GLU A 1 346 ? 7.280 -8.200 14.261 1.00 95.00 346 GLU A CA 1
ATOM 2712 C C . GLU A 1 346 ? 6.167 -9.142 14.741 1.00 95.00 346 GLU A C 1
ATOM 2714 O O . GLU A 1 346 ? 6.413 -10.336 14.851 1.00 95.00 346 GLU A O 1
ATOM 2719 N N . ASP A 1 347 ? 4.940 -8.657 14.956 1.00 94.56 347 ASP A N 1
ATOM 2720 C CA . ASP A 1 347 ? 3.807 -9.532 15.282 1.00 94.56 347 ASP A CA 1
ATOM 2721 C C . ASP A 1 347 ? 3.375 -10.342 14.053 1.00 94.56 347 ASP A C 1
ATOM 2723 O O . ASP A 1 347 ? 2.973 -11.494 14.190 1.00 94.56 347 ASP A O 1
ATOM 2727 N N . TRP A 1 348 ? 3.480 -9.761 12.854 1.00 95.25 348 TRP A N 1
ATOM 2728 C CA . TRP A 1 348 ? 3.124 -10.396 11.580 1.00 95.25 348 TRP A CA 1
ATOM 2729 C C . TRP A 1 348 ? 4.274 -11.222 10.974 1.00 95.25 348 TRP A C 1
ATOM 2731 O O . TRP A 1 348 ? 4.066 -12.310 10.436 1.00 95.25 348 TRP A O 1
ATOM 2741 N N . PHE A 1 349 ? 5.508 -10.730 11.077 1.00 93.88 349 PHE A N 1
ATOM 2742 C CA . PHE A 1 349 ? 6.695 -11.273 10.409 1.00 93.88 349 PHE A CA 1
ATOM 2743 C C . PHE A 1 349 ? 7.908 -11.386 11.372 1.00 93.88 349 PHE A C 1
ATOM 2745 O O . PHE A 1 349 ? 8.931 -10.717 11.162 1.00 93.88 349 PHE A O 1
ATOM 2752 N N . PRO A 1 350 ? 7.807 -12.200 12.448 1.00 85.31 350 PRO A N 1
ATOM 2753 C CA . PRO A 1 350 ? 8.713 -12.147 13.605 1.00 85.31 350 PRO A CA 1
ATOM 2754 C C . PRO A 1 350 ? 10.171 -12.558 13.336 1.00 85.31 350 PRO A C 1
ATOM 2756 O O . PRO A 1 350 ? 11.067 -11.907 13.870 1.00 85.31 350 PRO A O 1
ATOM 2759 N N . PRO A 1 351 ? 10.468 -13.608 12.546 1.00 85.06 351 PRO A N 1
ATOM 2760 C CA . PRO A 1 351 ? 11.803 -13.754 11.965 1.00 85.06 351 PRO A CA 1
ATOM 2761 C C . PRO A 1 351 ? 11.827 -13.573 10.440 1.00 85.06 351 PRO A C 1
ATOM 2763 O O . PRO A 1 351 ? 10.807 -13.558 9.750 1.00 85.06 351 PRO A O 1
ATOM 2766 N N . HIS A 1 352 ? 13.042 -13.443 9.903 1.00 82.31 352 HIS A N 1
ATOM 2767 C CA . HIS A 1 352 ? 13.303 -13.331 8.468 1.00 82.31 352 HIS A CA 1
ATOM 2768 C C . HIS A 1 352 ? 12.606 -14.458 7.696 1.00 82.31 352 HIS A C 1
ATOM 2770 O O . HIS A 1 352 ? 12.798 -15.630 8.015 1.00 82.31 352 HIS A O 1
ATOM 2776 N N . HIS A 1 353 ? 11.843 -14.099 6.659 1.00 84.31 353 HIS A N 1
ATOM 2777 C CA . HIS A 1 353 ? 11.099 -15.053 5.820 1.00 84.31 353 HIS A CA 1
ATOM 2778 C C . HIS A 1 353 ? 10.049 -15.904 6.550 1.00 84.31 353 HIS A C 1
ATOM 2780 O O . HIS A 1 353 ? 9.685 -16.964 6.040 1.00 84.31 353 HIS A O 1
ATOM 2786 N N . ALA A 1 354 ? 9.567 -15.481 7.714 1.00 88.44 354 ALA A N 1
ATOM 2787 C CA . ALA A 1 354 ? 8.463 -16.142 8.395 1.00 88.44 354 ALA A CA 1
ATOM 2788 C C . ALA A 1 354 ? 7.199 -15.283 8.375 1.00 88.44 354 ALA A C 1
ATOM 2790 O O . ALA A 1 354 ? 7.243 -14.061 8.211 1.00 88.44 354 ALA A O 1
ATOM 2791 N N . VAL A 1 355 ? 6.078 -15.971 8.544 1.00 89.88 355 VAL A N 1
ATOM 2792 C CA . VAL A 1 355 ? 4.739 -15.408 8.669 1.00 89.88 355 VAL A CA 1
ATOM 2793 C C . VAL A 1 355 ? 4.114 -16.079 9.889 1.00 89.88 355 VAL A C 1
ATOM 2795 O O . VAL A 1 355 ? 4.164 -17.304 9.998 1.00 89.88 355 VAL A O 1
ATOM 2798 N N . SER A 1 356 ? 3.589 -15.283 10.816 1.00 94.00 356 SER A N 1
ATOM 2799 C CA . SER A 1 356 ? 2.855 -15.780 11.982 1.00 94.00 356 SER A CA 1
ATOM 2800 C C . SER A 1 356 ? 1.376 -15.994 11.653 1.00 94.00 356 SER A C 1
ATOM 2802 O O . SER A 1 356 ? 0.861 -15.443 10.676 1.00 94.00 356 SER A O 1
ATOM 2804 N N . GLU A 1 357 ? 0.654 -16.707 12.516 1.00 93.25 357 GLU A N 1
ATOM 2805 C CA . GLU A 1 357 ? -0.816 -16.762 12.455 1.00 93.25 357 GLU A CA 1
ATOM 2806 C C . GLU A 1 357 ? -1.443 -15.355 12.492 1.00 93.25 357 GLU A C 1
ATOM 2808 O O . GLU A 1 357 ? -2.358 -15.059 11.727 1.00 93.25 357 GLU A O 1
ATOM 2813 N N . SER A 1 358 ? -0.870 -14.430 13.274 1.00 94.19 358 SER A N 1
ATOM 2814 C CA . SER A 1 358 ? -1.314 -13.031 13.320 1.00 94.19 358 SER A CA 1
ATOM 2815 C C . SER A 1 358 ? -1.260 -12.330 11.959 1.00 94.19 358 SER A C 1
ATOM 2817 O O . SER A 1 358 ? -2.068 -11.440 11.712 1.00 94.19 358 SER A O 1
ATOM 2819 N N . ALA A 1 359 ? -0.323 -12.683 11.076 1.00 93.88 359 ALA A N 1
ATOM 2820 C CA . ALA A 1 359 ? -0.297 -12.151 9.713 1.00 93.88 359 ALA A CA 1
ATOM 2821 C C . ALA A 1 359 ? -1.348 -12.803 8.810 1.00 93.88 359 ALA A C 1
ATOM 2823 O O . ALA A 1 359 ? -1.976 -12.101 8.019 1.00 93.88 359 ALA A O 1
ATOM 2824 N N . VAL A 1 360 ? -1.554 -14.119 8.934 1.00 93.75 360 VAL A N 1
ATOM 2825 C CA . VAL A 1 360 ? -2.584 -14.857 8.177 1.00 93.75 360 VAL A CA 1
ATOM 2826 C C . VAL A 1 360 ? -3.971 -14.289 8.469 1.00 93.75 360 VAL A C 1
ATOM 2828 O O . VAL A 1 360 ? -4.751 -14.030 7.551 1.00 93.75 360 VAL A O 1
ATOM 2831 N N . ASP A 1 361 ? -4.238 -14.011 9.740 1.00 95.00 361 ASP A N 1
ATOM 2832 C CA . ASP A 1 361 ? -5.515 -13.481 10.206 1.00 95.00 361 ASP A CA 1
ATOM 2833 C C . ASP A 1 361 ? -5.599 -11.948 10.131 1.00 95.00 361 ASP A C 1
ATOM 2835 O O . ASP A 1 361 ? -6.637 -11.366 10.461 1.00 95.00 361 ASP A O 1
ATOM 2839 N N . LEU A 1 362 ? -4.519 -11.280 9.707 1.00 96.12 362 LEU A N 1
ATOM 2840 C CA . LEU A 1 362 ? -4.348 -9.827 9.752 1.00 96.12 362 LEU A CA 1
ATOM 2841 C C . LEU A 1 362 ? -4.807 -9.248 11.103 1.00 96.12 362 LEU A C 1
ATOM 2843 O O . LEU A 1 362 ? -5.677 -8.378 11.176 1.00 96.12 362 LEU A O 1
ATOM 2847 N N . VAL A 1 363 ? -4.258 -9.791 12.192 1.00 97.31 363 VAL A N 1
ATOM 2848 C CA . VAL A 1 363 ? -4.615 -9.409 13.558 1.00 97.31 363 VAL A CA 1
ATOM 2849 C C . VAL A 1 363 ? -4.146 -7.988 13.830 1.00 97.31 363 VAL A C 1
ATOM 2851 O O . VAL A 1 363 ? -2.964 -7.661 13.682 1.00 97.31 363 VAL A O 1
ATOM 2854 N N . CYS A 1 364 ? -5.074 -7.145 14.270 1.00 97.75 364 CYS A N 1
ATOM 2855 C CA . CYS A 1 364 ? -4.817 -5.758 14.629 1.00 97.75 364 CYS A CA 1
ATOM 2856 C C . CYS A 1 364 ? -5.265 -5.465 16.058 1.00 97.75 364 CYS A C 1
ATOM 2858 O O . CYS A 1 364 ? -6.259 -6.005 16.544 1.00 97.75 364 CYS A O 1
ATOM 2860 N N . ALA A 1 365 ? -4.542 -4.573 16.730 1.00 96.88 365 ALA A N 1
ATOM 2861 C CA . ALA A 1 365 ? -4.941 -4.024 18.012 1.00 96.88 365 ALA A CA 1
ATOM 2862 C C . ALA A 1 365 ? -5.885 -2.833 17.800 1.00 96.88 365 ALA A C 1
ATOM 2864 O O . ALA A 1 365 ? -5.598 -1.932 17.010 1.00 96.88 365 ALA A O 1
ATOM 2865 N N . TYR A 1 366 ? -6.979 -2.797 18.554 1.00 94.62 366 TYR A N 1
ATOM 2866 C CA . TYR A 1 366 ? -7.959 -1.713 18.508 1.00 94.62 366 TYR A CA 1
ATOM 2867 C C . TYR A 1 366 ? -8.494 -1.409 19.912 1.00 94.62 366 TYR A C 1
ATOM 2869 O O . TYR A 1 366 ? -8.280 -2.167 20.863 1.00 94.62 366 TYR A O 1
ATOM 2877 N N . THR A 1 367 ? -9.208 -0.295 20.065 1.00 92.69 367 THR A N 1
ATOM 2878 C CA . THR A 1 367 ? -9.886 0.034 21.323 1.00 92.69 367 THR A CA 1
ATOM 2879 C C . THR A 1 367 ? -11.186 0.777 21.061 1.00 92.69 367 THR A C 1
ATOM 2881 O O . THR A 1 367 ? -11.177 1.830 20.450 1.00 92.69 367 THR A O 1
ATOM 2884 N N . ALA A 1 368 ? -12.321 0.295 21.568 1.00 85.69 368 ALA A N 1
ATOM 2885 C CA . ALA A 1 368 ? -13.587 1.026 21.423 1.00 85.69 368 ALA A CA 1
ATOM 2886 C C . ALA A 1 368 ? -13.665 2.262 22.345 1.00 85.69 368 ALA A C 1
ATOM 2888 O O . ALA A 1 368 ? -14.297 3.267 22.026 1.00 85.69 368 ALA A O 1
ATOM 2889 N N . ASN A 1 369 ? -13.005 2.206 23.505 1.00 85.88 369 ASN A N 1
ATOM 2890 C CA . ASN A 1 369 ? -13.154 3.191 24.580 1.00 85.88 369 ASN A CA 1
ATOM 2891 C C . ASN A 1 369 ? -11.887 4.031 24.839 1.00 85.88 369 ASN A C 1
ATOM 2893 O O . ASN A 1 369 ? -11.910 4.912 25.700 1.00 85.88 369 ASN A O 1
ATOM 2897 N N . GLY A 1 370 ? -10.798 3.787 24.103 1.00 84.50 370 GLY A N 1
ATOM 2898 C CA . GLY A 1 370 ? -9.513 4.474 24.274 1.00 84.50 370 GLY A CA 1
ATOM 2899 C C . GLY A 1 370 ? -8.711 4.023 25.499 1.00 84.50 370 GLY A C 1
ATOM 2900 O O . GLY A 1 370 ? -7.670 4.606 25.783 1.00 84.50 370 GLY A O 1
ATOM 2901 N N . LYS A 1 371 ? -9.188 3.020 26.247 1.00 87.38 371 LYS A N 1
ATOM 2902 C CA . LYS A 1 371 ? -8.589 2.553 27.510 1.00 87.38 371 LYS A CA 1
ATOM 2903 C C . LYS A 1 371 ? -8.242 1.068 27.463 1.00 87.38 371 LYS A C 1
ATOM 2905 O O . LYS A 1 371 ? -7.123 0.682 27.784 1.00 87.38 371 LYS A O 1
ATOM 2910 N N . THR A 1 372 ? -9.198 0.242 27.055 1.00 91.50 372 THR A N 1
ATOM 2911 C CA . THR A 1 372 ? -9.059 -1.210 26.952 1.00 91.50 372 THR A CA 1
ATOM 2912 C C . THR A 1 372 ? -8.714 -1.566 25.517 1.00 91.50 372 THR A C 1
ATOM 2914 O O . THR A 1 372 ? -9.489 -1.272 24.605 1.00 91.50 372 THR A O 1
ATOM 2917 N N . TRP A 1 373 ? -7.550 -2.179 25.323 1.00 93.94 373 TRP A N 1
ATOM 2918 C CA . TRP A 1 373 ? -7.104 -2.665 24.024 1.00 93.94 373 TRP A CA 1
ATOM 2919 C C . TRP A 1 373 ? -7.503 -4.126 23.853 1.00 93.94 373 TRP A C 1
ATOM 2921 O O . TRP A 1 373 ? -7.252 -4.942 24.738 1.00 93.94 373 TRP A O 1
ATOM 2931 N N . GLY A 1 374 ? -8.125 -4.426 22.720 1.00 94.69 374 GLY A N 1
ATOM 2932 C CA . GLY A 1 374 ? -8.391 -5.780 22.256 1.00 94.69 374 GLY A CA 1
ATOM 2933 C C . GLY A 1 374 ? -7.665 -6.047 20.945 1.00 94.69 374 GLY A C 1
ATOM 2934 O O . GLY A 1 374 ? -6.958 -5.181 20.419 1.00 94.69 374 GLY A O 1
ATOM 2935 N N . THR A 1 375 ? -7.867 -7.245 20.415 1.00 96.44 375 THR A N 1
ATOM 2936 C CA . THR A 1 375 ? -7.404 -7.645 19.088 1.00 96.44 375 THR A CA 1
ATOM 2937 C C . THR A 1 375 ? -8.579 -8.083 18.231 1.00 96.44 375 THR A C 1
ATOM 2939 O O . THR A 1 375 ? -9.608 -8.516 18.749 1.00 96.44 375 THR A O 1
ATOM 2942 N N . VAL A 1 376 ? -8.431 -7.955 16.918 1.00 96.69 376 VAL A N 1
ATOM 2943 C CA . VAL A 1 376 ? -9.429 -8.385 15.938 1.00 96.69 376 VAL A CA 1
ATOM 2944 C C . VAL A 1 376 ? -8.736 -8.940 14.702 1.00 96.69 376 VAL A C 1
ATOM 2946 O O . VAL A 1 376 ? -7.692 -8.419 14.311 1.00 96.69 376 VAL A O 1
ATOM 2949 N N . SER A 1 377 ? -9.298 -9.996 14.113 1.00 97.00 377 SER A N 1
ATOM 2950 C CA . SER A 1 377 ? -8.875 -10.510 12.809 1.00 97.00 377 SER A CA 1
ATOM 2951 C C . SER A 1 377 ? -9.640 -9.771 11.719 1.00 97.00 377 SER A C 1
ATOM 2953 O O . SER A 1 377 ? -10.869 -9.764 11.721 1.00 97.00 377 SER A O 1
ATOM 2955 N N . LEU A 1 378 ? -8.914 -9.136 10.799 1.00 96.94 378 LEU A N 1
ATOM 2956 C CA . LEU A 1 378 ? -9.512 -8.477 9.636 1.00 96.94 378 LEU A CA 1
ATOM 2957 C C . LEU A 1 378 ? -9.631 -9.413 8.427 1.00 96.94 378 LEU A C 1
ATOM 2959 O O . LEU A 1 378 ? -10.389 -9.120 7.504 1.00 96.94 378 LEU A O 1
ATOM 2963 N N . ALA A 1 379 ? -8.910 -10.534 8.419 1.00 94.88 379 ALA A N 1
ATOM 2964 C CA . ALA A 1 379 ? -9.050 -11.542 7.375 1.00 94.88 379 ALA A CA 1
ATOM 2965 C C . ALA A 1 379 ? -10.323 -12.387 7.538 1.00 94.88 379 ALA A C 1
ATOM 2967 O O . ALA A 1 379 ? -10.937 -12.758 6.540 1.00 94.88 379 ALA A O 1
ATOM 2968 N N . ASP A 1 380 ? -10.742 -12.661 8.777 1.00 94.50 380 ASP A N 1
ATOM 2969 C CA . ASP A 1 380 ? -11.935 -13.455 9.065 1.00 94.50 380 ASP A CA 1
ATOM 2970 C C . ASP A 1 380 ? -13.211 -12.593 9.029 1.00 94.50 380 ASP A C 1
ATOM 2972 O O . ASP A 1 380 ? -13.430 -11.704 9.859 1.00 94.50 380 ASP A O 1
ATOM 2976 N N . ALA A 1 381 ? -14.093 -12.877 8.068 1.00 93.44 381 ALA A N 1
ATOM 2977 C CA . ALA A 1 381 ? -15.386 -12.211 7.934 1.00 93.44 381 ALA A CA 1
ATOM 2978 C C . ALA A 1 381 ? -16.345 -12.510 9.103 1.00 93.44 381 ALA A C 1
ATOM 2980 O O . ALA A 1 381 ? -17.270 -11.734 9.342 1.00 93.44 381 ALA A O 1
ATOM 2981 N N . ALA A 1 382 ? -16.145 -13.601 9.850 1.00 94.00 382 ALA A N 1
ATOM 2982 C CA . ALA A 1 382 ? -16.907 -13.868 11.066 1.00 94.00 382 ALA A CA 1
ATOM 2983 C C . ALA A 1 382 ? -16.415 -13.010 12.243 1.00 94.00 382 ALA A C 1
ATOM 2985 O O . ALA A 1 382 ? -17.236 -12.500 13.009 1.00 94.00 382 ALA A O 1
ATOM 2986 N N . ALA A 1 383 ? -15.098 -12.814 12.369 1.00 93.44 383 ALA A N 1
ATOM 2987 C CA . ALA A 1 383 ? -14.500 -11.966 13.400 1.00 93.44 383 ALA A CA 1
ATOM 2988 C C . ALA A 1 383 ? -14.734 -10.466 13.154 1.00 93.44 383 ALA A C 1
ATOM 2990 O O . ALA A 1 383 ? -14.963 -9.715 14.105 1.00 93.44 383 ALA A O 1
ATOM 2991 N N . TYR A 1 384 ? -14.704 -10.030 11.892 1.00 94.50 384 TYR A N 1
ATOM 2992 C CA . TYR A 1 384 ? -14.998 -8.654 11.492 1.00 94.50 384 TYR A CA 1
ATOM 2993 C C . TYR A 1 384 ? -16.023 -8.628 10.350 1.00 94.50 384 TYR A C 1
ATOM 2995 O O . TYR A 1 384 ? -15.645 -8.510 9.177 1.00 94.50 384 TYR A O 1
ATOM 3003 N N . PRO A 1 385 ? -17.323 -8.775 10.665 1.00 92.62 385 PRO A N 1
ATOM 3004 C CA . PRO A 1 385 ? -18.371 -8.810 9.657 1.00 92.62 385 PRO A CA 1
ATOM 3005 C C . PRO A 1 385 ? -18.549 -7.442 9.004 1.00 92.62 385 PRO A C 1
ATOM 3007 O O . PRO A 1 385 ? -18.639 -6.423 9.685 1.00 92.62 385 PRO A O 1
ATOM 3010 N N . PHE A 1 386 ? -18.658 -7.442 7.680 1.00 92.19 386 PHE A N 1
ATOM 3011 C CA . PHE A 1 386 ? -18.963 -6.262 6.883 1.00 92.19 386 PHE A CA 1
ATOM 3012 C C . PHE A 1 386 ? -20.194 -6.539 6.020 1.00 92.19 386 PHE A C 1
ATOM 3014 O O . PHE A 1 386 ? -20.297 -7.586 5.377 1.00 92.19 386 PHE A O 1
ATOM 3021 N N . ARG A 1 387 ? -21.165 -5.620 6.045 1.00 90.12 387 ARG A N 1
ATOM 3022 C CA . ARG A 1 387 ? -22.390 -5.723 5.249 1.00 90.12 387 ARG A CA 1
ATOM 3023 C C . ARG A 1 387 ? -22.588 -4.426 4.472 1.00 90.12 387 ARG A C 1
ATOM 3025 O O . ARG A 1 387 ? -23.221 -3.513 4.996 1.00 90.12 387 ARG A O 1
ATOM 3032 N N . PRO A 1 388 ? -22.068 -4.337 3.238 1.00 86.25 388 PRO A N 1
ATOM 3033 C CA . PRO A 1 388 ? -22.137 -3.105 2.465 1.00 86.25 388 PRO A CA 1
ATOM 3034 C C . PRO A 1 388 ? -23.589 -2.622 2.303 1.00 86.25 388 PRO A C 1
ATOM 3036 O O . PRO A 1 388 ? -24.428 -3.351 1.770 1.00 86.25 388 PRO A O 1
ATOM 3039 N N . THR A 1 389 ? -23.890 -1.393 2.737 1.00 84.25 389 THR A N 1
ATOM 3040 C CA . THR A 1 389 ? -25.201 -0.739 2.518 1.00 84.25 389 THR A CA 1
ATOM 3041 C C . THR A 1 389 ? -25.353 -0.243 1.084 1.00 84.25 389 THR A C 1
ATOM 3043 O O . THR A 1 389 ? -26.458 -0.175 0.545 1.00 84.25 389 THR A O 1
ATOM 3046 N N . ILE A 1 390 ? -24.227 0.063 0.446 1.00 70.75 390 ILE A N 1
ATOM 3047 C CA . ILE A 1 390 ? -24.108 0.417 -0.965 1.00 70.75 390 ILE A CA 1
ATOM 3048 C C . ILE A 1 390 ? -23.385 -0.702 -1.703 1.00 70.75 390 ILE A C 1
ATOM 3050 O O . ILE A 1 390 ? -22.497 -1.334 -1.143 1.00 70.75 390 ILE A O 1
ATOM 3054 N N . THR A 1 391 ? -23.721 -0.958 -2.971 1.00 64.81 391 THR A N 1
ATOM 3055 C CA . THR A 1 391 ? -22.937 -1.904 -3.778 1.00 64.81 391 THR A CA 1
ATOM 3056 C C . THR A 1 391 ? -21.480 -1.460 -3.764 1.00 64.81 391 THR A C 1
ATOM 3058 O O . THR A 1 391 ? -21.158 -0.402 -4.307 1.00 64.81 391 THR A O 1
ATOM 3061 N N . ALA A 1 392 ? -20.617 -2.252 -3.120 1.00 58.56 392 ALA A N 1
ATOM 3062 C CA . ALA A 1 392 ? -19.207 -1.928 -3.022 1.00 58.56 392 ALA A CA 1
ATOM 3063 C C . ALA A 1 392 ? -18.658 -1.707 -4.441 1.00 58.56 392 ALA A C 1
ATOM 3065 O O . ALA A 1 392 ? -18.940 -2.521 -5.333 1.00 58.56 392 ALA A O 1
ATOM 3066 N N . PRO A 1 393 ? -17.912 -0.611 -4.685 1.00 60.41 393 PRO A N 1
ATOM 3067 C CA . PRO A 1 393 ? -17.180 -0.437 -5.924 1.00 60.41 393 PRO A CA 1
ATOM 3068 C C . PRO A 1 393 ? -16.463 -1.734 -6.273 1.00 60.41 393 PRO A C 1
ATOM 3070 O O . PRO A 1 393 ? -15.714 -2.268 -5.452 1.00 60.41 393 PRO A O 1
ATOM 3073 N N . LYS A 1 394 ? -16.724 -2.265 -7.472 1.00 63.44 394 LYS A N 1
ATOM 3074 C CA . LYS A 1 394 ? -15.959 -3.412 -7.951 1.00 63.44 394 LYS A CA 1
ATOM 3075 C C . LYS A 1 394 ? -14.480 -3.033 -7.948 1.00 63.44 394 LYS A C 1
ATOM 3077 O O . LYS A 1 394 ? -14.173 -1.875 -8.251 1.00 63.44 394 LYS A O 1
ATOM 3082 N N . PRO A 1 395 ? -13.592 -3.997 -7.659 1.00 63.28 395 PRO A N 1
ATOM 3083 C CA . PRO A 1 395 ? -12.170 -3.837 -7.871 1.00 63.28 395 PRO A CA 1
ATOM 3084 C C . PRO A 1 395 ? -11.918 -3.119 -9.208 1.00 63.28 395 PRO A C 1
ATOM 3086 O O . PRO A 1 395 ? -12.351 -3.605 -10.253 1.00 63.28 395 PRO A O 1
ATOM 3089 N N . HIS A 1 396 ? -11.319 -1.927 -9.184 1.00 62.06 396 HIS A N 1
ATOM 3090 C CA . HIS A 1 396 ? -11.041 -1.197 -10.416 1.00 62.06 396 HIS A CA 1
ATOM 3091 C C . HIS A 1 396 ? -10.026 -1.966 -11.275 1.00 62.06 396 HIS A C 1
ATOM 3093 O O . HIS A 1 396 ? -9.122 -2.607 -10.749 1.00 62.06 396 HIS A O 1
ATOM 3099 N N . ASP A 1 397 ? -10.104 -1.825 -12.601 1.00 59.41 397 ASP A N 1
ATOM 3100 C CA . ASP A 1 397 ? -9.166 -2.459 -13.546 1.00 59.41 397 ASP A CA 1
ATOM 3101 C C . ASP A 1 397 ? -7.681 -2.088 -13.330 1.00 59.41 397 ASP A C 1
ATOM 3103 O O . ASP A 1 397 ? -6.800 -2.708 -13.925 1.00 59.41 397 ASP A O 1
ATOM 3107 N N . TRP A 1 398 ? -7.402 -1.039 -12.549 1.00 61.66 398 TRP A N 1
ATOM 3108 C CA . TRP A 1 398 ? -6.055 -0.578 -12.194 1.00 61.66 398 TRP A CA 1
ATOM 3109 C C . TRP A 1 398 ? -5.557 -1.126 -10.851 1.00 61.66 398 TRP A C 1
ATOM 3111 O O . TRP A 1 398 ? -4.458 -0.780 -10.420 1.00 61.66 398 TRP A O 1
ATOM 3121 N N . LEU A 1 399 ? -6.341 -1.962 -10.166 1.00 75.38 399 LEU A N 1
ATOM 3122 C CA . LEU A 1 399 ? -5.876 -2.596 -8.943 1.00 75.38 399 LEU A CA 1
ATOM 3123 C C . LEU A 1 399 ? -4.722 -3.543 -9.222 1.00 75.38 399 LEU A C 1
ATOM 3125 O O . LEU A 1 399 ? -4.651 -4.236 -10.242 1.00 75.38 399 LEU A O 1
ATOM 3129 N N . LEU A 1 400 ? -3.823 -3.596 -8.252 1.00 79.88 400 LEU A N 1
ATOM 3130 C CA . LEU A 1 400 ? -2.765 -4.570 -8.248 1.00 79.88 400 LEU A CA 1
ATOM 3131 C C . LEU A 1 400 ? -3.390 -5.903 -7.822 1.00 79.88 400 LEU A C 1
ATOM 3133 O O . LEU A 1 400 ? -3.735 -6.113 -6.660 1.00 79.88 400 LEU A O 1
ATOM 3137 N N . THR A 1 401 ? -3.535 -6.814 -8.777 1.00 80.94 401 THR A N 1
ATOM 3138 C CA . THR A 1 401 ? -3.961 -8.192 -8.522 1.00 80.94 401 THR A CA 1
ATOM 3139 C C . THR A 1 401 ? -2.816 -9.116 -8.918 1.00 80.94 401 THR A C 1
ATOM 3141 O O . THR A 1 401 ? -2.580 -9.319 -10.117 1.00 80.94 401 THR A O 1
ATOM 3144 N N . PRO A 1 402 ? -2.064 -9.667 -7.945 1.00 78.06 402 PRO A N 1
ATOM 3145 C CA . PRO A 1 402 ? -1.108 -10.719 -8.230 1.00 78.06 402 PRO A CA 1
ATOM 3146 C C . PRO A 1 402 ? -1.828 -11.871 -8.942 1.00 78.06 402 PRO A C 1
ATOM 3148 O O . PRO A 1 402 ? -2.985 -12.157 -8.637 1.00 78.06 402 PRO A O 1
ATOM 3151 N N . PRO A 1 403 ? -1.161 -12.587 -9.859 1.00 75.38 403 PRO A N 1
ATOM 3152 C CA . PRO A 1 403 ? -1.782 -13.678 -10.622 1.00 75.38 403 PRO A CA 1
ATOM 3153 C C . PRO A 1 403 ? -2.339 -14.806 -9.739 1.00 75.38 403 PRO A C 1
ATOM 3155 O O . PRO A 1 403 ? -3.169 -15.581 -10.199 1.00 75.38 403 PRO A O 1
ATOM 3158 N N . TRP A 1 404 ? -1.831 -14.926 -8.511 1.00 76.56 404 TRP A N 1
ATOM 3159 C CA . TRP A 1 404 ? -2.159 -15.960 -7.536 1.00 76.56 404 TRP A CA 1
ATOM 3160 C C . TRP A 1 404 ? -3.148 -15.476 -6.463 1.00 76.56 404 TRP A C 1
ATOM 3162 O O . TRP A 1 404 ? -3.543 -16.271 -5.618 1.00 76.56 404 TRP A O 1
ATOM 3172 N N . ALA A 1 405 ? -3.557 -14.202 -6.459 1.00 76.62 405 ALA A N 1
ATOM 3173 C CA . ALA A 1 405 ? -4.493 -13.706 -5.449 1.00 76.62 405 ALA A CA 1
ATOM 3174 C C . ALA A 1 405 ? -5.862 -14.391 -5.556 1.00 76.62 405 ALA A C 1
ATOM 3176 O O . ALA A 1 405 ? -6.305 -14.754 -6.649 1.00 76.62 405 ALA A O 1
ATOM 3177 N N . GLY A 1 406 ? -6.506 -14.605 -4.405 1.00 70.31 406 GLY A N 1
ATOM 3178 C CA . GLY A 1 406 ? -7.744 -15.383 -4.304 1.00 70.31 406 GLY A CA 1
ATOM 3179 C C . GLY A 1 406 ? -7.588 -16.893 -4.534 1.00 70.31 406 GLY A C 1
ATOM 3180 O O . GLY A 1 406 ? -8.589 -17.606 -4.574 1.00 70.31 406 GLY A O 1
ATOM 3181 N N . GLN A 1 407 ? -6.366 -17.406 -4.715 1.00 78.00 407 GLN A N 1
ATOM 3182 C CA . GLN A 1 407 ? -6.103 -18.845 -4.845 1.00 78.00 407 GLN A CA 1
ATOM 3183 C C . GLN A 1 407 ? -5.686 -19.440 -3.504 1.00 78.00 407 GLN A C 1
ATOM 3185 O O . GLN A 1 407 ? -5.328 -18.715 -2.581 1.00 78.00 407 GLN A O 1
ATOM 3190 N N . ALA A 1 408 ? -5.718 -20.773 -3.405 1.00 74.06 408 ALA A N 1
ATOM 3191 C CA . ALA A 1 408 ? -5.244 -21.472 -2.215 1.00 74.06 408 ALA A CA 1
ATOM 3192 C C . ALA A 1 408 ? -3.837 -20.974 -1.817 1.00 74.06 408 ALA A C 1
ATOM 3194 O O . ALA A 1 408 ? -3.009 -20.770 -2.715 1.00 74.06 408 ALA A O 1
ATOM 3195 N N . PRO A 1 409 ? -3.561 -20.797 -0.508 1.00 72.56 409 PRO A N 1
ATOM 3196 C CA . PRO A 1 409 ? -2.267 -20.322 -0.042 1.00 72.56 409 PRO A CA 1
ATOM 3197 C C . PRO A 1 409 ? -1.134 -21.133 -0.663 1.00 72.56 409 PRO A C 1
ATOM 3199 O O . PRO A 1 409 ? -1.222 -22.362 -0.779 1.00 72.56 409 PRO A O 1
ATOM 3202 N N . LEU A 1 410 ? -0.043 -20.461 -1.031 1.00 66.94 410 LEU A N 1
ATOM 3203 C CA . LEU A 1 410 ? 1.177 -21.168 -1.407 1.00 66.94 410 LEU A CA 1
ATOM 3204 C C . LEU A 1 410 ? 1.590 -22.031 -0.212 1.00 66.94 410 LEU A C 1
ATOM 3206 O O . LEU A 1 410 ? 1.802 -21.493 0.869 1.00 66.94 410 LEU A O 1
ATOM 3210 N N . THR A 1 411 ? 1.688 -23.353 -0.391 1.00 59.38 411 THR A N 1
ATOM 3211 C CA . THR A 1 411 ? 2.043 -24.285 0.691 1.00 59.38 411 THR A CA 1
ATOM 3212 C C . THR A 1 411 ? 3.333 -23.818 1.361 1.00 59.38 411 THR A C 1
ATOM 3214 O O . THR A 1 411 ? 4.405 -23.828 0.748 1.00 59.38 411 THR A O 1
ATOM 3217 N N . THR A 1 412 ? 3.202 -23.342 2.593 1.00 56.75 412 THR A N 1
ATOM 3218 C CA . THR A 1 412 ? 4.222 -22.610 3.334 1.00 56.75 412 THR A CA 1
ATOM 3219 C C . THR A 1 412 ? 5.143 -23.587 4.061 1.00 56.75 412 THR A C 1
ATOM 3221 O O . THR A 1 412 ? 4.673 -24.403 4.848 1.00 56.75 412 THR A O 1
ATOM 3224 N N . PRO A 1 413 ? 6.470 -23.522 3.867 1.00 56.88 413 PRO A N 1
ATOM 3225 C CA . PRO A 1 413 ? 7.389 -24.299 4.695 1.00 56.88 413 PRO A CA 1
ATOM 3226 C C . PRO A 1 413 ? 7.551 -23.731 6.121 1.00 56.88 413 PRO A C 1
ATOM 3228 O O . PRO A 1 413 ? 8.067 -24.441 6.973 1.00 56.88 413 PRO A O 1
ATOM 3231 N N . ASN A 1 414 ? 7.130 -22.482 6.388 1.00 57.16 414 ASN A N 1
ATOM 3232 C CA . ASN A 1 414 ? 7.439 -21.742 7.624 1.00 57.16 414 ASN A CA 1
ATOM 3233 C C . ASN A 1 414 ? 6.265 -20.856 8.114 1.00 57.16 414 ASN A C 1
ATOM 3235 O O . ASN A 1 414 ? 6.390 -19.626 8.111 1.00 57.16 414 ASN A O 1
ATOM 3239 N N . VAL A 1 415 ? 5.128 -21.445 8.497 1.00 61.69 415 VAL A N 1
ATOM 3240 C CA . VAL A 1 415 ? 4.182 -20.762 9.408 1.00 61.69 415 VAL A CA 1
ATOM 3241 C C . VAL A 1 415 ? 4.641 -21.097 10.821 1.00 61.69 415 VAL A C 1
ATOM 3243 O O . VAL A 1 415 ? 4.816 -22.278 11.127 1.00 61.69 415 VAL A O 1
ATOM 3246 N N . ALA A 1 416 ? 4.966 -20.065 11.598 1.00 54.97 416 ALA A N 1
ATOM 3247 C CA . ALA A 1 416 ? 5.572 -20.189 12.924 1.00 54.97 416 ALA A CA 1
ATOM 3248 C C . ALA A 1 416 ? 4.532 -20.143 14.040 1.00 54.97 416 ALA A C 1
ATOM 3250 O O . ALA A 1 416 ? 3.590 -19.326 13.905 1.00 54.97 416 ALA A O 1
#

Organism: NCBI:txid1608957